Protein AF-A0A7W8WCA2-F1 (afdb_monomer)

Solvent-accessible surface area (backbone atoms only — not comparable to full-atom values): 23034 Å² total; per-residue (Å²): 138,86,82,85,79,88,74,88,86,83,85,77,94,82,73,85,89,76,92,74,90,76,84,86,76,90,74,84,74,79,83,77,77,94,78,82,46,50,16,72,78,81,66,44,82,37,99,55,62,49,102,83,40,35,27,65,71,61,52,52,52,52,52,51,50,53,57,52,59,74,72,48,53,54,31,57,49,43,47,52,46,51,53,44,52,55,47,35,56,51,28,49,54,44,28,56,51,22,47,53,40,26,32,50,36,62,70,47,54,73,43,83,39,100,89,73,45,73,40,64,74,56,54,75,68,56,25,50,54,50,18,53,63,47,38,45,83,86,66,52,88,88,43,95,59,43,65,48,19,56,44,15,43,54,21,48,53,46,28,54,49,26,46,42,54,27,53,57,33,52,49,51,50,50,50,52,53,49,51,38,52,72,72,71,51,66,45,46,38,30,34,25,73,72,64,91,48,32,33,24,57,53,93,81,45,84,87,46,52,84,80,81,55,86,64,44,68,43,76,42,29,91,42,27,58,47,55,66,68,59,52,32,60,38,25,17,39,27,27,30,56,88,61,34,82,84,32,61,89,64,43,69,86,82,26,56,59,72,75,66,52,74,66,55,52,51,50,51,51,54,47,52,52,51,51,52,50,51,51,51,52,50,51,50,35,29,74,47,17,35,34,92,82,25,48,60,45,73,37,56,34,48,38,70,64,35,75,43,76,40,73,41,89,93,49,60,94,89,40,62,42,83,45,68,38,73,38,84,45,72,53,76,25,60,26,48,68,57,44,51,48,52,50,28,52,41,64,44,69,55,66,62,45,79,40,38,44,65,26,49,50,51,50,34,44,38,52,11,64,69,68,75,50,55,45,66,60,43,47,55,54,46,48,56,52,18,54,58,45,35,60,58,69,67,49,64,79,63,81,72,69,77,81,117

Sequence (404 aa):
MSTQSRVPAGVTTGGQFSTSARGEADVHLEAAGDRDRVCVRCGEEAGYLSGDNRCDGCMEQIEAERNRLTTLTPPEADTELVQVLDDAVRARREVDRALSAVHSAVGDKQSWQQRKGAVWGLSDTDAEAKARELAAPDLGPDDEHYHPAAAARQALARYDEATRALDAVEEQIARHEAEFSRRGGWTRAFLATSSGGHVHSSMGCSTCNRGESPTEFQLMTDYSGSGEDTIVADAGYRACTVCFPTAPIGDAASLPTKMLSKDEVAKAAARTERETKKAKAAQDRIAKGLTADGAPLRVEWTETNAGGWDPVPGGRPGERTHSYRDRPAHETFKTERAATQWYVETLAYGFREKDKAPALEAVARAIAVKRGVDVEEVKAELAKKVEAKKRRGCAPNMRRAAHQ

Nearest PDB structures (foldseek):
  3cfo-assembly1_A  TM=5.276E-01  e=9.980E+00  unclassified
  3lsq-assembly1_B  TM=3.420E-01  e=3.427E+00  Trypanosoma brucei
  8hpo-assembly1_B  TM=2.148E-01  e=3.095E+00  Saccharomyces cerevisiae S288C
  7tbj-assembly1_A2  TM=2.806E-01  e=9.980E+00  Homo sapiens

Organism: NCBI:txid156981

Secondary structure (DSSP, 8-state):
------PPP------------------------S---B-TTT--B-S---TTS--HHHHHHHHHHHHHHTTS-HHHHHHHHHHHHHHHHHHHHHHHHHHHHHHHHTT---EEETTTEEE-SS-HHHHHHHHHHHH-TTS-TTSTTHHHHHHHHHHHHHHHHHHHHHHHHHHHHHHHHHHHHHTT-----EEETTTTT-EES-TT-TTS--SSSPPPEEE-GGGTT--HHHHHHHHGGGB-TTT-TTPPP--TTTS------HHHHHHHHHHHHHHHHHHHHHHHHHHH-SSTT-PPEEEEEEEEEEEEEEEPTTPPTT-EEEEEEEEEEEEEESSHHHHHHHHHHHHHH-TTHHHHHHHHHHHHHHHHHHHTS-HHHHHHHHHHHHHHHHHHHSS-SGGGSS--

pLDDT: mean 85.67, std 18.88, range [26.23, 98.38]

Foldseek 3Di:
DDDDDDDDDDDDPDDDDDDDDDDDDDDPDDDDDDDPLQQLQPRDREPDADPNSHHPVVVVVLVVLLVVLLPDDQLRLVVVLVVLVVQLVVLVVQLVVLLVLLCVLLVWAWDQDPPPGTDTPDDSVVSLVSLVVLLDPPPDPPDPSPVSNVSSVVSNVSNSVSVSSNVNSVVVNVSSVVSCVVVVHWFKWKFFPPPPGAIARDLPDPVACVPDDHTDIDIPSVCTNPDLVVVLLQQWCRYDCRRRVPHDHDDCVVTPHNDDDPVRVVVVVVVVVVVVVVVVVQVVLCLFALANNSAWDKFKWKQAQDWDWDADVVDDVVDTDTGGHIDMDMDTGSGLVVLLVCLLVCLLVVPSCVRCVRRNQSSLVSNCVSVVHDSVVSVVVSVVSNVVVNVVVVPDPVVVVPPD

Mean predicted aligned error: 11.52 Å

Radius of gyration: 39.09 Å; Cα contacts (8 Å, |Δi|>4): 456; chains: 1; bounding box: 76×64×114 Å

Structure (mmCIF, N/CA/C/O backbone):
data_AF-A0A7W8WCA2-F1
#
_entry.id   AF-A0A7W8WCA2-F1
#
loop_
_atom_site.group_PDB
_atom_site.id
_atom_site.type_symbol
_atom_site.label_atom_id
_atom_site.label_alt_id
_atom_site.label_comp_id
_atom_site.label_asym_id
_atom_site.label_entity_id
_atom_site.label_seq_id
_atom_site.pdbx_PDB_ins_code
_atom_site.Cartn_x
_atom_site.Cartn_y
_atom_site.Cartn_z
_atom_site.occupancy
_atom_site.B_iso_or_equiv
_atom_site.auth_seq_id
_atom_site.auth_comp_id
_atom_site.auth_asym_id
_atom_site.auth_atom_id
_atom_site.pdbx_PDB_model_num
ATOM 1 N N . MET A 1 1 ? 1.770 40.302 -28.076 1.00 32.62 1 MET A N 1
ATOM 2 C CA . MET A 1 1 ? 3.030 39.723 -28.596 1.00 32.62 1 MET A CA 1
ATOM 3 C C . MET A 1 1 ? 3.473 38.653 -27.602 1.00 32.62 1 MET A C 1
ATOM 5 O O . MET A 1 1 ? 4.023 38.990 -26.572 1.00 32.62 1 MET A O 1
ATOM 9 N N . SER A 1 2 ? 2.837 37.481 -27.646 1.00 34.38 2 SER A N 1
ATOM 10 C CA . SER A 1 2 ? 3.363 36.230 -28.223 1.00 34.38 2 SER A CA 1
ATOM 11 C C . SER A 1 2 ? 4.673 35.771 -27.576 1.00 34.38 2 SER A C 1
ATOM 13 O O . SER A 1 2 ? 5.756 36.149 -28.010 1.00 34.38 2 SER A O 1
ATOM 15 N N . THR A 1 3 ? 4.551 34.934 -26.548 1.00 26.89 3 THR A N 1
ATOM 16 C CA . THR A 1 3 ? 5.621 34.073 -26.041 1.00 26.89 3 THR A CA 1
ATOM 17 C C . THR A 1 3 ? 5.203 32.630 -26.302 1.00 26.89 3 THR A C 1
ATOM 19 O O . THR A 1 3 ? 4.466 32.013 -25.539 1.00 26.89 3 THR A O 1
ATOM 22 N N . GLN A 1 4 ? 5.634 32.118 -27.455 1.00 27.98 4 GLN A N 1
ATOM 23 C CA . GLN A 1 4 ? 5.528 30.711 -27.820 1.00 27.98 4 GLN A CA 1
ATOM 24 C C . GLN A 1 4 ? 6.413 29.885 -26.880 1.00 27.98 4 GLN A C 1
ATOM 26 O O . GLN A 1 4 ? 7.635 30.032 -26.880 1.00 27.98 4 GLN A O 1
ATOM 31 N N . SER A 1 5 ? 5.793 29.015 -26.085 1.00 27.72 5 SER A N 1
ATOM 32 C CA . SER A 1 5 ? 6.490 27.958 -25.355 1.00 27.72 5 SER A CA 1
ATOM 33 C C . SER A 1 5 ? 6.630 26.752 -26.286 1.00 27.72 5 SER A C 1
ATOM 35 O O . SER A 1 5 ? 5.632 26.243 -26.798 1.00 27.72 5 SER A O 1
ATOM 37 N N . ARG A 1 6 ? 7.869 26.332 -26.562 1.00 29.00 6 ARG A N 1
ATOM 38 C CA . ARG A 1 6 ? 8.170 25.132 -27.354 1.00 29.00 6 ARG A CA 1
ATOM 39 C C . ARG A 1 6 ? 7.872 23.889 -26.516 1.00 29.00 6 ARG A C 1
ATOM 41 O O . ARG A 1 6 ? 8.569 23.616 -25.544 1.00 29.00 6 ARG A O 1
ATOM 48 N N . VAL A 1 7 ? 6.848 23.150 -26.927 1.00 33.81 7 VAL A N 1
ATOM 49 C CA . VAL A 1 7 ? 6.578 21.766 -26.519 1.00 33.81 7 VAL A CA 1
ATOM 50 C C . VAL A 1 7 ? 7.513 20.848 -27.327 1.00 33.81 7 VAL A C 1
ATOM 52 O O . VAL A 1 7 ? 7.656 21.079 -28.531 1.00 33.81 7 VAL A O 1
ATOM 55 N N . PRO A 1 8 ? 8.173 19.840 -26.728 1.00 29.23 8 PRO A N 1
ATOM 56 C CA . PRO A 1 8 ? 8.869 18.815 -27.499 1.00 29.23 8 PRO A CA 1
ATOM 57 C C . PRO A 1 8 ? 7.849 17.950 -28.254 1.00 29.23 8 PRO A C 1
ATOM 59 O O . PRO A 1 8 ? 6.841 17.520 -27.697 1.00 29.23 8 PRO A O 1
ATOM 62 N N . ALA A 1 9 ? 8.093 17.734 -29.544 1.00 28.53 9 ALA A N 1
ATOM 63 C CA . ALA A 1 9 ? 7.215 16.967 -30.414 1.00 28.53 9 ALA A CA 1
ATOM 64 C C . ALA A 1 9 ? 7.387 15.452 -30.207 1.00 28.53 9 ALA A C 1
ATOM 66 O O . ALA A 1 9 ? 8.510 14.959 -30.240 1.00 28.53 9 ALA A O 1
ATOM 67 N N . GLY A 1 10 ? 6.260 14.734 -30.126 1.00 26.23 10 GLY A N 1
ATOM 68 C CA . GLY A 1 10 ? 6.105 13.460 -30.836 1.00 26.23 10 GLY A CA 1
ATOM 69 C C . GLY A 1 10 ? 6.076 12.161 -30.027 1.00 26.23 10 GLY A C 1
ATOM 70 O O . GLY A 1 10 ? 6.994 11.372 -30.161 1.00 26.23 10 GLY A O 1
ATOM 71 N N . VAL A 1 11 ? 4.961 11.873 -29.340 1.00 26.62 11 VAL A N 1
ATOM 72 C CA . VAL A 1 11 ? 4.225 10.596 -29.492 1.00 26.62 11 VAL A CA 1
ATOM 73 C C . VAL A 1 11 ? 2.733 10.930 -29.403 1.00 26.62 11 VAL A C 1
ATOM 75 O O . VAL A 1 11 ? 2.153 11.028 -28.327 1.00 26.62 11 VAL A O 1
ATOM 78 N N . THR A 1 12 ? 2.110 11.185 -30.550 1.00 28.72 12 THR A N 1
ATOM 79 C CA . THR A 1 12 ? 0.651 11.240 -30.684 1.00 28.72 12 THR A CA 1
ATOM 80 C C . THR A 1 12 ? 0.179 9.863 -31.129 1.00 28.72 12 THR A C 1
ATOM 82 O O . THR A 1 12 ? 0.325 9.504 -32.297 1.00 28.72 12 THR A O 1
ATOM 85 N N . THR A 1 13 ? -0.371 9.074 -30.211 1.00 34.16 13 THR A N 1
ATOM 86 C CA . THR A 1 13 ? -1.093 7.839 -30.529 1.00 34.16 13 THR A CA 1
ATOM 87 C C . THR A 1 13 ? -2.448 8.205 -31.132 1.00 34.16 13 THR A C 1
ATOM 89 O O . THR A 1 13 ? -3.411 8.512 -30.438 1.00 34.16 13 THR A O 1
ATOM 92 N N . GLY A 1 14 ? -2.498 8.242 -32.462 1.00 35.53 14 GLY A N 1
ATOM 93 C CA . GLY A 1 14 ? -3.704 8.569 -33.216 1.00 35.53 14 GLY A CA 1
ATOM 94 C C . GLY A 1 14 ? -3.395 8.806 -34.688 1.00 35.53 14 GLY A C 1
ATOM 95 O O . GLY A 1 14 ? -3.519 9.925 -35.171 1.00 35.53 14 GLY A O 1
ATOM 96 N N . GLY A 1 15 ? -2.945 7.767 -35.393 1.00 26.28 15 GLY A N 1
ATOM 97 C CA . GLY A 1 15 ? -2.667 7.818 -36.827 1.00 26.28 15 GLY A CA 1
ATOM 98 C C . GLY A 1 15 ? -3.225 6.584 -37.521 1.00 26.28 15 GLY A C 1
ATOM 99 O O . GLY A 1 15 ? -2.786 5.470 -37.259 1.00 26.28 15 GLY A O 1
ATOM 100 N N . GLN A 1 16 ? -4.217 6.797 -38.383 1.00 32.22 16 GLN A N 1
ATOM 101 C CA . GLN A 1 16 ? -4.779 5.795 -39.284 1.00 32.22 16 GLN A CA 1
ATOM 102 C C . GLN A 1 16 ? -3.677 5.233 -40.197 1.00 32.22 16 GLN A C 1
ATOM 104 O O . GLN A 1 16 ? -2.926 5.991 -40.811 1.00 32.22 16 GLN A O 1
ATOM 109 N N . PHE A 1 17 ? -3.593 3.908 -40.309 1.00 27.12 17 PHE A N 1
ATOM 110 C CA . PHE A 1 17 ? -2.670 3.234 -41.218 1.00 27.12 17 PHE A CA 1
ATOM 111 C C . PHE A 1 17 ? -3.139 3.412 -42.670 1.00 27.12 17 PHE A C 1
ATOM 113 O O . PHE A 1 17 ? -4.121 2.800 -43.086 1.00 27.12 17 PHE A O 1
ATOM 120 N N . SER A 1 18 ? -2.435 4.234 -43.454 1.00 29.44 18 SER A N 1
ATOM 121 C CA . SER A 1 18 ? -2.542 4.237 -44.917 1.00 29.44 18 SER A CA 1
ATOM 122 C C . SER A 1 18 ? -1.410 3.405 -45.520 1.00 29.44 18 SER A C 1
ATOM 124 O O . SER A 1 18 ? -0.233 3.746 -45.384 1.00 29.44 18 SER A O 1
ATOM 126 N N . THR A 1 19 ? -1.761 2.324 -46.209 1.00 35.31 19 THR A N 1
ATOM 127 C CA . THR A 1 19 ? -0.841 1.493 -46.987 1.00 35.31 19 THR A CA 1
ATOM 128 C C . THR A 1 19 ? -0.476 2.201 -48.290 1.00 35.31 19 THR A C 1
ATOM 130 O O . THR A 1 19 ? -1.271 2.226 -49.230 1.00 35.31 19 THR A O 1
ATOM 133 N N . SER A 1 20 ? 0.734 2.749 -48.370 1.00 32.38 20 SER A N 1
ATOM 134 C CA . SER A 1 20 ? 1.343 3.132 -49.649 1.00 32.38 20 SER A CA 1
ATOM 135 C C . SER A 1 20 ? 2.554 2.242 -49.889 1.00 32.38 20 SER A C 1
ATOM 137 O O . SER A 1 20 ? 3.502 2.249 -49.106 1.00 32.38 20 SER A O 1
ATOM 139 N N . ALA A 1 21 ? 2.471 1.459 -50.963 1.00 42.69 21 ALA A N 1
ATOM 140 C CA . ALA A 1 21 ? 3.503 0.560 -51.449 1.00 42.69 21 ALA A CA 1
ATOM 141 C C . ALA A 1 21 ? 4.833 1.301 -51.660 1.00 42.69 21 ALA A C 1
ATOM 143 O O . ALA A 1 21 ? 4.887 2.316 -52.358 1.00 42.69 21 ALA A O 1
ATOM 144 N N . ARG A 1 22 ? 5.909 0.776 -51.067 1.00 36.78 22 ARG A N 1
ATOM 145 C CA . ARG A 1 22 ? 7.289 1.132 -51.407 1.00 36.78 22 ARG A CA 1
ATOM 146 C C . ARG A 1 22 ? 7.887 -0.017 -52.203 1.00 36.78 22 ARG A C 1
ATOM 148 O O . ARG A 1 22 ? 7.794 -1.162 -51.779 1.00 36.78 22 ARG A O 1
ATOM 155 N N . GLY A 1 23 ? 8.442 0.325 -53.363 1.00 39.47 23 GLY A N 1
ATOM 156 C CA . GLY A 1 23 ? 9.133 -0.602 -54.246 1.00 39.47 23 GLY A CA 1
ATOM 157 C C . GLY A 1 23 ? 10.348 -1.218 -53.563 1.00 39.47 23 GLY A C 1
ATOM 158 O O . GLY A 1 23 ? 11.129 -0.519 -52.916 1.00 39.47 23 GLY A O 1
ATOM 159 N N . GLU A 1 24 ? 10.458 -2.530 -53.721 1.00 36.69 24 GLU A N 1
ATOM 160 C CA . GLU A 1 24 ? 11.586 -3.353 -53.315 1.00 36.69 24 GLU A CA 1
ATOM 161 C C . GLU A 1 24 ? 12.800 -2.989 -54.178 1.00 36.69 24 GLU A C 1
ATOM 163 O O . GLU A 1 24 ? 12.771 -3.080 -55.405 1.00 36.69 24 GLU A O 1
ATOM 168 N N . ALA A 1 25 ? 13.862 -2.524 -53.527 1.00 38.72 25 ALA A N 1
ATOM 169 C CA . ALA A 1 25 ? 15.201 -2.573 -54.083 1.00 38.72 25 ALA A CA 1
ATOM 170 C C . ALA A 1 25 ? 15.896 -3.757 -53.409 1.00 38.72 25 ALA A C 1
ATOM 172 O O . ALA A 1 25 ? 16.229 -3.682 -52.226 1.00 38.72 25 ALA A O 1
ATOM 173 N N . ASP A 1 26 ? 16.068 -4.844 -54.160 1.00 40.66 26 ASP A N 1
ATOM 174 C CA . ASP A 1 26 ? 16.812 -6.028 -53.737 1.00 40.66 26 ASP A CA 1
ATOM 175 C C . ASP A 1 26 ? 18.285 -5.667 -53.528 1.00 40.66 26 ASP A C 1
ATOM 177 O O . ASP A 1 26 ? 19.081 -5.583 -54.467 1.00 40.66 26 ASP A O 1
ATOM 181 N N . VAL A 1 27 ? 18.654 -5.439 -52.270 1.00 39.41 27 VAL A N 1
ATOM 182 C CA . VAL A 1 27 ? 20.048 -5.408 -51.832 1.00 39.41 27 VAL A CA 1
ATOM 183 C C . VAL A 1 27 ? 20.367 -6.792 -51.281 1.00 39.41 27 VAL A C 1
ATOM 185 O O . VAL A 1 27 ? 20.052 -7.110 -50.136 1.00 39.41 27 VAL A O 1
ATOM 188 N N . HIS A 1 28 ? 20.991 -7.629 -52.110 1.00 40.16 28 HIS A N 1
ATOM 189 C CA . HIS A 1 28 ? 21.605 -8.875 -51.662 1.00 40.16 28 HIS A CA 1
ATOM 190 C C . HIS A 1 28 ? 22.793 -8.551 -50.743 1.00 40.16 28 HIS A C 1
ATOM 192 O O . HIS A 1 28 ? 23.888 -8.240 -51.206 1.00 40.16 28 HIS A O 1
ATOM 198 N N . LEU A 1 29 ? 22.558 -8.609 -49.432 1.00 41.12 29 LEU A N 1
ATOM 199 C CA . LEU A 1 29 ? 23.608 -8.683 -48.421 1.00 41.12 29 LEU A CA 1
ATOM 200 C C . LEU A 1 29 ? 24.195 -10.099 -48.441 1.00 41.12 29 LEU A C 1
ATOM 202 O O . LEU A 1 29 ? 23.506 -11.075 -48.145 1.00 41.12 29 LEU A O 1
ATOM 206 N N . GLU A 1 30 ? 25.465 -10.205 -48.826 1.00 40.69 30 GLU A N 1
ATOM 207 C CA . GLU A 1 30 ? 26.238 -11.439 -48.713 1.00 40.69 30 GLU A CA 1
ATOM 208 C C . GLU A 1 30 ? 26.345 -11.861 -47.239 1.00 40.69 30 GLU A C 1
ATOM 210 O O . GLU A 1 30 ? 26.617 -11.051 -46.352 1.00 40.69 30 GLU A O 1
ATOM 215 N N . ALA A 1 31 ? 26.089 -13.146 -46.991 1.00 46.28 31 ALA A N 1
ATOM 216 C CA . ALA A 1 31 ? 25.992 -13.752 -45.673 1.00 46.28 31 ALA A CA 1
ATOM 217 C C . ALA A 1 31 ? 27.308 -13.637 -44.881 1.00 46.28 31 ALA A C 1
ATOM 219 O O . ALA A 1 31 ? 28.260 -14.386 -45.109 1.00 46.28 31 ALA A O 1
ATOM 220 N N . ALA A 1 32 ? 27.337 -12.727 -43.906 1.00 41.56 32 ALA A N 1
ATOM 221 C CA . ALA A 1 32 ? 28.298 -12.769 -42.814 1.00 41.56 32 ALA A CA 1
ATOM 222 C C . ALA A 1 32 ? 28.022 -14.018 -41.953 1.00 41.56 32 ALA A C 1
ATOM 224 O O . ALA A 1 32 ? 26.879 -14.321 -41.614 1.00 41.56 32 ALA A O 1
ATOM 225 N N . GLY A 1 33 ? 29.073 -14.788 -41.675 1.00 43.56 33 GLY A N 1
ATOM 226 C CA . GLY A 1 33 ? 28.984 -16.146 -41.146 1.00 43.56 33 GLY A CA 1
ATOM 227 C C . GLY A 1 33 ? 28.397 -16.269 -39.737 1.00 43.56 33 GLY A C 1
ATOM 228 O O . GLY A 1 33 ? 28.841 -15.592 -38.822 1.00 43.56 33 GLY A O 1
ATOM 229 N N . ASP A 1 34 ? 27.447 -17.198 -39.604 1.00 52.34 34 ASP A N 1
ATOM 230 C CA . ASP A 1 34 ? 27.136 -18.155 -38.518 1.00 52.34 34 ASP A CA 1
ATOM 231 C C . ASP A 1 34 ? 27.311 -17.793 -37.021 1.00 52.34 34 ASP A C 1
ATOM 233 O O . ASP A 1 34 ? 27.204 -18.681 -36.180 1.00 52.34 34 ASP A O 1
ATOM 237 N N . ARG A 1 35 ? 27.562 -16.532 -36.643 1.00 46.62 35 ARG A N 1
ATOM 238 C CA . ARG A 1 35 ? 27.807 -16.119 -35.245 1.00 46.62 35 ARG A CA 1
ATOM 239 C C . ARG A 1 35 ? 26.658 -15.388 -34.551 1.00 46.62 35 ARG A C 1
ATOM 241 O O . ARG A 1 35 ? 26.755 -15.185 -33.350 1.00 46.62 35 ARG A O 1
ATOM 248 N N . ASP A 1 36 ? 25.551 -15.111 -35.235 1.00 57.12 36 ASP A N 1
ATOM 249 C CA . ASP A 1 36 ? 24.441 -14.337 -34.657 1.00 57.12 36 ASP A CA 1
ATOM 250 C C . ASP A 1 36 ? 23.114 -15.116 -34.648 1.00 57.12 36 ASP A C 1
ATOM 252 O O . ASP A 1 36 ? 22.083 -14.624 -35.098 1.00 57.12 36 ASP A O 1
ATOM 256 N N . ARG A 1 37 ? 23.108 -16.355 -34.131 1.00 73.25 37 ARG A N 1
ATOM 257 C CA . ARG A 1 37 ? 21.855 -17.099 -33.868 1.00 73.25 37 ARG A CA 1
ATOM 258 C C . ARG A 1 37 ? 21.382 -16.964 -32.421 1.00 73.25 37 ARG A C 1
ATOM 260 O O . ARG A 1 37 ? 20.924 -17.932 -31.822 1.00 73.25 37 ARG A O 1
ATOM 267 N N . VAL A 1 38 ? 21.512 -15.780 -31.834 1.00 78.38 38 VAL A N 1
ATOM 268 C CA . VAL A 1 38 ? 21.003 -15.525 -30.483 1.00 78.38 38 VAL A CA 1
ATOM 269 C C . VAL A 1 38 ? 19.539 -15.112 -30.582 1.00 78.38 38 VAL A C 1
ATOM 271 O O . VAL A 1 38 ? 19.202 -14.142 -31.257 1.00 78.38 38 VAL A O 1
ATOM 274 N N . CYS A 1 39 ? 18.656 -15.846 -29.908 1.00 78.94 39 CYS A N 1
ATOM 275 C CA . CYS A 1 39 ? 17.245 -15.493 -29.826 1.00 78.94 39 CYS A CA 1
ATOM 276 C C . CYS A 1 39 ? 17.093 -14.127 -29.145 1.00 78.94 39 CYS A C 1
ATOM 278 O O . CYS A 1 39 ? 17.503 -13.955 -27.996 1.00 78.94 39 CYS A O 1
ATOM 280 N N . VAL A 1 40 ? 16.447 -13.170 -29.816 1.00 78.62 40 VAL A N 1
ATOM 281 C CA . VAL A 1 40 ? 16.283 -11.798 -29.293 1.00 78.62 40 VAL A CA 1
ATOM 282 C C . VAL A 1 40 ? 15.482 -11.783 -27.984 1.00 78.62 40 VAL A C 1
ATOM 284 O O . VAL A 1 40 ? 15.686 -10.916 -27.139 1.00 78.62 40 VAL A O 1
ATOM 287 N N . ARG A 1 41 ? 14.615 -12.784 -27.778 1.00 78.38 41 ARG A N 1
ATOM 288 C CA . ARG A 1 41 ? 13.754 -12.889 -26.595 1.00 78.38 41 ARG A CA 1
ATOM 289 C C . ARG A 1 41 ? 14.430 -13.544 -25.391 1.00 78.38 41 ARG A C 1
ATOM 291 O O . ARG A 1 41 ? 14.372 -12.983 -24.304 1.00 78.38 41 ARG A O 1
ATOM 298 N N . CYS A 1 42 ? 15.026 -14.728 -25.550 1.00 79.12 42 CYS A N 1
ATOM 299 C CA . CYS A 1 42 ? 15.619 -15.456 -24.417 1.00 79.12 42 CYS A CA 1
ATOM 300 C C . CYS A 1 42 ? 17.137 -15.280 -24.290 1.00 79.12 42 CYS A C 1
ATOM 302 O O . CYS A 1 42 ? 17.701 -15.625 -23.257 1.00 79.12 42 CYS A O 1
ATOM 304 N N . GLY A 1 43 ? 17.811 -14.732 -25.305 1.00 77.81 43 GLY A N 1
ATOM 305 C CA . GLY A 1 43 ? 19.266 -14.591 -25.312 1.00 77.81 43 GLY A CA 1
ATOM 306 C C . GLY A 1 43 ? 20.028 -15.910 -25.474 1.00 77.81 43 GLY A C 1
ATOM 307 O O . GLY A 1 43 ? 21.246 -15.910 -25.322 1.00 77.81 43 GLY A O 1
ATOM 308 N N . GLU A 1 44 ? 19.342 -17.016 -25.766 1.00 80.44 44 GLU A N 1
ATOM 309 C CA . GLU A 1 44 ? 19.966 -18.322 -25.988 1.00 80.44 44 GLU A CA 1
ATOM 310 C C . GLU A 1 44 ? 20.407 -18.484 -27.446 1.00 80.44 44 GLU A C 1
ATOM 312 O O . GLU A 1 44 ? 19.737 -18.013 -28.370 1.00 80.44 44 GLU A O 1
ATOM 317 N N . GLU A 1 45 ? 21.521 -19.187 -27.651 1.00 79.69 45 GLU A N 1
ATOM 318 C CA . GLU A 1 45 ? 21.940 -19.641 -28.975 1.00 79.69 45 GLU A CA 1
ATOM 319 C C . GLU A 1 45 ? 20.950 -20.692 -29.496 1.00 79.69 45 GLU A C 1
ATOM 321 O O . GLU A 1 45 ? 20.711 -21.719 -28.858 1.00 79.69 45 GLU A O 1
ATOM 326 N N . ALA A 1 46 ? 20.364 -20.439 -30.663 1.00 73.19 46 ALA A N 1
ATOM 327 C CA . ALA A 1 46 ? 19.369 -21.304 -31.276 1.00 73.19 46 ALA A CA 1
ATOM 328 C C . ALA A 1 46 ? 19.905 -21.943 -32.561 1.00 73.19 46 ALA A C 1
ATOM 330 O O . ALA A 1 46 ? 20.493 -21.288 -33.420 1.00 73.19 46 ALA A O 1
ATOM 331 N N . GLY A 1 47 ? 19.641 -23.240 -32.742 1.00 73.75 47 GLY A N 1
ATOM 332 C CA . GLY A 1 47 ? 19.973 -23.943 -33.985 1.00 73.75 47 GLY A CA 1
ATOM 333 C C . GLY A 1 47 ? 19.186 -23.427 -35.196 1.00 73.75 47 GLY A C 1
ATOM 334 O O . GLY A 1 47 ? 19.669 -23.523 -36.321 1.00 73.75 47 GLY A O 1
ATOM 335 N N . TYR A 1 48 ? 18.010 -22.838 -34.975 1.00 75.62 48 TYR A N 1
ATOM 336 C CA . TYR A 1 48 ? 17.156 -22.233 -35.992 1.00 75.62 48 TYR A CA 1
ATOM 337 C C . TYR A 1 48 ? 16.421 -21.027 -35.390 1.00 75.62 48 TYR A C 1
ATOM 339 O O . TYR A 1 48 ? 15.976 -21.081 -34.242 1.00 75.62 48 TYR A O 1
ATOM 347 N N . LEU A 1 49 ? 16.331 -19.938 -36.155 1.00 73.00 49 LEU A N 1
ATOM 348 C CA . LEU A 1 49 ? 15.580 -18.739 -35.798 1.00 73.00 49 LEU A CA 1
ATOM 349 C C . LEU A 1 49 ? 14.494 -18.502 -36.852 1.00 73.00 49 LEU A C 1
ATOM 351 O O . LEU A 1 49 ? 14.750 -18.636 -38.049 1.00 73.00 49 LEU A O 1
ATOM 355 N N . SER A 1 50 ? 13.290 -18.136 -36.412 1.00 75.75 50 SER A N 1
ATOM 356 C CA . SER A 1 50 ? 12.228 -17.664 -37.304 1.00 75.75 50 SER A CA 1
ATOM 357 C C . SER A 1 50 ? 12.576 -16.293 -37.907 1.00 75.75 50 SER A C 1
ATOM 359 O O . SER A 1 50 ? 13.535 -15.649 -37.482 1.00 75.75 50 SER A O 1
ATOM 361 N N . GLY A 1 51 ? 11.781 -15.813 -38.875 1.00 73.06 51 GLY A N 1
ATOM 362 C CA . GLY A 1 51 ? 11.987 -14.507 -39.530 1.00 73.06 51 GLY A CA 1
ATOM 363 C C . GLY A 1 51 ? 12.048 -13.298 -38.581 1.00 73.06 51 GLY A C 1
ATOM 364 O O . GLY A 1 51 ? 12.582 -12.264 -38.966 1.00 73.06 51 GLY A O 1
ATOM 365 N N . ASP A 1 52 ? 11.584 -13.455 -37.335 1.00 76.00 52 ASP A N 1
ATOM 366 C CA . ASP A 1 52 ? 11.649 -12.442 -36.272 1.00 76.00 52 ASP A CA 1
ATOM 367 C C . ASP A 1 52 ? 12.819 -12.666 -35.287 1.00 76.00 52 ASP A C 1
ATOM 369 O O . ASP A 1 52 ? 12.814 -12.126 -34.179 1.00 76.00 52 ASP A O 1
ATOM 373 N N . ASN A 1 53 ? 13.808 -13.493 -35.643 1.00 80.69 53 ASN A N 1
ATOM 374 C CA . ASN A 1 53 ? 14.951 -13.874 -34.802 1.00 80.69 53 ASN A CA 1
ATOM 375 C C . ASN A 1 53 ? 14.561 -14.515 -33.455 1.00 80.69 53 ASN A C 1
ATOM 377 O O . ASN A 1 53 ? 15.159 -14.243 -32.407 1.00 80.69 53 ASN A O 1
ATOM 381 N N . ARG A 1 54 ? 13.548 -15.389 -33.471 1.00 81.94 54 ARG A N 1
ATOM 382 C CA . ARG A 1 54 ? 13.062 -16.119 -32.286 1.00 81.94 54 ARG A CA 1
ATOM 383 C C . ARG A 1 54 ? 13.316 -17.612 -32.423 1.00 81.94 54 ARG A C 1
ATOM 385 O O . ARG A 1 54 ? 13.153 -18.161 -33.508 1.00 81.94 54 ARG A O 1
ATOM 392 N N . CYS A 1 55 ? 13.680 -18.267 -31.324 1.00 84.94 55 CYS A N 1
ATOM 393 C CA . CYS A 1 55 ? 13.819 -19.722 -31.286 1.00 84.94 55 CYS A CA 1
ATOM 394 C C . CYS A 1 55 ? 12.450 -20.423 -31.219 1.00 84.94 55 CYS A C 1
ATOM 396 O O . CYS A 1 55 ? 11.467 -19.837 -30.753 1.00 84.9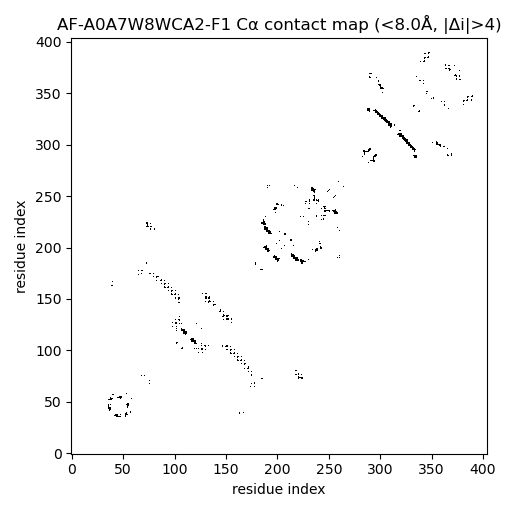4 55 CYS A O 1
ATOM 398 N N . ASP A 1 56 ? 12.406 -21.696 -31.623 1.00 85.31 56 ASP A N 1
ATOM 399 C CA . ASP A 1 56 ? 11.181 -22.511 -31.640 1.00 85.31 56 ASP A CA 1
ATOM 400 C C . ASP A 1 56 ? 10.492 -22.559 -30.267 1.00 85.31 56 ASP A C 1
ATOM 402 O O . ASP A 1 56 ? 9.283 -22.357 -30.172 1.00 85.31 56 ASP A O 1
ATOM 406 N N . GLY A 1 57 ? 11.262 -22.693 -29.180 1.00 85.38 57 GLY A N 1
ATOM 407 C CA . GLY A 1 57 ? 10.714 -22.700 -27.819 1.00 85.38 57 GLY A CA 1
ATOM 408 C C . GLY A 1 57 ? 10.016 -21.390 -27.429 1.00 85.38 57 GLY A C 1
ATOM 409 O O . GLY A 1 57 ? 8.983 -21.411 -26.761 1.00 85.38 57 GLY A O 1
ATOM 410 N N . CYS A 1 58 ? 10.522 -20.237 -27.883 1.00 85.50 58 CYS A N 1
ATOM 411 C CA . CYS A 1 58 ? 9.843 -18.955 -27.674 1.00 85.50 58 CYS A CA 1
ATOM 412 C C . CYS A 1 58 ? 8.534 -18.880 -28.469 1.00 85.50 58 CYS A C 1
ATOM 414 O O . CYS A 1 58 ? 7.544 -18.349 -27.965 1.00 85.50 58 CYS A O 1
ATOM 416 N N . MET A 1 59 ? 8.513 -19.414 -29.692 1.00 86.62 59 MET A N 1
ATOM 417 C CA . MET A 1 59 ? 7.312 -19.443 -30.528 1.00 86.62 59 MET A CA 1
ATOM 418 C C . MET A 1 59 ? 6.230 -20.351 -29.937 1.00 86.62 59 MET A C 1
ATOM 420 O O . MET A 1 59 ? 5.082 -19.924 -29.828 1.00 86.62 59 MET A O 1
ATOM 424 N N . GLU A 1 60 ? 6.591 -21.543 -29.459 1.00 89.00 60 GLU A N 1
ATOM 425 C CA . GLU A 1 60 ? 5.660 -22.451 -28.778 1.00 89.00 60 GLU A CA 1
ATOM 426 C C . GLU A 1 60 ? 5.028 -21.803 -27.538 1.00 89.00 60 GLU A C 1
ATOM 428 O O . GLU A 1 60 ? 3.817 -21.900 -27.331 1.00 89.00 60 GLU A O 1
ATOM 433 N N . GLN A 1 61 ? 5.816 -21.078 -26.734 1.00 88.12 61 GLN A N 1
ATOM 434 C CA . GLN A 1 61 ? 5.296 -20.333 -25.582 1.00 88.12 61 GLN A CA 1
ATOM 435 C C . GLN A 1 61 ? 4.304 -19.241 -25.997 1.00 88.12 61 GLN A C 1
ATOM 437 O O . GLN A 1 61 ? 3.255 -19.095 -25.369 1.00 88.12 61 GLN A O 1
ATOM 442 N N . ILE A 1 62 ? 4.611 -18.490 -27.059 1.00 88.81 62 ILE A N 1
ATOM 443 C CA . ILE A 1 62 ? 3.725 -17.447 -27.595 1.00 88.81 62 ILE A CA 1
ATOM 444 C C . ILE A 1 62 ? 2.396 -18.047 -28.047 1.00 88.81 62 ILE A C 1
ATOM 446 O O . ILE A 1 62 ? 1.333 -17.502 -27.746 1.00 88.81 62 ILE A O 1
ATOM 450 N N . GLU A 1 63 ? 2.440 -19.164 -28.769 1.00 90.88 63 GLU A N 1
ATOM 451 C CA . GLU A 1 63 ? 1.233 -19.831 -29.246 1.00 90.88 63 GLU A CA 1
ATOM 452 C C . GLU A 1 63 ? 0.417 -20.430 -28.102 1.00 90.88 63 GLU A C 1
ATOM 454 O O . GLU A 1 63 ? -0.808 -20.289 -28.094 1.00 90.88 63 GLU A O 1
ATOM 459 N N . ALA A 1 64 ? 1.073 -21.042 -27.115 1.00 92.56 64 ALA A N 1
ATOM 460 C CA . ALA A 1 64 ? 0.418 -21.563 -25.921 1.00 92.56 64 ALA A CA 1
ATOM 461 C C . ALA A 1 64 ? -0.286 -20.450 -25.129 1.00 92.56 64 ALA A C 1
ATOM 463 O O . ALA A 1 64 ? -1.443 -20.611 -24.738 1.00 92.56 64 ALA A O 1
ATOM 464 N N . GLU A 1 65 ? 0.373 -19.304 -24.943 1.00 92.38 65 GLU A N 1
ATOM 465 C CA . GLU A 1 65 ? -0.205 -18.132 -24.281 1.00 92.38 65 GLU A CA 1
ATOM 466 C C . GLU A 1 65 ? -1.385 -17.569 -25.079 1.00 92.38 65 GLU A C 1
ATOM 468 O O . GLU A 1 65 ? -2.466 -17.373 -24.524 1.00 92.38 65 GLU A O 1
ATOM 473 N N . ARG A 1 66 ? -1.234 -17.400 -26.399 1.00 93.25 66 ARG A N 1
ATOM 474 C CA . ARG A 1 66 ? -2.328 -16.967 -27.280 1.00 93.25 66 ARG A CA 1
ATOM 475 C C . ARG A 1 66 ? -3.536 -17.895 -27.156 1.00 93.25 66 ARG A C 1
ATOM 477 O O . ARG A 1 66 ? -4.655 -17.419 -26.990 1.00 93.25 66 ARG A O 1
ATOM 484 N N . ASN A 1 67 ? -3.321 -19.209 -27.208 1.00 94.75 67 ASN A N 1
ATOM 485 C CA . ASN A 1 67 ? -4.390 -20.199 -27.082 1.00 94.75 67 ASN A CA 1
ATOM 486 C C . ASN A 1 67 ? -5.053 -20.134 -25.700 1.00 94.75 67 ASN A C 1
ATOM 488 O O . ASN A 1 67 ? -6.281 -20.154 -25.620 1.00 94.75 67 ASN A O 1
ATOM 492 N N . ARG A 1 68 ? -4.274 -19.978 -24.622 1.00 96.94 68 ARG A N 1
ATOM 493 C CA . ARG A 1 68 ? -4.806 -19.759 -23.270 1.00 96.94 68 ARG A CA 1
ATOM 494 C C . ARG A 1 68 ? -5.708 -18.524 -23.222 1.00 96.94 68 ARG A C 1
ATOM 496 O O . ARG A 1 68 ? -6.846 -18.647 -22.773 1.00 96.94 68 ARG A O 1
ATOM 503 N N . LEU A 1 69 ? -5.254 -17.377 -23.734 1.00 96.38 69 LEU A N 1
ATOM 504 C CA . LEU A 1 69 ? -6.035 -16.133 -23.747 1.00 96.38 69 LEU A CA 1
ATOM 505 C C . LEU A 1 69 ? -7.398 -16.306 -24.431 1.00 96.38 69 LEU A C 1
ATOM 507 O O . LEU A 1 69 ? -8.388 -15.744 -23.965 1.00 96.38 69 LEU A O 1
ATOM 511 N N . THR A 1 70 ? -7.498 -17.147 -25.469 1.00 96.75 70 THR A N 1
ATOM 512 C CA . THR A 1 70 ? -8.784 -17.417 -26.144 1.00 96.75 70 THR A CA 1
ATOM 513 C C . THR A 1 70 ? -9.835 -18.107 -25.271 1.00 96.75 70 THR A C 1
ATOM 515 O O . THR A 1 70 ? -11.018 -18.069 -25.605 1.00 96.75 70 THR A O 1
ATOM 518 N N . THR A 1 71 ? -9.426 -18.713 -24.154 1.00 97.56 71 THR A N 1
ATOM 519 C CA . THR A 1 71 ? -10.322 -19.432 -23.236 1.00 97.56 71 THR A CA 1
ATOM 520 C C . THR A 1 71 ? -10.760 -18.597 -22.036 1.00 97.56 71 THR A C 1
ATOM 522 O O . THR A 1 71 ? -11.766 -18.927 -21.414 1.00 97.56 71 THR A O 1
ATOM 525 N N . LEU A 1 72 ? -10.049 -17.506 -21.734 1.00 98.12 72 LEU A N 1
ATOM 526 C CA . LEU A 1 72 ? -10.365 -16.635 -20.605 1.00 98.12 72 LEU A CA 1
ATOM 527 C C . LEU A 1 72 ? -11.651 -15.843 -20.848 1.00 98.12 72 LEU A C 1
ATOM 529 O O . LEU A 1 72 ? -11.919 -15.377 -21.964 1.00 98.12 72 LEU A O 1
ATOM 533 N N . THR A 1 73 ? -12.426 -15.637 -19.787 1.00 98.31 73 THR A N 1
ATOM 534 C CA . THR A 1 73 ? -13.501 -14.639 -19.769 1.00 98.31 73 THR A CA 1
ATOM 535 C C . THR A 1 73 ? -12.915 -13.219 -19.779 1.00 98.31 73 THR A C 1
ATOM 537 O O . THR A 1 73 ? -11.751 -13.034 -19.418 1.00 98.31 73 THR A O 1
ATOM 540 N N . PRO A 1 74 ? -13.680 -12.186 -20.181 1.00 98.38 74 PRO A N 1
ATOM 541 C CA . PRO A 1 74 ? -13.171 -10.814 -20.184 1.00 98.38 74 PRO A CA 1
ATOM 542 C C . PRO A 1 74 ? -12.620 -10.328 -18.826 1.00 98.38 74 PRO A C 1
ATOM 544 O O . PRO A 1 74 ? -11.534 -9.747 -18.828 1.00 98.38 74 PRO A O 1
ATOM 547 N N . PRO A 1 75 ? -13.268 -10.600 -17.668 1.00 98.31 75 PRO A N 1
ATOM 548 C CA . PRO A 1 75 ? -12.692 -10.264 -16.363 1.00 98.31 75 PRO A CA 1
ATOM 549 C C . PRO A 1 75 ? -11.374 -10.978 -16.067 1.00 98.31 75 PRO A C 1
ATOM 551 O O . PRO A 1 75 ? -10.453 -10.364 -15.530 1.00 98.31 75 PRO A O 1
ATOM 554 N N . GLU A 1 76 ? -11.250 -12.256 -16.429 1.00 98.38 76 GLU A N 1
ATOM 555 C CA . GLU A 1 76 ? -10.012 -13.020 -16.236 1.00 98.38 76 GLU A CA 1
ATOM 556 C C . GLU A 1 76 ? -8.882 -12.479 -17.120 1.00 98.38 76 GLU A C 1
ATOM 558 O O . GLU A 1 76 ? -7.787 -12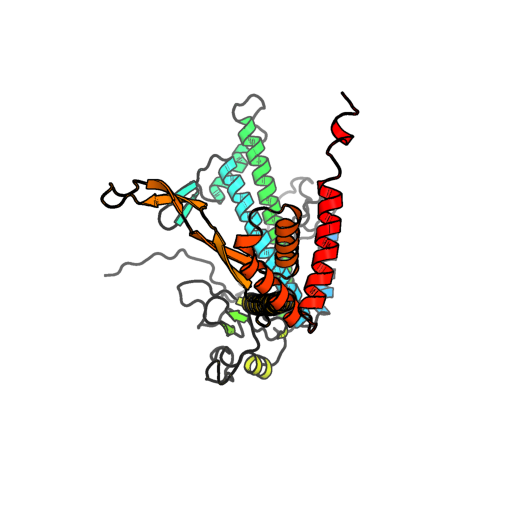.233 -16.619 1.00 98.38 76 GLU A O 1
ATOM 563 N N . ALA A 1 77 ? -9.160 -12.216 -18.401 1.00 98.06 77 ALA A N 1
ATOM 564 C CA . ALA A 1 77 ? -8.187 -11.661 -19.340 1.00 98.06 77 ALA A CA 1
ATOM 565 C C . ALA A 1 77 ? -7.681 -10.280 -18.895 1.00 98.06 77 ALA A C 1
ATOM 567 O O . ALA A 1 77 ? -6.480 -10.023 -18.920 1.00 98.06 77 ALA A O 1
ATOM 568 N N . ASP A 1 78 ? -8.574 -9.398 -18.438 1.00 98.31 78 ASP A N 1
ATOM 569 C CA . ASP A 1 78 ? -8.170 -8.079 -17.944 1.00 98.31 78 ASP A CA 1
ATOM 570 C C . ASP A 1 78 ? -7.490 -8.145 -16.569 1.00 98.31 78 ASP A C 1
ATOM 572 O O . ASP A 1 78 ? -6.634 -7.315 -16.266 1.00 98.31 78 ASP A O 1
ATOM 576 N N . THR A 1 79 ? -7.814 -9.145 -15.744 1.00 98.06 79 THR A N 1
ATOM 577 C CA . THR A 1 79 ? -7.092 -9.408 -14.489 1.00 98.06 79 THR A CA 1
ATOM 578 C C . THR A 1 79 ? -5.654 -9.841 -14.757 1.00 98.06 79 THR A C 1
ATOM 580 O O . THR A 1 79 ? -4.745 -9.333 -14.097 1.00 98.06 79 THR A O 1
ATOM 583 N N . GLU A 1 80 ? -5.428 -10.722 -15.736 1.00 97.88 80 GLU A N 1
ATOM 584 C CA . GLU A 1 80 ? -4.076 -11.077 -16.188 1.00 97.88 80 GLU A CA 1
ATOM 585 C C . GLU A 1 80 ? -3.364 -9.857 -16.792 1.00 97.88 80 GLU A C 1
ATOM 587 O O . GLU A 1 80 ? -2.247 -9.544 -16.383 1.00 97.88 80 GLU A O 1
ATOM 592 N N . LEU A 1 81 ? -4.036 -9.073 -17.645 1.00 97.56 81 LEU A N 1
ATOM 593 C CA . LEU A 1 81 ? -3.470 -7.843 -18.211 1.00 97.56 81 LEU A CA 1
ATOM 594 C C . LEU A 1 81 ? -3.012 -6.851 -17.132 1.00 97.56 81 LEU A C 1
ATOM 596 O O . LEU A 1 81 ? -1.936 -6.275 -17.257 1.00 97.56 81 LEU A O 1
ATOM 600 N N . VAL A 1 82 ? -3.787 -6.645 -16.061 1.00 96.94 82 VAL A N 1
ATOM 601 C CA . VAL A 1 82 ? -3.378 -5.757 -14.956 1.00 96.94 82 VAL A CA 1
ATOM 602 C C . VAL A 1 82 ? -2.079 -6.235 -14.304 1.00 96.94 82 VAL A C 1
ATOM 604 O O . VAL A 1 82 ? -1.239 -5.404 -13.962 1.00 96.94 82 VAL A O 1
ATOM 607 N N . GLN A 1 83 ? -1.876 -7.547 -14.162 1.00 96.56 83 GLN A N 1
ATOM 608 C CA . GLN A 1 83 ? -0.620 -8.087 -13.632 1.00 96.56 83 GLN A CA 1
ATOM 609 C C . GLN A 1 83 ? 0.551 -7.801 -14.579 1.00 96.56 83 GLN A C 1
ATOM 611 O O . GLN A 1 83 ? 1.593 -7.329 -14.125 1.00 96.56 83 GLN A O 1
ATOM 616 N N . VAL A 1 84 ? 0.351 -7.996 -15.886 1.00 97.25 84 VAL A N 1
ATOM 617 C CA . VAL A 1 84 ? 1.362 -7.702 -16.914 1.00 97.25 84 VAL A CA 1
ATOM 618 C C . VAL A 1 84 ? 1.685 -6.199 -16.968 1.00 97.25 84 VAL A C 1
ATOM 620 O O . VAL A 1 84 ? 2.846 -5.814 -17.095 1.00 97.25 84 VAL A O 1
ATOM 623 N N . LEU A 1 85 ? 0.691 -5.321 -16.805 1.00 96.12 85 LEU A N 1
ATOM 624 C CA . LEU A 1 85 ? 0.904 -3.871 -16.708 1.00 96.12 85 LEU A CA 1
ATOM 625 C C . LEU A 1 85 ? 1.726 -3.497 -15.463 1.00 96.12 85 LEU A C 1
ATOM 627 O O . LEU A 1 85 ? 2.639 -2.673 -15.552 1.00 96.12 85 LEU A O 1
ATOM 631 N N . ASP A 1 86 ? 1.453 -4.124 -14.315 1.00 94.69 86 ASP A N 1
ATOM 632 C CA . ASP A 1 86 ? 2.254 -3.943 -13.099 1.00 94.69 86 ASP A CA 1
ATOM 633 C C . ASP A 1 86 ? 3.703 -4.438 -13.299 1.00 94.69 86 ASP A C 1
ATOM 635 O O . ASP A 1 86 ? 4.648 -3.811 -12.803 1.00 94.69 86 ASP A O 1
ATOM 639 N N . ASP A 1 87 ? 3.900 -5.533 -14.043 1.00 96.19 87 ASP A N 1
ATOM 640 C CA . ASP A 1 87 ? 5.224 -6.018 -14.450 1.00 96.19 87 ASP A CA 1
ATOM 641 C C . ASP A 1 87 ? 5.944 -5.034 -15.374 1.00 96.19 87 ASP A C 1
ATOM 643 O O . ASP A 1 87 ? 7.132 -4.782 -15.170 1.00 96.19 87 ASP A O 1
ATOM 647 N N . ALA A 1 88 ? 5.246 -4.394 -16.315 1.00 96.69 88 ALA A N 1
ATOM 648 C CA . ALA A 1 88 ? 5.844 -3.387 -17.191 1.00 96.69 88 ALA A CA 1
ATOM 649 C C . ALA A 1 88 ? 6.339 -2.175 -16.392 1.00 96.69 88 ALA A C 1
ATOM 651 O O . ALA A 1 88 ? 7.436 -1.672 -16.638 1.00 96.69 88 ALA A O 1
ATOM 652 N N . VAL A 1 89 ? 5.579 -1.732 -15.383 1.00 94.75 89 VAL A N 1
ATOM 653 C CA . VAL A 1 89 ? 6.014 -0.658 -14.474 1.00 94.75 89 VAL A CA 1
ATOM 654 C C . VAL A 1 89 ? 7.261 -1.071 -13.687 1.00 94.75 89 VAL A C 1
ATOM 656 O O . VAL A 1 89 ? 8.167 -0.255 -13.497 1.00 94.75 89 VAL A O 1
ATOM 659 N N . ARG A 1 90 ? 7.339 -2.326 -13.222 1.00 96.31 90 ARG A N 1
ATOM 660 C CA . ARG A 1 90 ? 8.538 -2.853 -12.550 1.00 96.31 90 ARG A CA 1
ATOM 661 C C . ARG A 1 90 ? 9.735 -2.898 -13.501 1.00 96.31 90 ARG A C 1
ATOM 663 O O . ARG A 1 90 ? 10.777 -2.348 -13.153 1.00 96.31 90 ARG A O 1
ATOM 670 N N . ALA A 1 91 ? 9.571 -3.476 -14.689 1.00 96.44 91 ALA A N 1
ATOM 671 C CA . ALA A 1 91 ? 10.620 -3.600 -15.699 1.00 96.44 91 ALA A CA 1
ATOM 672 C C . ALA A 1 91 ? 11.151 -2.227 -16.140 1.00 96.44 91 ALA A C 1
ATOM 674 O O . ALA A 1 91 ? 12.361 -2.016 -16.165 1.00 96.44 91 ALA A O 1
ATOM 675 N N . ARG A 1 92 ? 10.265 -1.242 -16.351 1.00 97.31 92 ARG A N 1
ATOM 676 C CA . ARG A 1 92 ? 10.645 0.153 -16.635 1.00 97.31 92 ARG A CA 1
ATOM 677 C C . ARG A 1 92 ? 11.583 0.726 -15.576 1.00 97.31 92 ARG A C 1
ATOM 679 O O . ARG A 1 92 ? 12.610 1.304 -15.904 1.00 97.31 92 ARG A O 1
ATOM 686 N N . ARG A 1 93 ? 11.251 0.533 -14.295 1.00 97.31 93 ARG A N 1
ATOM 687 C CA . ARG A 1 93 ? 12.083 1.017 -13.182 1.00 97.31 93 ARG A CA 1
ATOM 688 C C . ARG A 1 93 ? 13.445 0.330 -13.132 1.00 97.31 93 ARG A C 1
ATOM 690 O O . ARG A 1 93 ? 14.389 0.938 -12.636 1.00 97.31 93 ARG A O 1
ATOM 697 N N . GLU A 1 94 ? 13.549 -0.925 -13.567 1.00 97.69 94 GLU A N 1
ATOM 698 C CA . GLU A 1 94 ? 14.848 -1.597 -13.687 1.00 97.69 94 GLU A CA 1
ATOM 699 C C . GLU A 1 94 ? 15.670 -1.017 -14.839 1.00 97.69 94 GLU A C 1
ATOM 701 O O . GLU A 1 94 ? 16.856 -0.761 -14.640 1.00 97.69 94 GLU A O 1
ATOM 706 N N . VAL A 1 95 ? 15.047 -0.715 -15.985 1.00 97.81 95 VAL A N 1
ATOM 707 C CA . VAL A 1 95 ? 15.704 0.002 -17.094 1.00 97.81 95 VAL A CA 1
ATOM 708 C C . VAL A 1 95 ? 16.250 1.347 -16.609 1.00 97.81 95 VAL A C 1
ATOM 710 O O . VAL A 1 95 ? 17.437 1.612 -16.780 1.00 97.81 95 VAL A O 1
ATOM 713 N N . ASP A 1 96 ? 15.445 2.149 -15.904 1.00 96.69 96 ASP A N 1
ATOM 714 C CA . ASP A 1 96 ? 15.873 3.454 -15.369 1.00 96.69 96 ASP A CA 1
ATOM 715 C C . ASP A 1 96 ? 17.065 3.330 -14.392 1.00 96.69 96 ASP A C 1
ATOM 717 O O . ASP A 1 96 ? 17.989 4.156 -14.379 1.00 96.69 96 ASP A O 1
ATOM 721 N N . ARG A 1 97 ? 17.076 2.280 -13.555 1.00 97.44 97 ARG A N 1
ATOM 722 C CA . ARG A 1 97 ? 18.189 1.998 -12.632 1.00 97.44 97 ARG A CA 1
ATOM 723 C C . ARG A 1 97 ? 19.439 1.522 -13.364 1.00 97.44 97 ARG A C 1
ATOM 725 O O . ARG A 1 97 ? 20.536 1.958 -13.012 1.00 97.44 97 ARG A O 1
ATOM 732 N N . ALA A 1 98 ? 19.292 0.644 -14.352 1.00 97.62 98 ALA A N 1
ATOM 733 C CA . ALA A 1 98 ? 20.402 0.159 -15.161 1.00 97.62 98 ALA A CA 1
ATOM 734 C C . ALA A 1 98 ? 21.030 1.305 -15.963 1.00 97.62 98 ALA A C 1
ATOM 736 O O . ALA A 1 98 ? 22.248 1.460 -15.966 1.00 97.62 98 ALA A O 1
ATOM 737 N N . LEU A 1 99 ? 20.204 2.188 -16.521 1.00 97.81 99 LEU A N 1
ATOM 738 C CA . LEU A 1 99 ? 20.645 3.388 -17.220 1.00 97.81 99 LEU A CA 1
ATOM 739 C C . LEU A 1 99 ? 21.395 4.348 -16.288 1.00 97.81 99 LEU A C 1
ATOM 741 O O . LEU A 1 99 ? 22.482 4.818 -16.612 1.00 97.81 99 LEU A O 1
ATOM 745 N N . SER A 1 100 ? 20.907 4.548 -15.061 1.00 97.19 100 SER A N 1
ATOM 746 C CA . SER A 1 100 ? 21.644 5.312 -14.040 1.00 97.19 100 SER A CA 1
ATOM 747 C C . SER A 1 100 ? 23.030 4.712 -13.730 1.00 97.19 100 SER A C 1
ATOM 749 O O . SER A 1 100 ? 23.985 5.447 -13.451 1.00 97.19 100 SER A O 1
ATOM 751 N N . ALA A 1 101 ? 23.169 3.383 -13.797 1.00 96.94 101 ALA A N 1
ATOM 752 C CA . ALA A 1 101 ? 24.460 2.708 -13.664 1.00 96.94 101 ALA A CA 1
ATOM 753 C C . ALA A 1 101 ? 25.361 2.928 -14.892 1.00 96.94 101 ALA A C 1
ATOM 755 O O . ALA A 1 101 ? 26.562 3.120 -14.713 1.00 96.94 101 ALA A O 1
ATOM 756 N N . VAL A 1 102 ? 24.796 2.971 -16.106 1.00 97.88 102 VAL A N 1
ATOM 757 C CA . VAL A 1 102 ? 25.515 3.332 -17.343 1.00 97.88 102 VAL A CA 1
ATOM 758 C C . VAL A 1 102 ? 26.093 4.747 -17.239 1.00 97.88 102 VAL A C 1
ATOM 760 O O . VAL A 1 102 ? 27.299 4.916 -17.416 1.00 97.88 102 VAL A O 1
ATOM 763 N N . HIS A 1 103 ? 25.293 5.742 -16.835 1.00 97.75 103 HIS A N 1
ATOM 764 C CA . HIS A 1 103 ? 25.785 7.108 -16.589 1.00 97.75 103 HIS A CA 1
ATOM 765 C C . HIS A 1 103 ? 26.937 7.138 -15.577 1.00 97.75 103 HIS A C 1
ATOM 767 O O . HIS A 1 103 ? 27.979 7.756 -15.805 1.00 97.75 103 HIS A O 1
ATOM 773 N N . SER A 1 104 ? 26.779 6.419 -14.465 1.00 96.50 104 SER A N 1
ATOM 774 C CA . SER A 1 104 ? 27.812 6.354 -13.428 1.00 96.50 104 SER A CA 1
ATOM 775 C C . SER A 1 104 ? 29.105 5.705 -13.941 1.00 96.50 104 SER A C 1
ATOM 777 O O . SER A 1 104 ? 30.196 6.172 -13.613 1.00 96.50 104 SER A O 1
ATOM 779 N N . ALA A 1 105 ? 29.002 4.660 -14.769 1.00 95.38 105 ALA A N 1
ATOM 780 C CA . ALA A 1 105 ? 30.149 3.940 -15.322 1.00 95.38 105 ALA A CA 1
ATOM 781 C C . ALA A 1 105 ? 30.986 4.795 -16.287 1.00 95.38 105 ALA A C 1
ATOM 783 O O . ALA A 1 105 ? 32.205 4.645 -16.334 1.00 95.38 105 ALA A O 1
ATOM 784 N N . VAL A 1 106 ? 30.361 5.736 -17.004 1.00 95.62 106 VAL A N 1
ATOM 785 C CA . VAL A 1 106 ? 31.065 6.667 -17.909 1.00 95.62 106 VAL A CA 1
ATOM 786 C C . VAL A 1 106 ? 31.577 7.937 -17.219 1.00 95.62 106 VAL A C 1
ATOM 788 O O . VAL A 1 106 ? 32.035 8.876 -17.888 1.00 95.62 106 VAL A O 1
ATOM 791 N N . GLY A 1 107 ? 31.489 7.973 -15.885 1.00 95.00 107 GLY A N 1
ATOM 792 C CA . GLY A 1 107 ? 31.898 9.099 -15.050 1.00 95.00 107 GLY A CA 1
ATOM 793 C C . GLY A 1 107 ? 30.989 10.323 -15.165 1.00 95.00 107 GLY A C 1
ATOM 794 O O . GLY A 1 107 ? 31.408 11.416 -14.772 1.00 95.00 107 GLY A O 1
ATOM 795 N N . ASP A 1 108 ? 29.778 10.169 -15.709 1.00 96.88 108 ASP A N 1
ATOM 796 C CA . ASP A 1 108 ? 28.793 11.244 -15.737 1.00 96.88 108 ASP A CA 1
ATOM 797 C C . ASP A 1 108 ? 28.305 11.546 -14.312 1.00 96.88 108 ASP A C 1
ATOM 799 O O . ASP A 1 108 ? 28.283 10.679 -13.433 1.00 96.88 108 ASP A O 1
ATOM 803 N N . LYS A 1 109 ? 27.959 12.805 -14.049 1.00 95.12 109 LYS A N 1
ATOM 804 C CA . LYS A 1 109 ? 27.569 13.274 -12.717 1.00 95.12 109 LYS A CA 1
ATOM 805 C C . LYS A 1 109 ? 26.225 13.965 -12.781 1.00 95.12 109 LYS A C 1
ATOM 807 O O . LYS A 1 109 ? 26.003 14.849 -13.603 1.00 95.12 109 LYS A O 1
ATOM 812 N N . GLN A 1 110 ? 25.361 13.625 -11.832 1.00 95.38 110 GLN A N 1
ATOM 813 C CA . GLN A 1 110 ? 24.122 14.361 -11.644 1.00 95.38 110 GLN A CA 1
ATOM 814 C C . GLN A 1 110 ? 24.410 15.773 -11.132 1.00 95.38 110 GLN A C 1
ATOM 816 O O . GLN A 1 110 ? 25.177 15.977 -10.188 1.00 95.38 110 GLN A O 1
ATOM 821 N N . SER A 1 111 ? 23.738 16.748 -11.731 1.00 94.56 111 SER A N 1
ATOM 822 C CA . SER A 1 111 ? 23.670 18.121 -11.246 1.00 94.56 111 SER A CA 1
ATOM 823 C C . SER A 1 111 ? 22.260 18.416 -10.741 1.00 94.56 111 SER A C 1
ATOM 825 O O . SER A 1 111 ? 21.267 17.990 -11.332 1.00 94.56 111 SER A O 1
ATOM 827 N N . TRP A 1 112 ? 22.151 19.129 -9.620 1.00 94.44 112 TRP A N 1
ATOM 828 C CA . TRP A 1 112 ? 20.852 19.507 -9.070 1.00 94.44 112 TRP A CA 1
ATOM 829 C C . TRP A 1 112 ? 20.327 20.778 -9.744 1.00 94.44 112 TRP A C 1
ATOM 831 O O . TRP A 1 112 ? 20.937 21.843 -9.636 1.00 94.44 112 TRP A O 1
ATOM 841 N N . GLN A 1 113 ? 19.168 20.694 -10.399 1.00 91.00 113 GLN A N 1
ATOM 842 C CA . GLN A 1 113 ? 18.485 21.828 -11.020 1.00 91.00 113 GLN A CA 1
ATOM 843 C C . GLN A 1 113 ? 17.203 22.166 -10.248 1.00 91.00 113 GLN A C 1
ATOM 845 O O . GLN A 1 113 ? 16.317 21.326 -10.106 1.00 91.00 113 GLN A O 1
ATOM 850 N N . GLN A 1 114 ? 17.056 23.424 -9.804 1.00 84.38 114 GLN A N 1
ATOM 851 C CA . GLN A 1 114 ? 15.987 23.876 -8.887 1.00 84.38 114 GLN A CA 1
ATOM 852 C C . GLN A 1 114 ? 14.549 23.468 -9.269 1.00 84.38 114 GLN A C 1
ATOM 854 O O . GLN A 1 114 ? 13.711 23.353 -8.382 1.00 84.38 114 GLN A O 1
ATOM 859 N N . ARG A 1 115 ? 14.242 23.269 -10.560 1.00 82.38 115 ARG A N 1
ATOM 860 C CA . ARG A 1 115 ? 12.897 22.887 -11.042 1.00 82.38 115 ARG A CA 1
ATOM 861 C C . ARG A 1 115 ? 12.784 21.468 -11.595 1.00 82.38 115 ARG A C 1
ATOM 863 O O . ARG A 1 115 ? 11.670 21.000 -11.782 1.00 82.38 115 ARG A O 1
ATOM 870 N N . LYS A 1 116 ? 13.906 20.819 -11.908 1.00 78.69 116 LYS A N 1
ATOM 871 C CA . LYS A 1 116 ? 13.936 19.516 -12.594 1.00 78.69 116 LYS A CA 1
ATOM 872 C C . LYS A 1 116 ? 14.499 18.390 -11.723 1.00 78.69 116 LYS A C 1
ATOM 874 O O . LYS A 1 116 ? 14.437 17.239 -12.127 1.00 78.69 116 LYS A O 1
ATOM 879 N N . GLY A 1 117 ? 15.011 18.713 -10.533 1.00 91.00 117 GLY A N 1
ATOM 880 C CA . GLY A 1 117 ? 15.666 17.745 -9.657 1.00 91.00 117 GLY A CA 1
ATOM 881 C C . GLY A 1 117 ? 17.075 17.404 -10.141 1.00 91.00 117 GLY A C 1
ATOM 882 O O . GLY A 1 117 ? 17.753 18.248 -10.730 1.00 91.00 117 GLY A O 1
ATOM 883 N N . ALA A 1 118 ? 17.527 16.186 -9.852 1.00 90.94 118 ALA A N 1
ATOM 884 C CA . ALA A 1 118 ? 18.810 15.675 -10.316 1.00 90.94 118 ALA A CA 1
ATOM 885 C C . ALA A 1 118 ? 18.742 15.358 -11.818 1.00 90.94 118 ALA A C 1
ATOM 887 O O . ALA A 1 118 ? 17.889 14.588 -12.248 1.00 90.94 118 ALA A O 1
ATOM 888 N N . VAL A 1 119 ? 19.636 15.956 -12.604 1.00 94.69 119 VAL A N 1
ATOM 889 C CA . VAL A 1 119 ? 19.726 15.761 -14.058 1.00 94.69 119 VAL A CA 1
ATOM 890 C C . VAL A 1 119 ? 21.144 15.319 -14.405 1.00 94.69 119 VAL A C 1
ATOM 892 O O . VAL A 1 119 ? 22.108 15.915 -13.913 1.00 94.69 119 VAL A O 1
ATOM 895 N N . TRP A 1 120 ? 21.268 14.278 -15.225 1.00 96.06 120 TRP A N 1
ATOM 896 C CA . TRP A 1 120 ? 22.542 13.805 -15.770 1.00 96.06 120 TRP A CA 1
ATOM 897 C C . TRP A 1 120 ? 23.164 14.826 -16.733 1.00 96.06 120 TRP A C 1
ATOM 899 O O . TRP A 1 120 ? 22.460 15.663 -17.303 1.00 96.06 120 TRP A O 1
ATOM 909 N N . GLY A 1 121 ? 24.493 14.818 -16.849 1.00 96.00 121 GLY A N 1
ATOM 910 C CA . GLY A 1 121 ? 25.215 15.733 -17.732 1.00 96.00 121 GLY A CA 1
ATOM 911 C C . GLY A 1 121 ? 25.144 15.306 -19.196 1.00 96.00 121 GLY A C 1
ATOM 912 O O . GLY A 1 121 ? 25.084 16.161 -20.079 1.00 96.00 121 GLY A O 1
ATOM 913 N N . LEU A 1 122 ? 25.127 13.996 -19.441 1.00 97.06 122 LEU A N 1
ATOM 914 C CA . LEU A 1 122 ? 24.928 13.390 -20.753 1.00 97.06 122 LEU A CA 1
ATOM 915 C C . LEU A 1 122 ? 23.453 13.051 -20.977 1.00 97.06 122 LEU A C 1
ATOM 917 O O . LEU A 1 122 ? 22.690 12.874 -20.026 1.00 97.06 122 LEU A O 1
ATOM 921 N N . SER A 1 123 ? 23.060 12.941 -22.246 1.00 96.75 123 SER A N 1
ATOM 922 C CA . SER A 1 123 ? 21.823 12.243 -22.593 1.00 96.75 123 SER A CA 1
ATOM 923 C C . SER A 1 123 ? 22.000 10.734 -22.405 1.00 96.75 123 SER A C 1
ATOM 925 O O . SER A 1 123 ? 23.125 10.230 -22.431 1.00 96.75 123 SER A O 1
ATOM 927 N N . ASP A 1 124 ? 20.892 10.015 -22.256 1.00 97.06 124 ASP A N 1
ATOM 928 C CA . ASP A 1 124 ? 20.879 8.556 -22.117 1.00 97.06 124 ASP A CA 1
ATOM 929 C C . ASP A 1 124 ? 21.624 7.868 -23.282 1.00 97.06 124 ASP A C 1
ATOM 931 O O . ASP A 1 124 ? 22.478 7.008 -23.067 1.00 97.06 124 ASP A O 1
ATOM 935 N N . THR A 1 125 ? 21.382 8.326 -24.518 1.00 97.06 125 THR A N 1
ATOM 936 C CA . THR A 1 125 ? 22.033 7.819 -25.738 1.00 97.06 125 THR A CA 1
ATOM 937 C C . THR A 1 125 ? 23.538 8.101 -25.764 1.00 97.06 125 THR A C 1
ATOM 939 O O . THR A 1 125 ? 24.319 7.236 -26.158 1.00 97.06 125 THR A O 1
ATOM 942 N N . ASP A 1 126 ? 23.970 9.288 -25.325 1.00 97.62 126 ASP A N 1
ATOM 943 C CA . ASP A 1 126 ? 25.399 9.632 -25.275 1.00 97.62 126 ASP A CA 1
ATOM 944 C C . ASP A 1 126 ? 26.131 8.826 -24.192 1.00 97.62 126 ASP A C 1
ATOM 946 O O . ASP A 1 126 ? 27.271 8.398 -24.392 1.00 97.62 126 ASP A O 1
ATOM 950 N N . ALA A 1 127 ? 25.484 8.601 -23.044 1.00 97.44 127 ALA A N 1
ATOM 951 C CA . ALA A 1 127 ? 26.034 7.784 -21.969 1.00 97.44 127 ALA A CA 1
ATOM 952 C C . ALA A 1 127 ? 26.189 6.320 -22.402 1.00 97.44 127 ALA A C 1
ATOM 954 O O . ALA A 1 127 ? 27.237 5.720 -22.165 1.00 97.44 127 ALA A O 1
ATOM 955 N N . GLU A 1 128 ? 25.195 5.760 -23.091 1.00 97.38 128 GLU A N 1
ATOM 956 C CA . GLU A 1 128 ? 25.255 4.416 -23.668 1.00 97.38 128 GLU A CA 1
ATOM 957 C C . GLU A 1 128 ? 26.373 4.287 -24.716 1.00 97.38 128 GLU A C 1
ATOM 959 O O . GLU A 1 128 ? 27.190 3.366 -24.640 1.00 97.38 128 GLU A O 1
ATOM 964 N N . ALA A 1 129 ? 26.464 5.231 -25.660 1.00 96.50 129 ALA A N 1
ATOM 965 C CA . ALA A 1 129 ? 27.508 5.239 -26.685 1.00 96.50 129 ALA A CA 1
ATOM 966 C C . ALA A 1 129 ? 28.914 5.288 -26.065 1.00 96.50 129 ALA A C 1
ATOM 968 O O . ALA A 1 129 ? 29.780 4.480 -26.409 1.00 96.50 129 ALA A O 1
ATOM 969 N N . LYS A 1 130 ? 29.120 6.174 -25.083 1.00 95.56 130 LYS A N 1
ATOM 970 C CA . LYS A 1 130 ? 30.389 6.291 -24.356 1.00 95.56 130 LYS A CA 1
ATOM 971 C C . LYS A 1 130 ? 30.704 5.044 -23.525 1.00 95.56 130 LYS A C 1
ATOM 973 O O . LYS A 1 130 ? 31.862 4.647 -23.423 1.00 95.56 130 LYS A O 1
ATOM 978 N N . ALA A 1 131 ? 29.695 4.398 -22.941 1.00 95.38 131 ALA A N 1
ATOM 979 C CA . ALA A 1 131 ? 29.889 3.142 -22.221 1.00 95.38 131 ALA A CA 1
ATOM 980 C C . ALA A 1 131 ? 30.341 2.025 -23.167 1.00 95.38 131 ALA A C 1
ATOM 982 O O . ALA A 1 131 ? 31.214 1.243 -22.797 1.00 95.38 131 ALA A O 1
ATOM 983 N N . ARG A 1 132 ? 29.793 1.963 -24.389 1.00 94.81 132 ARG A N 1
ATOM 984 C CA . ARG A 1 132 ? 30.213 0.978 -25.400 1.00 94.81 132 ARG A CA 1
ATOM 985 C C . ARG A 1 132 ? 31.651 1.198 -25.853 1.00 94.81 132 ARG A C 1
ATOM 987 O O . ARG A 1 132 ? 32.387 0.226 -25.981 1.00 94.81 132 ARG A O 1
ATOM 994 N N . GLU A 1 133 ? 32.059 2.452 -26.029 1.00 92.25 133 GLU A N 1
ATOM 995 C CA . GLU A 1 133 ? 33.450 2.807 -26.329 1.00 92.25 133 GLU A CA 1
ATOM 996 C C . GLU A 1 133 ? 34.400 2.334 -25.215 1.00 92.25 133 GLU A C 1
ATOM 998 O O . GLU A 1 133 ? 35.373 1.634 -25.487 1.00 92.25 133 GLU A O 1
ATOM 1003 N N . LEU A 1 134 ? 34.073 2.618 -23.947 1.00 90.38 134 LEU A N 1
ATOM 1004 C CA . LEU A 1 134 ? 34.858 2.157 -22.793 1.00 90.38 134 LEU A CA 1
ATOM 1005 C C . LEU A 1 134 ? 34.857 0.630 -22.628 1.00 90.38 134 LEU A C 1
ATOM 1007 O O . LEU A 1 134 ? 35.792 0.069 -22.066 1.00 90.38 134 LEU A O 1
ATOM 1011 N N . ALA A 1 135 ? 33.803 -0.053 -23.067 1.00 90.12 135 ALA A N 1
ATOM 1012 C CA . ALA A 1 135 ? 33.667 -1.499 -22.942 1.00 90.12 135 ALA A CA 1
ATOM 1013 C C . ALA A 1 135 ? 34.514 -2.290 -23.955 1.00 90.12 135 ALA A C 1
ATOM 1015 O O . ALA A 1 135 ? 34.663 -3.506 -23.768 1.00 90.12 135 ALA A O 1
ATOM 1016 N N . ALA A 1 136 ? 35.056 -1.628 -24.986 1.00 86.31 136 ALA A N 1
ATOM 1017 C CA . ALA A 1 136 ? 35.784 -2.253 -26.084 1.00 86.31 136 ALA A CA 1
ATOM 1018 C C . ALA A 1 136 ? 36.978 -3.113 -25.599 1.00 86.31 136 ALA A C 1
ATOM 1020 O O . ALA A 1 136 ? 37.666 -2.749 -24.640 1.00 86.31 136 ALA A O 1
ATOM 1021 N N . PRO A 1 137 ? 37.230 -4.271 -26.241 1.00 70.25 137 PRO A N 1
ATOM 1022 C CA . PRO A 1 137 ? 38.214 -5.260 -25.786 1.00 70.25 137 PRO A CA 1
ATOM 1023 C C . PRO A 1 137 ? 39.678 -4.826 -25.956 1.00 70.25 137 PRO A C 1
ATOM 1025 O O . PRO A 1 137 ? 40.553 -5.441 -25.353 1.00 70.25 137 PRO A O 1
ATOM 1028 N N . ASP A 1 138 ? 39.944 -3.774 -26.734 1.00 67.81 138 ASP A N 1
ATOM 1029 C CA . ASP A 1 138 ? 41.302 -3.338 -27.091 1.00 67.81 138 ASP A CA 1
ATOM 1030 C C . ASP A 1 138 ? 42.002 -2.507 -25.996 1.00 67.81 138 ASP A C 1
ATOM 1032 O O . ASP A 1 138 ? 43.161 -2.118 -26.151 1.00 67.81 138 ASP A O 1
ATOM 1036 N N . LEU A 1 139 ? 41.333 -2.253 -24.866 1.00 62.34 139 LEU A N 1
ATOM 1037 C CA . LEU A 1 139 ? 41.945 -1.621 -23.697 1.00 62.34 139 LEU A CA 1
ATOM 1038 C C . LEU A 1 139 ? 42.753 -2.669 -22.915 1.00 62.34 139 LEU A C 1
ATOM 1040 O O . LEU A 1 139 ? 42.195 -3.512 -22.208 1.00 62.34 139 LEU A O 1
ATOM 1044 N N . GLY A 1 140 ? 44.077 -2.641 -23.081 1.00 57.88 140 GLY A N 1
ATOM 1045 C CA . GLY A 1 140 ? 45.002 -3.577 -22.440 1.00 57.88 140 GLY A CA 1
ATOM 1046 C C . GLY A 1 140 ? 44.949 -3.543 -20.899 1.00 57.88 140 GLY A C 1
ATOM 1047 O O . GLY A 1 140 ? 44.594 -2.522 -20.311 1.00 57.88 140 GLY A O 1
ATOM 1048 N N . PRO A 1 141 ? 45.323 -4.643 -20.217 1.00 57.84 141 PRO A N 1
ATOM 1049 C CA . PRO A 1 141 ? 45.246 -4.769 -18.754 1.00 57.84 141 PRO A CA 1
ATOM 1050 C C . PRO A 1 141 ? 46.169 -3.813 -17.980 1.00 57.84 141 PRO A C 1
ATOM 1052 O O . PRO A 1 141 ? 45.941 -3.595 -16.792 1.00 57.84 141 PRO A O 1
ATOM 1055 N N . ASP A 1 142 ? 47.177 -3.238 -18.644 1.00 58.44 142 ASP A N 1
ATOM 1056 C CA . ASP A 1 142 ? 48.138 -2.294 -18.057 1.00 58.44 142 ASP A CA 1
ATOM 1057 C C . ASP A 1 142 ? 47.686 -0.823 -18.159 1.00 58.44 142 ASP A C 1
ATOM 1059 O O . ASP A 1 142 ? 48.414 0.080 -17.744 1.00 58.44 142 ASP A O 1
ATOM 1063 N N . ASP A 1 143 ? 46.501 -0.564 -18.720 1.00 57.25 143 ASP A N 1
ATOM 1064 C CA . ASP A 1 143 ? 45.951 0.782 -18.837 1.00 57.25 143 ASP A CA 1
ATOM 1065 C C . ASP A 1 143 ? 45.241 1.197 -17.532 1.00 57.25 143 ASP A C 1
ATOM 1067 O O . ASP A 1 143 ? 44.417 0.460 -16.979 1.00 57.25 143 ASP A O 1
ATOM 1071 N N . GLU A 1 144 ? 45.508 2.419 -17.062 1.00 58.19 144 GLU A N 1
ATOM 1072 C CA . GLU A 1 144 ? 44.839 3.075 -15.924 1.00 58.19 144 GLU A CA 1
ATOM 1073 C C . GLU A 1 144 ? 43.295 3.100 -16.096 1.00 58.19 144 GLU A C 1
ATOM 1075 O O . GLU A 1 144 ? 42.541 3.256 -15.132 1.00 58.19 144 GLU A O 1
ATOM 1080 N N . HIS A 1 145 ? 42.816 2.842 -17.320 1.00 58.03 145 HIS A N 1
ATOM 1081 C CA . HIS A 1 145 ? 41.416 2.737 -17.735 1.00 58.03 145 HIS A CA 1
ATOM 1082 C C . HIS A 1 145 ? 40.773 1.331 -17.616 1.00 58.03 145 HIS A C 1
ATOM 1084 O O . HIS A 1 145 ? 39.587 1.183 -17.927 1.00 58.03 145 HIS A O 1
ATOM 1090 N N . TYR A 1 146 ? 41.472 0.295 -17.126 1.00 59.97 146 TYR A N 1
ATOM 1091 C CA . TYR A 1 146 ? 40.920 -1.074 -17.038 1.00 59.97 146 TYR A CA 1
ATOM 1092 C C . TYR A 1 146 ? 39.678 -1.197 -16.122 1.00 59.97 146 TYR A C 1
ATOM 1094 O O . TYR A 1 146 ? 38.721 -1.914 -16.436 1.00 59.97 146 TYR A O 1
ATOM 1102 N N . HIS A 1 147 ? 39.644 -0.473 -14.996 1.00 70.00 147 HIS A N 1
ATOM 1103 C CA . HIS A 1 147 ? 38.506 -0.494 -14.062 1.00 70.00 147 HIS A CA 1
ATOM 1104 C C . HIS A 1 147 ? 37.216 0.129 -14.643 1.00 70.00 147 HIS A C 1
ATOM 1106 O O . HIS A 1 147 ? 36.162 -0.509 -14.538 1.00 70.00 147 HIS A O 1
ATOM 1112 N N . PRO A 1 148 ? 37.263 1.314 -15.290 1.00 79.81 148 PRO A N 1
ATOM 1113 C CA . PRO A 1 148 ? 36.134 1.860 -16.048 1.00 79.81 148 PRO A CA 1
ATOM 1114 C C . PRO A 1 148 ? 35.564 0.905 -17.104 1.00 79.81 148 PRO A C 1
ATOM 1116 O O . PRO A 1 148 ? 34.345 0.779 -17.208 1.00 79.81 148 PRO A O 1
ATOM 1119 N N . ALA A 1 149 ? 36.415 0.179 -17.836 1.00 85.75 149 ALA A N 1
ATOM 1120 C CA . ALA A 1 149 ? 35.978 -0.734 -18.893 1.00 85.75 149 ALA A CA 1
ATOM 1121 C C . ALA A 1 149 ? 35.145 -1.914 -18.359 1.00 85.75 149 ALA A C 1
ATOM 1123 O O . ALA A 1 149 ? 34.100 -2.264 -18.912 1.00 85.75 149 ALA A O 1
ATOM 1124 N N . ALA A 1 150 ? 35.572 -2.522 -17.245 1.00 87.38 150 ALA A N 1
ATOM 1125 C CA . ALA A 1 150 ? 34.822 -3.601 -16.602 1.00 87.38 150 ALA A CA 1
ATOM 1126 C C . ALA A 1 150 ? 33.476 -3.117 -16.031 1.00 87.38 150 ALA A C 1
ATOM 1128 O O . ALA A 1 150 ? 32.462 -3.804 -16.178 1.00 87.38 150 ALA A O 1
ATOM 1129 N N . ALA A 1 151 ? 33.454 -1.926 -15.422 1.00 90.75 151 ALA A N 1
ATOM 1130 C CA . ALA A 1 151 ? 32.229 -1.311 -14.916 1.00 90.75 151 ALA A CA 1
ATOM 1131 C C . ALA A 1 151 ? 31.245 -0.980 -16.050 1.00 90.75 151 ALA A C 1
ATOM 1133 O O . ALA A 1 151 ? 30.058 -1.280 -15.929 1.00 90.75 151 ALA A O 1
ATOM 1134 N N . ALA A 1 152 ? 31.736 -0.434 -17.168 1.00 93.50 152 ALA A N 1
ATOM 1135 C CA . ALA A 1 152 ? 30.930 -0.143 -18.352 1.00 93.50 152 ALA A CA 1
ATOM 1136 C C . ALA A 1 152 ? 30.323 -1.418 -18.957 1.00 93.50 152 ALA A C 1
ATOM 1138 O O . ALA A 1 152 ? 29.117 -1.457 -19.194 1.00 93.50 152 ALA A O 1
ATOM 1139 N N . ARG A 1 153 ? 31.109 -2.497 -19.108 1.00 93.50 153 ARG A N 1
ATOM 1140 C CA . ARG A 1 153 ? 30.601 -3.808 -19.559 1.00 93.50 153 ARG A CA 1
ATOM 1141 C C . ARG A 1 153 ? 29.487 -4.340 -18.662 1.00 93.50 153 ARG A C 1
ATOM 1143 O O . ARG A 1 153 ? 28.456 -4.780 -19.160 1.00 93.50 153 ARG A O 1
ATOM 1150 N N . GLN A 1 154 ? 29.674 -4.289 -17.342 1.00 94.19 154 GLN A N 1
ATOM 1151 C CA . GLN A 1 154 ? 28.655 -4.752 -16.400 1.00 94.19 154 GLN A CA 1
ATOM 1152 C C . GLN A 1 154 ? 27.386 -3.889 -16.456 1.00 94.19 154 GLN A C 1
ATOM 1154 O O . GLN A 1 154 ? 26.282 -4.426 -16.383 1.00 94.19 154 GLN A O 1
ATOM 1159 N N . ALA A 1 155 ? 27.532 -2.566 -16.561 1.00 96.12 155 ALA A N 1
ATOM 1160 C CA . ALA A 1 155 ? 26.401 -1.648 -16.645 1.00 96.12 15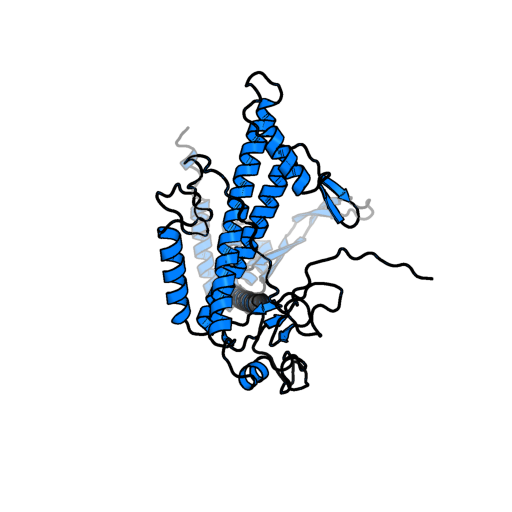5 ALA A CA 1
ATOM 1161 C C . ALA A 1 155 ? 25.595 -1.858 -17.936 1.00 96.12 155 ALA A C 1
ATOM 1163 O O . ALA A 1 155 ? 24.374 -1.969 -17.864 1.00 96.12 155 ALA A O 1
ATOM 1164 N N . LEU A 1 156 ? 26.273 -1.997 -19.082 1.00 96.75 156 LEU A N 1
ATOM 1165 C CA . LEU A 1 156 ? 25.641 -2.301 -20.368 1.00 96.75 156 LEU A CA 1
ATOM 1166 C C . LEU A 1 156 ? 24.925 -3.652 -20.347 1.00 96.75 156 LEU A C 1
ATOM 1168 O O . LEU A 1 156 ? 23.759 -3.711 -20.707 1.00 96.75 156 LEU A O 1
ATOM 1172 N N . ALA A 1 157 ? 25.559 -4.709 -19.828 1.00 94.75 157 ALA A N 1
ATOM 1173 C CA . ALA A 1 157 ? 2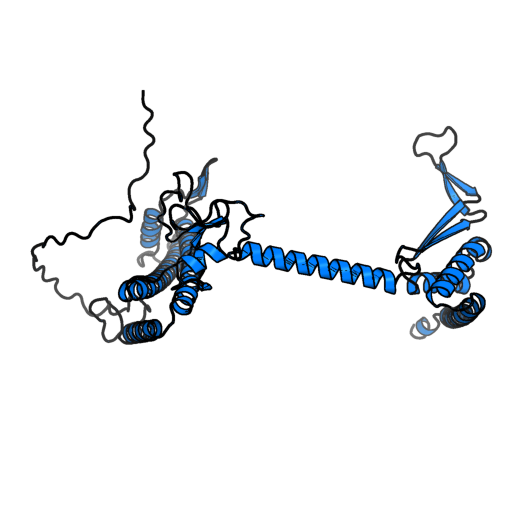4.920 -6.023 -19.735 1.00 94.75 157 ALA A CA 1
ATOM 1174 C C . ALA A 1 157 ? 23.615 -5.983 -18.916 1.00 94.75 157 ALA A C 1
ATOM 1176 O O . ALA A 1 157 ? 22.620 -6.589 -19.307 1.00 94.75 157 ALA A O 1
ATOM 1177 N N . ARG A 1 158 ? 23.596 -5.230 -17.804 1.00 96.62 158 ARG A N 1
ATOM 1178 C CA . ARG A 1 158 ? 22.380 -5.017 -16.998 1.00 96.62 158 ARG A CA 1
ATOM 1179 C C . ARG A 1 158 ? 21.326 -4.197 -17.735 1.00 96.62 158 ARG A C 1
ATOM 1181 O O . ARG A 1 158 ? 20.141 -4.469 -17.578 1.00 96.62 158 ARG A O 1
ATOM 1188 N N . TYR A 1 159 ? 21.742 -3.185 -18.492 1.00 97.31 159 TYR A N 1
ATOM 1189 C CA . TYR A 1 159 ? 20.836 -2.366 -19.293 1.00 97.31 159 TYR A CA 1
ATOM 1190 C C . TYR A 1 159 ? 20.188 -3.183 -20.418 1.00 97.31 159 TYR A C 1
ATOM 1192 O O . TYR A 1 159 ? 18.967 -3.162 -20.550 1.00 97.31 159 TYR A O 1
ATOM 1200 N N . ASP A 1 160 ? 20.970 -3.981 -21.146 1.00 94.69 160 ASP A N 1
ATOM 1201 C CA . ASP A 1 160 ? 20.480 -4.864 -22.210 1.00 94.69 160 ASP A CA 1
ATOM 1202 C C . ASP A 1 160 ? 19.548 -5.961 -21.661 1.00 94.69 160 ASP A C 1
ATOM 1204 O O . ASP A 1 160 ? 18.542 -6.313 -22.277 1.00 94.69 160 ASP A O 1
ATOM 1208 N N . GLU A 1 161 ? 19.853 -6.520 -20.485 1.00 94.19 161 GLU A N 1
ATOM 1209 C CA . GLU A 1 161 ? 18.968 -7.460 -19.786 1.00 94.19 161 GLU A CA 1
ATOM 1210 C C . GLU A 1 161 ? 17.647 -6.801 -19.363 1.00 94.19 161 GLU A C 1
ATOM 1212 O O . GLU A 1 161 ? 16.578 -7.343 -19.649 1.00 94.19 161 GLU A O 1
ATOM 1217 N N . ALA A 1 162 ? 17.699 -5.622 -18.736 1.00 96.00 162 ALA A N 1
ATOM 1218 C CA . ALA A 1 162 ? 16.504 -4.902 -18.298 1.00 96.00 162 ALA A CA 1
ATOM 1219 C C . ALA A 1 162 ? 15.614 -4.479 -19.479 1.00 96.00 162 ALA A C 1
ATOM 1221 O O . ALA A 1 162 ? 14.391 -4.604 -19.396 1.00 96.00 162 ALA A O 1
ATOM 1222 N N . THR A 1 163 ? 16.214 -4.025 -20.583 1.00 96.12 163 THR A N 1
ATOM 1223 C CA . THR A 1 163 ? 15.495 -3.655 -21.810 1.00 96.12 163 THR A CA 1
ATOM 1224 C C . THR A 1 163 ? 14.822 -4.873 -22.439 1.00 96.12 163 THR A C 1
ATOM 1226 O O . THR A 1 163 ? 13.623 -4.829 -22.692 1.00 96.12 163 THR A O 1
ATOM 1229 N N . ARG A 1 164 ? 15.520 -6.013 -22.570 1.00 93.50 164 ARG A N 1
ATOM 1230 C CA . ARG A 1 164 ? 14.897 -7.261 -23.057 1.00 93.50 164 ARG A CA 1
ATOM 1231 C C . ARG A 1 164 ? 13.747 -7.734 -22.171 1.00 93.50 164 ARG A C 1
ATOM 1233 O O . ARG A 1 164 ? 12.723 -8.186 -22.680 1.00 93.50 164 ARG A O 1
ATOM 1240 N N . ALA A 1 165 ? 13.903 -7.638 -20.850 1.00 93.62 165 ALA A N 1
ATOM 1241 C CA . ALA A 1 165 ? 12.849 -8.009 -19.910 1.00 93.62 165 ALA A CA 1
ATOM 1242 C C . ALA A 1 165 ? 11.607 -7.127 -20.082 1.00 93.62 165 ALA A C 1
ATOM 1244 O O . ALA A 1 165 ? 10.484 -7.627 -20.071 1.00 93.62 165 ALA A O 1
ATOM 1245 N N . LEU A 1 166 ? 11.805 -5.826 -20.276 1.00 96.00 166 LEU A N 1
ATOM 1246 C CA . LEU A 1 166 ? 10.725 -4.903 -20.571 1.00 96.00 166 LEU A CA 1
ATOM 1247 C C . LEU A 1 166 ? 10.048 -5.218 -21.913 1.00 96.00 166 LEU A C 1
ATOM 1249 O O . LEU A 1 166 ? 8.825 -5.332 -21.935 1.00 96.00 166 LEU A O 1
ATOM 1253 N N . ASP A 1 167 ? 10.812 -5.392 -22.992 1.00 94.25 167 ASP A N 1
ATOM 1254 C CA . ASP A 1 167 ? 10.276 -5.704 -24.324 1.00 94.25 167 ASP A CA 1
ATOM 1255 C C . ASP A 1 167 ? 9.425 -6.985 -24.287 1.00 94.25 167 ASP A C 1
ATOM 1257 O O . ASP A 1 167 ? 8.337 -7.052 -24.864 1.00 94.25 167 ASP A O 1
ATOM 1261 N N . ALA A 1 168 ? 9.873 -7.999 -23.539 1.00 92.38 168 ALA A N 1
ATOM 1262 C CA . ALA A 1 168 ? 9.132 -9.242 -23.343 1.00 92.38 168 ALA A CA 1
ATOM 1263 C C . ALA A 1 168 ? 7.797 -9.043 -22.600 1.00 92.38 168 ALA A C 1
ATOM 1265 O O . ALA A 1 168 ? 6.839 -9.784 -22.846 1.00 92.38 168 ALA A O 1
ATOM 1266 N N . VAL A 1 169 ? 7.711 -8.073 -21.686 1.00 96.00 169 VAL A N 1
ATOM 1267 C CA . VAL A 1 169 ? 6.460 -7.719 -20.998 1.00 96.00 169 VAL A CA 1
ATOM 1268 C C . VAL A 1 169 ? 5.564 -6.862 -21.896 1.00 96.00 169 VAL A C 1
ATOM 1270 O O . VAL A 1 169 ? 4.360 -7.103 -21.960 1.00 96.00 169 VAL A O 1
ATOM 1273 N N . GLU A 1 170 ? 6.117 -5.912 -22.650 1.00 96.19 170 GLU A N 1
ATOM 1274 C CA . GLU A 1 170 ? 5.351 -5.125 -23.628 1.00 96.19 170 GLU A CA 1
ATOM 1275 C C . GLU A 1 170 ? 4.731 -6.011 -24.714 1.00 96.19 170 GLU A C 1
ATOM 1277 O O . GLU A 1 170 ? 3.580 -5.813 -25.107 1.00 96.19 170 GLU A O 1
ATOM 1282 N N . GLU A 1 171 ? 5.437 -7.059 -25.136 1.00 94.50 171 GLU A N 1
ATOM 1283 C CA . GLU A 1 171 ? 4.886 -8.055 -26.046 1.00 94.50 171 GLU A CA 1
ATOM 1284 C C . GLU A 1 171 ? 3.704 -8.823 -25.426 1.00 94.50 171 GLU A C 1
ATOM 1286 O O . GLU A 1 171 ? 2.711 -9.087 -26.106 1.00 94.50 171 GLU A O 1
ATOM 1291 N N . GLN A 1 172 ? 3.769 -9.160 -24.133 1.00 95.88 172 GLN A N 1
ATOM 1292 C CA . GLN A 1 172 ? 2.639 -9.771 -23.418 1.00 95.88 172 GLN A CA 1
ATOM 1293 C C . GLN A 1 172 ? 1.428 -8.832 -23.380 1.00 95.88 172 GLN A C 1
ATOM 1295 O O . GLN A 1 172 ? 0.306 -9.277 -23.633 1.00 95.88 172 GLN A O 1
ATOM 1300 N N . ILE A 1 173 ? 1.639 -7.533 -23.137 1.00 97.00 173 ILE A N 1
ATOM 1301 C CA . ILE A 1 173 ? 0.572 -6.519 -23.208 1.00 97.00 173 ILE A CA 1
ATOM 1302 C C . ILE A 1 173 ? -0.043 -6.516 -24.610 1.00 97.00 173 ILE A C 1
ATOM 1304 O O . ILE A 1 173 ? -1.263 -6.606 -24.750 1.00 97.00 173 ILE A O 1
ATOM 1308 N N . ALA A 1 174 ? 0.790 -6.480 -25.654 1.00 96.56 174 ALA A N 1
ATOM 1309 C CA . ALA A 1 174 ? 0.327 -6.489 -27.038 1.00 96.56 174 ALA A CA 1
ATOM 1310 C C . ALA A 1 174 ? -0.511 -7.738 -27.368 1.00 96.56 174 ALA A C 1
ATOM 1312 O O . ALA A 1 174 ? -1.504 -7.631 -28.086 1.00 96.56 174 ALA A O 1
ATOM 1313 N N . ARG A 1 175 ? -0.174 -8.910 -26.810 1.00 96.06 175 ARG A N 1
ATOM 1314 C CA . ARG A 1 175 ? -0.974 -10.140 -26.968 1.00 96.06 175 ARG A CA 1
ATOM 1315 C C . ARG A 1 175 ? -2.357 -10.034 -26.324 1.00 96.06 175 ARG A C 1
ATOM 1317 O O . ARG A 1 175 ? -3.344 -10.421 -26.951 1.00 96.06 175 ARG A O 1
ATOM 1324 N N . HIS A 1 176 ? -2.447 -9.478 -25.119 1.00 97.19 176 HIS A N 1
ATOM 1325 C CA . HIS A 1 176 ? -3.731 -9.247 -24.448 1.00 97.19 176 HIS A CA 1
ATOM 1326 C C . HIS A 1 176 ? -4.598 -8.242 -25.222 1.00 97.19 176 HIS A C 1
ATOM 1328 O O . HIS A 1 176 ? -5.783 -8.487 -25.444 1.00 97.19 176 HIS A O 1
ATOM 1334 N N . GLU A 1 177 ? -4.007 -7.144 -25.701 1.00 97.50 177 GLU A N 1
ATOM 1335 C CA . GLU A 1 177 ? -4.709 -6.135 -26.507 1.00 97.50 177 GLU A CA 1
ATOM 1336 C C . GLU A 1 177 ? -5.121 -6.659 -27.895 1.00 97.50 177 GLU A C 1
ATOM 1338 O O . GLU A 1 177 ? -6.173 -6.287 -28.431 1.00 97.50 177 GLU A O 1
ATOM 1343 N N . ALA A 1 178 ? -4.342 -7.576 -28.475 1.00 96.81 178 ALA A N 1
ATOM 1344 C CA . ALA A 1 178 ? -4.717 -8.272 -29.701 1.00 96.81 178 ALA A CA 1
ATOM 1345 C C . ALA A 1 178 ? -5.939 -9.175 -29.481 1.00 96.81 178 ALA A C 1
ATOM 1347 O O . ALA A 1 178 ? -6.847 -9.176 -30.311 1.00 96.81 178 ALA A O 1
ATOM 1348 N N . GLU A 1 179 ? -6.008 -9.901 -28.360 1.00 97.88 179 GLU A N 1
ATOM 1349 C CA . GLU A 1 179 ? -7.178 -10.718 -28.016 1.00 97.88 179 GLU A CA 1
ATOM 1350 C C . GLU A 1 179 ? -8.418 -9.857 -27.736 1.00 97.88 179 GLU A C 1
ATOM 1352 O O . GLU A 1 179 ? -9.507 -10.162 -28.231 1.00 97.88 179 GLU A O 1
ATOM 1357 N N . PHE A 1 180 ? -8.242 -8.747 -27.014 1.00 97.75 180 PHE A N 1
ATOM 1358 C CA . PHE A 1 180 ? -9.265 -7.719 -26.822 1.00 97.75 180 PHE A CA 1
ATOM 1359 C C . PHE A 1 180 ? -9.855 -7.258 -28.156 1.00 97.75 180 PHE A C 1
ATOM 1361 O O . PHE A 1 180 ? -11.067 -7.337 -28.379 1.00 97.75 180 PHE A O 1
ATOM 1368 N N . SER A 1 181 ? -8.982 -6.864 -29.081 1.00 97.62 181 SER A N 1
ATOM 1369 C CA . SER A 1 181 ? -9.367 -6.394 -30.411 1.00 97.62 181 SER A CA 1
ATOM 1370 C C . SER A 1 181 ? -10.020 -7.500 -31.247 1.00 97.62 181 SER A C 1
ATOM 1372 O O . SER A 1 181 ? -11.035 -7.259 -31.902 1.00 97.62 181 SER A O 1
ATOM 1374 N N . ARG A 1 182 ? -9.497 -8.735 -31.193 1.00 97.50 182 ARG A N 1
ATOM 1375 C CA . ARG A 1 182 ? -10.026 -9.897 -31.930 1.00 97.50 182 ARG A CA 1
ATOM 1376 C C . ARG A 1 182 ? -11.475 -10.205 -31.560 1.00 97.50 182 ARG A C 1
ATOM 1378 O O . ARG A 1 182 ? -12.251 -10.594 -32.430 1.00 97.50 182 ARG A O 1
ATOM 1385 N N . ARG A 1 183 ? -11.853 -10.023 -30.291 1.00 97.25 183 ARG A N 1
ATOM 1386 C CA . ARG A 1 183 ? -13.234 -10.213 -29.810 1.00 97.25 183 ARG A CA 1
ATOM 1387 C C . ARG A 1 183 ? -14.143 -8.998 -30.031 1.00 97.25 183 ARG A C 1
ATOM 1389 O O . ARG A 1 183 ? -15.267 -8.995 -29.539 1.00 97.25 183 ARG A O 1
ATOM 1396 N N . GLY A 1 184 ? -13.682 -7.983 -30.762 1.00 96.75 184 GLY A N 1
ATOM 1397 C CA . GLY A 1 184 ? -14.444 -6.765 -31.044 1.00 96.75 184 GLY A CA 1
ATOM 1398 C C . GLY A 1 184 ? -14.375 -5.699 -29.948 1.00 96.75 184 GLY A C 1
ATOM 1399 O O . GLY A 1 184 ? -15.113 -4.723 -30.034 1.00 96.75 184 GLY A O 1
ATOM 1400 N N . GLY A 1 185 ? -13.497 -5.864 -28.951 1.00 96.06 185 GLY A N 1
ATOM 1401 C CA . GLY A 1 185 ? -13.324 -4.940 -27.832 1.00 96.06 185 GLY A CA 1
ATOM 1402 C C . GLY A 1 185 ? -14.472 -5.013 -26.827 1.00 96.06 185 GLY A C 1
ATOM 1403 O O . GLY A 1 185 ? -15.492 -4.344 -26.982 1.00 96.06 185 GLY A O 1
ATOM 1404 N N . TRP A 1 186 ? -14.316 -5.815 -25.771 1.00 97.75 186 TRP A N 1
ATOM 1405 C CA . TRP A 1 186 ? -15.303 -5.837 -24.689 1.00 97.75 186 TRP A CA 1
ATOM 1406 C C . TRP A 1 186 ? -15.311 -4.516 -23.907 1.00 97.75 186 TRP A C 1
ATOM 1408 O O . TRP A 1 186 ? -14.393 -3.701 -23.974 1.00 97.75 186 TRP A O 1
ATOM 1418 N N . THR A 1 187 ? -16.371 -4.269 -23.149 1.00 97.56 187 THR A N 1
ATOM 1419 C CA . THR A 1 187 ? -16.462 -3.069 -22.315 1.00 97.56 187 THR A CA 1
ATOM 1420 C C . THR A 1 187 ? -15.414 -3.108 -21.205 1.00 97.56 187 THR A C 1
ATOM 1422 O O . THR A 1 187 ? -15.211 -4.139 -20.569 1.00 97.56 187 THR A O 1
ATOM 1425 N N . ARG A 1 188 ? -14.748 -1.980 -20.956 1.00 97.88 188 ARG A N 1
ATOM 1426 C CA . ARG A 1 188 ? -13.820 -1.787 -19.834 1.00 97.88 188 ARG A CA 1
ATOM 1427 C C . ARG A 1 188 ? -14.245 -0.555 -19.042 1.00 97.88 188 ARG A C 1
ATOM 1429 O O . ARG A 1 188 ? -14.751 0.408 -19.616 1.00 97.88 188 ARG A O 1
ATOM 1436 N N . ALA A 1 189 ? -14.023 -0.584 -17.733 1.00 97.94 189 ALA A N 1
ATOM 1437 C CA . ALA A 1 189 ? -14.265 0.546 -16.844 1.00 97.94 189 ALA A CA 1
ATOM 1438 C C . ALA A 1 189 ? -12.948 0.979 -16.189 1.00 97.94 189 ALA A C 1
ATOM 1440 O O . ALA A 1 189 ? -12.265 0.179 -15.554 1.00 97.94 189 ALA A O 1
ATOM 1441 N N . PHE A 1 190 ? -12.590 2.250 -16.339 1.00 97.12 190 PHE A N 1
ATOM 1442 C CA . PHE A 1 190 ? -11.351 2.835 -15.837 1.00 97.12 190 PHE A CA 1
ATOM 1443 C C . PHE A 1 190 ? -11.672 3.861 -14.755 1.00 97.12 190 PHE A C 1
ATOM 1445 O O . PHE A 1 190 ? -12.237 4.915 -15.043 1.00 97.12 190 PHE A O 1
ATOM 1452 N N . LEU A 1 191 ? -11.308 3.567 -13.511 1.00 97.06 191 LEU A N 1
ATOM 1453 C CA . LEU A 1 191 ? -11.445 4.490 -12.391 1.00 97.06 191 LEU A CA 1
ATOM 1454 C C . LEU A 1 191 ? -10.251 5.451 -12.370 1.00 97.06 191 LEU A C 1
ATOM 1456 O O . LEU A 1 191 ? -9.124 5.026 -12.132 1.00 97.06 191 LEU A O 1
ATOM 1460 N N . ALA A 1 192 ? -10.491 6.740 -12.590 1.00 94.44 192 ALA A N 1
ATOM 1461 C CA . ALA A 1 192 ? -9.468 7.774 -12.496 1.00 94.44 192 ALA A CA 1
ATOM 1462 C C . ALA A 1 192 ? -9.039 7.975 -11.032 1.00 94.44 192 ALA A C 1
ATOM 1464 O O . ALA A 1 192 ? -9.809 8.484 -10.214 1.00 94.44 192 ALA A O 1
ATOM 1465 N N . THR A 1 193 ? -7.807 7.605 -10.685 1.00 91.75 193 THR A N 1
ATOM 1466 C CA . THR A 1 193 ? -7.287 7.668 -9.309 1.00 91.75 193 THR A CA 1
ATOM 1467 C C . THR A 1 193 ? -6.753 9.049 -8.935 1.00 91.75 193 THR A C 1
ATOM 1469 O O . THR A 1 193 ? -6.742 9.391 -7.753 1.00 91.75 193 THR A O 1
ATOM 1472 N N . SER A 1 194 ? -6.363 9.872 -9.916 1.00 83.62 194 SER A N 1
ATOM 1473 C CA . SER A 1 194 ? -5.784 11.201 -9.671 1.00 83.62 194 SER A CA 1
ATOM 1474 C C . SER A 1 194 ? -6.799 12.355 -9.660 1.00 83.62 194 SER A C 1
ATOM 1476 O O . SER A 1 194 ? -6.532 13.390 -9.049 1.00 83.62 194 SER A O 1
ATOM 1478 N N . SER A 1 195 ? -7.975 12.205 -10.286 1.00 68.44 195 SER A N 1
ATOM 1479 C CA . SER A 1 195 ? -8.930 13.307 -10.504 1.00 68.44 195 SER A CA 1
ATOM 1480 C C . SER A 1 195 ? -10.363 12.972 -10.071 1.00 68.44 195 SER A C 1
ATOM 1482 O O . SER A 1 195 ? -11.233 12.689 -10.895 1.00 68.44 195 SER A O 1
ATOM 1484 N N . GLY A 1 196 ? -10.634 13.018 -8.765 1.00 69.06 196 GLY A N 1
ATOM 1485 C CA . GLY A 1 196 ? -12.006 12.976 -8.233 1.00 69.06 196 GLY A CA 1
ATOM 1486 C C . GLY A 1 196 ? -12.732 11.627 -8.340 1.00 69.06 196 GLY A C 1
ATOM 1487 O O . GLY A 1 196 ? -13.889 11.543 -7.931 1.00 69.06 196 GLY A O 1
ATOM 1488 N N . GLY A 1 197 ? -12.067 10.573 -8.827 1.00 87.56 197 GLY A N 1
ATOM 1489 C CA . GLY A 1 197 ? -12.608 9.214 -8.825 1.00 87.56 197 GLY A CA 1
ATOM 1490 C C . GLY A 1 197 ? -13.610 8.922 -9.938 1.00 87.56 197 GLY A C 1
ATOM 1491 O O . GLY A 1 197 ? -14.445 8.053 -9.744 1.00 87.56 197 GLY A O 1
ATOM 1492 N N . HIS A 1 198 ? -13.605 9.637 -11.066 1.00 94.44 198 HIS A N 1
ATOM 1493 C CA . HIS A 1 198 ? -14.564 9.347 -12.139 1.00 94.44 198 HIS A CA 1
ATOM 1494 C C . HIS A 1 198 ? -14.268 8.013 -12.836 1.00 94.44 198 HIS A C 1
ATOM 1496 O O . HIS A 1 198 ? -13.113 7.643 -13.034 1.00 94.44 198 HIS A O 1
ATOM 1502 N N . VAL A 1 199 ? -15.320 7.306 -13.237 1.00 96.88 199 VAL A N 1
ATOM 1503 C CA . VAL A 1 199 ? -15.250 6.059 -13.999 1.00 96.88 199 VAL A CA 1
ATOM 1504 C C . VAL A 1 199 ? -15.458 6.374 -15.474 1.00 96.88 199 VAL A C 1
ATOM 1506 O O . VAL A 1 199 ? -16.426 7.041 -15.843 1.00 96.88 199 VAL A O 1
ATOM 1509 N N . HIS A 1 200 ? -14.559 5.878 -16.317 1.00 96.88 200 HIS A N 1
ATOM 1510 C CA . HIS A 1 200 ? -14.528 6.104 -17.758 1.00 96.88 200 HIS A CA 1
ATOM 1511 C C . HIS A 1 200 ? -14.641 4.789 -18.533 1.00 96.88 200 HIS A C 1
ATOM 1513 O O . HIS A 1 200 ? -14.174 3.755 -18.066 1.00 96.88 200 HIS A O 1
ATOM 1519 N N . SER A 1 201 ? -15.206 4.830 -19.741 1.00 96.25 201 SER A N 1
ATOM 1520 C CA . SER A 1 201 ? -15.220 3.688 -20.672 1.00 96.25 201 SER A CA 1
ATOM 1521 C C . SER A 1 201 ? -13.913 3.552 -21.462 1.00 96.25 201 SER A C 1
ATOM 1523 O O . SER A 1 201 ? -13.634 2.507 -22.043 1.00 96.25 201 SER A O 1
ATOM 1525 N N . SER A 1 202 ? -13.089 4.605 -21.483 1.00 94.12 202 SER A N 1
ATOM 1526 C CA . SER A 1 202 ? -11.765 4.616 -22.105 1.00 94.12 202 SER A CA 1
ATOM 1527 C C . SER A 1 202 ? -10.827 5.604 -21.407 1.00 94.12 202 SER A C 1
ATOM 1529 O O . SER A 1 202 ? -11.265 6.594 -20.821 1.00 94.12 202 SER A O 1
ATOM 1531 N N . MET A 1 203 ? -9.517 5.379 -21.527 1.00 92.31 203 MET A N 1
ATOM 1532 C CA . MET A 1 203 ? -8.490 6.316 -21.041 1.00 92.31 203 MET A CA 1
ATOM 1533 C C . MET A 1 203 ? -8.334 7.563 -21.938 1.00 92.31 203 MET A C 1
ATOM 1535 O O . MET A 1 203 ? -7.636 8.507 -21.574 1.00 92.31 203 MET A O 1
ATOM 1539 N N . GLY A 1 204 ? -8.982 7.577 -23.111 1.00 90.56 204 GLY A N 1
ATOM 1540 C CA . GLY A 1 204 ? -8.908 8.648 -24.113 1.00 90.56 204 GLY A CA 1
ATOM 1541 C C . GLY A 1 204 ? -10.030 9.686 -24.025 1.00 90.56 204 GLY A C 1
ATOM 1542 O O . GLY A 1 204 ? -10.232 10.445 -24.971 1.00 90.56 204 GLY A O 1
ATOM 1543 N N . CYS A 1 205 ? -10.803 9.709 -22.935 1.00 91.94 205 CYS A N 1
ATOM 1544 C CA . CYS A 1 205 ? -11.891 10.670 -22.776 1.00 91.94 205 CYS A CA 1
ATOM 1545 C C . CYS A 1 205 ? -11.363 12.114 -22.745 1.00 91.94 205 CYS A C 1
ATOM 1547 O O . CYS A 1 205 ? -10.395 12.420 -22.052 1.00 91.94 205 CYS A O 1
ATOM 1549 N N . SER A 1 206 ? -12.050 13.031 -23.431 1.00 89.75 206 SER A N 1
ATOM 1550 C CA . SER A 1 206 ? -11.692 14.458 -23.498 1.00 89.75 206 SER A CA 1
ATOM 1551 C C . SER A 1 206 ? -11.731 15.176 -22.144 1.00 89.75 206 SER A C 1
ATOM 1553 O O . SER A 1 206 ? -11.176 16.265 -21.991 1.00 89.75 206 SER A O 1
ATOM 1555 N N . THR A 1 207 ? -12.398 14.595 -21.145 1.00 87.12 207 THR A N 1
ATOM 1556 C CA . THR A 1 207 ? -12.401 15.132 -19.781 1.00 87.12 207 THR A CA 1
ATOM 1557 C C . THR A 1 207 ? -11.163 14.738 -18.983 1.00 87.12 207 THR A C 1
ATOM 1559 O O . THR A 1 207 ? -10.907 15.367 -17.959 1.00 87.12 207 THR A O 1
ATOM 1562 N N . CYS A 1 208 ? -10.421 13.726 -19.429 1.00 87.00 208 CYS A N 1
ATOM 1563 C CA . CYS A 1 208 ? -9.164 13.289 -18.834 1.00 87.00 208 CYS A CA 1
ATOM 1564 C C . CYS A 1 208 ? -8.003 14.109 -19.408 1.00 87.00 208 CYS A C 1
ATOM 1566 O O . CYS A 1 208 ? -8.103 14.645 -20.510 1.00 87.00 208 CYS A O 1
ATOM 1568 N N . ASN A 1 209 ? -6.883 14.187 -18.685 1.00 72.81 209 ASN A N 1
ATOM 1569 C CA . ASN A 1 209 ? -5.625 14.730 -19.220 1.00 72.81 209 ASN A CA 1
ATOM 1570 C C . ASN A 1 209 ? -5.734 16.158 -19.794 1.00 72.81 209 ASN A C 1
ATOM 1572 O O . ASN A 1 209 ? -5.177 16.429 -20.857 1.00 72.81 209 ASN A O 1
ATOM 1576 N N . ARG A 1 210 ? -6.447 17.081 -19.124 1.00 69.88 210 ARG A N 1
ATOM 1577 C CA . ARG A 1 210 ? -6.709 18.468 -19.586 1.00 69.88 210 ARG A CA 1
ATOM 1578 C C . ARG A 1 210 ? -5.467 19.389 -19.630 1.00 69.88 210 ARG A C 1
ATOM 1580 O O . ARG A 1 210 ? -5.542 20.554 -19.258 1.00 69.88 210 ARG A O 1
ATOM 1587 N N . GLY A 1 211 ? -4.327 18.885 -20.092 1.00 62.03 211 GLY A N 1
ATOM 1588 C CA . GLY A 1 211 ? -3.127 19.658 -20.411 1.00 62.03 211 GLY A CA 1
ATOM 1589 C C . GLY A 1 211 ? -2.135 19.867 -19.267 1.00 62.03 211 GLY A C 1
ATOM 1590 O O . GLY A 1 211 ? -1.091 20.464 -19.507 1.00 62.03 211 GLY A O 1
ATOM 1591 N N . GLU A 1 212 ? -2.422 19.382 -18.056 1.00 69.19 212 GLU A N 1
ATOM 1592 C CA . GLU A 1 212 ? -1.540 19.583 -16.894 1.00 69.19 212 GLU A CA 1
ATOM 1593 C C . GLU A 1 212 ? -0.744 18.325 -16.531 1.00 69.19 212 GLU A C 1
ATOM 1595 O O . GLU A 1 212 ? 0.484 18.370 -16.470 1.00 69.19 212 GLU A O 1
ATOM 1600 N N . SER A 1 213 ? -1.418 17.191 -16.330 1.00 73.81 213 SER A N 1
ATOM 1601 C CA . SER A 1 213 ? -0.776 15.920 -15.988 1.00 73.81 213 SER A CA 1
ATOM 1602 C C . SER A 1 213 ? -1.546 14.718 -16.546 1.00 73.81 213 SER A C 1
ATOM 1604 O O . SER A 1 213 ? -2.771 14.791 -16.716 1.00 73.81 213 SER A O 1
ATOM 1606 N N . PRO A 1 214 ? -0.848 13.602 -16.831 1.00 82.62 214 PRO A N 1
ATOM 1607 C CA . PRO A 1 214 ? -1.500 12.330 -17.098 1.00 82.62 214 PRO A CA 1
ATOM 1608 C C . PRO A 1 214 ? -2.400 11.917 -15.922 1.00 82.62 214 PRO A C 1
ATOM 1610 O O . PRO A 1 214 ? -2.006 11.949 -14.759 1.00 82.62 214 PRO A O 1
ATOM 1613 N N . THR A 1 215 ? -3.633 11.552 -16.239 1.00 87.69 215 THR A N 1
ATOM 1614 C CA . THR A 1 215 ? -4.641 10.989 -15.356 1.00 87.69 215 THR A CA 1
ATOM 1615 C C . THR A 1 215 ? -4.254 9.545 -15.123 1.00 87.69 215 THR A C 1
ATOM 1617 O O . THR A 1 215 ? -4.053 8.787 -16.070 1.00 87.69 215 THR A O 1
ATOM 1620 N N . GLU A 1 216 ? -4.123 9.180 -13.859 1.00 90.81 216 GLU A N 1
ATOM 1621 C CA . GLU A 1 216 ? -3.850 7.807 -13.476 1.00 90.81 216 GLU A CA 1
ATOM 1622 C C . GLU A 1 216 ? -5.171 7.039 -13.450 1.00 90.81 216 GLU A C 1
ATOM 1624 O O . GLU A 1 216 ? -6.193 7.568 -13.002 1.00 90.81 216 GLU A O 1
ATOM 1629 N N . PHE A 1 217 ? -5.154 5.802 -13.937 1.00 93.38 217 PHE A N 1
ATOM 1630 C CA . PHE A 1 217 ? -6.337 4.957 -14.016 1.00 93.38 217 PHE A CA 1
ATOM 1631 C C . PHE A 1 217 ? -6.098 3.614 -13.340 1.00 93.38 217 PHE A C 1
ATOM 1633 O O . PHE A 1 217 ? -5.028 3.020 -13.449 1.00 93.38 217 PHE A O 1
ATOM 1640 N N . GLN A 1 218 ? -7.148 3.103 -12.713 1.00 95.50 218 GLN A N 1
ATOM 1641 C CA . GLN A 1 218 ? -7.268 1.716 -12.304 1.00 95.50 218 GLN A CA 1
ATOM 1642 C C . GLN A 1 218 ? -8.299 1.034 -13.209 1.00 95.50 218 GLN A C 1
ATOM 1644 O O . GLN A 1 218 ? -9.461 1.440 -13.239 1.00 95.50 218 GLN A O 1
ATOM 1649 N N . LEU A 1 219 ? -7.887 -0.008 -13.933 1.00 97.25 219 LEU A N 1
ATOM 1650 C CA . LEU A 1 219 ? -8.815 -0.866 -14.669 1.00 97.25 219 LEU A CA 1
ATOM 1651 C C . LEU A 1 219 ? -9.645 -1.690 -13.672 1.00 97.25 219 LEU A C 1
ATOM 1653 O O . LEU A 1 219 ? -9.097 -2.402 -12.828 1.00 97.25 219 LEU A O 1
ATOM 1657 N N . MET A 1 220 ? -10.966 -1.566 -13.756 1.00 97.31 220 MET A N 1
ATOM 1658 C CA . MET A 1 220 ? -11.931 -2.258 -12.904 1.00 97.31 220 MET A CA 1
ATOM 1659 C C . MET A 1 220 ? -12.315 -3.590 -13.559 1.00 97.31 220 MET A C 1
ATOM 1661 O O . MET A 1 220 ? -13.355 -3.698 -14.206 1.00 97.31 220 MET A O 1
ATOM 1665 N N . THR A 1 221 ? -11.440 -4.586 -13.418 1.00 97.88 221 THR A N 1
ATOM 1666 C CA . THR A 1 221 ? -11.495 -5.866 -14.150 1.00 97.88 221 THR A CA 1
ATOM 1667 C C . THR A 1 221 ? -12.773 -6.669 -13.899 1.00 97.88 221 THR A C 1
ATOM 1669 O O . THR A 1 221 ? -13.263 -7.330 -14.808 1.00 97.88 221 THR A O 1
ATOM 1672 N N . ASP A 1 222 ? -13.382 -6.539 -12.717 1.00 97.56 222 ASP A N 1
ATOM 1673 C CA . ASP A 1 222 ? -14.673 -7.169 -12.385 1.00 97.56 222 ASP A CA 1
ATOM 1674 C C . ASP A 1 222 ? -15.820 -6.731 -13.315 1.00 97.56 222 ASP A C 1
ATOM 1676 O O . ASP A 1 222 ? -16.826 -7.427 -13.437 1.00 97.56 222 ASP A O 1
ATOM 1680 N N . TYR A 1 223 ? -15.671 -5.585 -13.988 1.00 97.81 223 TYR A N 1
ATOM 1681 C CA . TYR A 1 223 ? -16.665 -5.028 -14.906 1.00 97.81 223 TYR A CA 1
ATOM 1682 C C . TYR A 1 223 ? -16.319 -5.255 -16.378 1.00 97.81 223 TYR A C 1
ATOM 1684 O O . TYR A 1 223 ? -17.045 -4.787 -17.259 1.00 97.81 223 TYR A O 1
ATOM 1692 N N . SER A 1 224 ? -15.234 -5.967 -16.678 1.00 97.94 224 SER A N 1
ATOM 1693 C CA . SER A 1 224 ? -14.846 -6.245 -18.055 1.00 97.94 224 SER A CA 1
ATOM 1694 C C . SER A 1 224 ? -15.895 -7.113 -18.752 1.00 97.94 224 SER A C 1
ATOM 1696 O O . SER A 1 224 ? -16.265 -8.182 -18.273 1.00 97.94 224 SER A O 1
ATOM 1698 N N . GLY A 1 225 ? -16.416 -6.638 -19.883 1.00 97.81 225 GLY A N 1
ATOM 1699 C CA . GLY A 1 225 ? -17.526 -7.277 -20.593 1.00 97.81 225 GLY A CA 1
ATOM 1700 C C . GLY A 1 225 ? -18.911 -7.056 -19.970 1.00 97.81 225 GLY A C 1
ATOM 1701 O O . GLY A 1 225 ? -19.882 -7.626 -20.465 1.00 97.81 225 GLY A O 1
ATOM 1702 N N . SER A 1 226 ? -19.036 -6.233 -18.921 1.00 97.81 226 SER A N 1
ATOM 1703 C CA . SER A 1 226 ? -20.335 -5.863 -18.338 1.00 97.81 226 SER A CA 1
ATOM 1704 C C . SER A 1 226 ? -21.076 -4.819 -19.179 1.00 97.81 226 SER A C 1
ATOM 1706 O O . SER A 1 226 ? -20.466 -3.992 -19.856 1.00 97.81 226 SER A O 1
ATOM 1708 N N . GLY A 1 227 ? -22.409 -4.819 -19.118 1.00 97.50 227 GLY A N 1
ATOM 1709 C CA . GLY A 1 227 ? -23.228 -3.796 -19.776 1.00 97.50 227 GLY A CA 1
ATOM 1710 C C . GLY A 1 227 ? -23.051 -2.404 -19.157 1.00 97.50 227 GLY A C 1
ATOM 1711 O O . GLY A 1 227 ? -22.724 -2.284 -17.973 1.00 97.50 227 GLY A O 1
ATOM 1712 N N . GLU A 1 228 ? -23.313 -1.354 -19.946 1.00 96.75 228 GLU A N 1
ATOM 1713 C CA . GLU A 1 228 ? -23.263 0.044 -19.480 1.00 96.75 228 GLU A CA 1
ATOM 1714 C C . GLU A 1 228 ? -24.127 0.252 -18.230 1.00 96.75 228 GLU A C 1
ATOM 1716 O O . GLU A 1 228 ? -23.637 0.812 -17.255 1.00 96.75 228 GLU A O 1
ATOM 1721 N N . ASP A 1 229 ? -25.355 -0.276 -18.212 1.00 97.00 229 ASP A N 1
ATOM 1722 C CA . ASP A 1 229 ? -26.283 -0.122 -17.085 1.00 97.00 229 ASP A CA 1
ATOM 1723 C C . ASP A 1 229 ? -25.685 -0.621 -15.760 1.00 97.00 229 ASP A C 1
ATOM 1725 O O . ASP A 1 229 ? -25.835 0.020 -14.721 1.00 97.00 229 ASP A O 1
ATOM 1729 N N . THR A 1 230 ? -24.967 -1.750 -15.789 1.00 97.56 230 THR A N 1
ATOM 1730 C CA . THR A 1 230 ? -24.290 -2.309 -14.610 1.00 97.56 230 THR A CA 1
ATOM 1731 C C . THR A 1 230 ? -23.143 -1.411 -14.163 1.00 97.56 230 THR A C 1
ATOM 1733 O O . THR A 1 230 ? -23.030 -1.098 -12.978 1.00 97.56 230 THR A O 1
ATOM 1736 N N . ILE A 1 231 ? -22.317 -0.960 -15.111 1.00 97.75 231 ILE A N 1
ATOM 1737 C CA . ILE A 1 231 ? -21.182 -0.075 -14.833 1.00 97.75 231 ILE A CA 1
ATOM 1738 C C . ILE A 1 231 ? -21.677 1.241 -14.231 1.00 97.75 231 ILE A C 1
ATOM 1740 O O . ILE A 1 231 ? -21.153 1.685 -13.215 1.00 97.75 231 ILE A O 1
ATOM 1744 N N . VAL A 1 232 ? -22.707 1.848 -14.816 1.00 97.69 232 VAL A N 1
ATOM 1745 C CA . VAL A 1 232 ? -23.291 3.111 -14.356 1.00 97.69 232 VAL A CA 1
ATOM 1746 C C . VAL A 1 232 ? -23.943 2.962 -12.985 1.00 97.69 232 VAL A C 1
ATOM 1748 O O . VAL A 1 232 ? -23.718 3.806 -12.115 1.00 97.69 232 VAL A O 1
ATOM 1751 N N . ALA A 1 233 ? -24.703 1.887 -12.758 1.00 97.12 233 ALA A N 1
ATOM 1752 C CA . ALA A 1 233 ? -25.351 1.634 -11.474 1.00 97.12 233 ALA A CA 1
ATOM 1753 C C . ALA A 1 233 ? -24.336 1.484 -10.331 1.00 97.12 233 ALA A C 1
ATOM 1755 O O . ALA A 1 233 ? -24.545 2.036 -9.250 1.00 97.12 233 ALA A O 1
ATOM 1756 N N . ASP A 1 234 ? -23.227 0.780 -10.567 1.00 97.44 234 ASP A N 1
ATOM 1757 C CA . ASP A 1 234 ? -22.203 0.559 -9.544 1.00 97.44 234 ASP A CA 1
ATOM 1758 C C . ASP A 1 234 ? -21.193 1.713 -9.440 1.00 97.44 234 ASP A C 1
ATOM 1760 O O . ASP A 1 234 ? -20.655 1.970 -8.358 1.00 97.44 234 ASP A O 1
ATOM 1764 N N . ALA A 1 235 ? -20.962 2.462 -10.518 1.00 96.75 235 ALA A N 1
ATOM 1765 C CA . ALA A 1 235 ? -20.189 3.698 -10.475 1.00 96.75 235 ALA A CA 1
ATOM 1766 C C . ALA A 1 235 ? -20.940 4.808 -9.717 1.00 96.75 235 ALA A C 1
ATOM 1768 O O . ALA A 1 235 ? -20.307 5.579 -8.990 1.00 96.75 235 ALA A O 1
ATOM 1769 N N . GLY A 1 236 ? -22.270 4.878 -9.831 1.00 96.31 236 GLY A N 1
ATOM 1770 C CA . GLY A 1 236 ? -23.097 5.892 -9.176 1.00 96.31 236 GLY A CA 1
ATOM 1771 C C . GLY A 1 236 ? -22.710 7.308 -9.614 1.00 96.31 236 GLY A C 1
ATOM 1772 O O . GLY A 1 236 ? -22.502 7.565 -10.799 1.00 96.31 236 GLY A O 1
ATOM 1773 N N . TYR A 1 237 ? -22.541 8.225 -8.654 1.00 95.06 237 TYR A N 1
ATOM 1774 C CA . TYR A 1 237 ? -22.139 9.616 -8.930 1.00 95.06 237 TYR A CA 1
ATOM 1775 C C . TYR A 1 237 ? -20.776 9.753 -9.640 1.00 95.06 237 TYR A C 1
ATOM 1777 O O . TYR A 1 237 ? -20.461 10.820 -10.163 1.00 95.06 237 TYR A O 1
ATOM 1785 N N . ARG A 1 238 ? -19.945 8.697 -9.633 1.00 95.56 238 ARG A N 1
ATOM 1786 C CA . ARG A 1 238 ? -18.623 8.684 -10.275 1.00 95.56 238 ARG A CA 1
ATOM 1787 C C . ARG A 1 238 ? -18.688 8.395 -11.775 1.00 95.56 238 ARG A C 1
ATOM 1789 O O . ARG A 1 238 ? -17.670 8.543 -12.444 1.00 95.56 238 ARG A O 1
ATOM 1796 N N . ALA A 1 239 ? -19.823 7.973 -12.329 1.00 96.88 239 ALA A N 1
ATOM 1797 C CA . ALA A 1 239 ? -19.917 7.670 -13.755 1.00 96.88 239 ALA A CA 1
ATOM 1798 C C . ALA A 1 239 ? -19.662 8.929 -14.609 1.00 96.88 239 ALA A C 1
ATOM 1800 O O . ALA A 1 239 ? -20.345 9.943 -14.473 1.00 96.88 239 ALA A O 1
ATOM 1801 N N . CYS A 1 240 ? -18.673 8.884 -15.507 1.00 95.69 240 CYS A N 1
ATOM 1802 C CA . CYS A 1 240 ? -18.408 9.996 -16.413 1.00 95.69 240 CYS A CA 1
ATOM 1803 C C . CYS A 1 240 ? -19.532 10.116 -17.452 1.00 95.69 240 CYS A C 1
ATOM 1805 O O . CYS A 1 240 ? -19.653 9.267 -18.331 1.00 95.69 240 CYS A O 1
ATOM 1807 N N . THR A 1 241 ? -20.284 11.217 -17.417 1.00 95.69 241 THR A N 1
ATOM 1808 C CA . THR A 1 241 ? -21.399 11.498 -18.344 1.00 95.69 241 THR A CA 1
ATOM 1809 C C . THR A 1 241 ? -20.990 11.634 -19.815 1.00 95.69 241 THR A C 1
ATOM 1811 O O . THR A 1 241 ? -21.839 11.551 -20.695 1.00 95.69 241 THR A O 1
ATOM 1814 N N . VAL A 1 242 ? -19.696 11.828 -20.108 1.00 95.06 242 VAL A N 1
ATOM 1815 C CA . VAL A 1 242 ? -19.162 11.815 -21.485 1.00 95.06 242 VAL A CA 1
ATOM 1816 C C . VAL A 1 242 ? -18.933 10.386 -21.980 1.00 95.06 242 VAL A C 1
ATOM 1818 O O . VAL A 1 242 ? -19.145 10.100 -23.154 1.00 95.06 242 VAL A O 1
ATOM 1821 N N . CYS A 1 243 ? -18.494 9.491 -21.093 1.00 95.69 243 CYS A N 1
ATOM 1822 C CA . CYS A 1 243 ? -18.231 8.089 -21.415 1.00 95.69 243 CYS A CA 1
ATOM 1823 C C . CYS A 1 243 ? -19.488 7.217 -21.363 1.00 95.69 243 CYS A C 1
ATOM 1825 O O . CYS A 1 243 ? -19.553 6.225 -22.083 1.00 95.69 243 CYS A O 1
ATOM 1827 N N . PHE A 1 244 ? -20.436 7.581 -20.501 1.00 96.56 244 PHE A N 1
ATOM 1828 C CA . PHE A 1 244 ? -21.657 6.839 -20.217 1.00 96.56 244 PHE A CA 1
ATOM 1829 C C . PHE A 1 244 ? -22.849 7.797 -20.318 1.00 96.56 244 PHE A C 1
ATOM 1831 O O . PHE A 1 244 ? -23.144 8.513 -19.357 1.00 96.56 244 PHE A O 1
ATOM 1838 N N . PRO A 1 245 ? -23.522 7.872 -21.479 1.00 95.06 245 PRO A N 1
ATOM 1839 C CA . PRO A 1 245 ? -24.648 8.782 -21.687 1.00 95.06 245 PRO A CA 1
ATOM 1840 C C . PRO A 1 245 ? -25.820 8.554 -20.724 1.00 95.06 245 PRO A C 1
ATOM 1842 O O . PRO A 1 245 ? -26.586 9.480 -20.465 1.00 95.06 245 PRO A O 1
ATOM 1845 N N . THR A 1 246 ? -25.959 7.338 -20.189 1.00 95.31 246 THR A N 1
ATOM 1846 C CA . THR A 1 246 ? -26.983 6.982 -19.192 1.00 95.31 246 THR A CA 1
ATOM 1847 C C . THR A 1 246 ? -26.603 7.359 -17.754 1.00 95.31 246 THR A C 1
ATOM 1849 O O . THR A 1 246 ? -27.401 7.160 -16.836 1.00 95.31 246 THR A O 1
ATOM 1852 N N . ALA A 1 247 ? -25.406 7.921 -17.534 1.00 94.94 247 ALA A N 1
ATOM 1853 C CA . ALA A 1 247 ? -24.917 8.268 -16.206 1.00 94.94 247 ALA A CA 1
ATOM 1854 C C . ALA A 1 247 ? -25.834 9.282 -15.493 1.00 94.94 247 ALA A C 1
ATOM 1856 O O . ALA A 1 247 ? -26.081 10.377 -16.014 1.00 94.94 247 ALA A O 1
ATOM 1857 N N . PRO A 1 248 ? -26.314 8.967 -14.279 1.00 92.00 248 PRO A N 1
ATOM 1858 C CA . PRO A 1 248 ? -27.141 9.878 -13.507 1.00 92.00 248 PRO A CA 1
ATOM 1859 C C . PRO A 1 248 ? -26.317 11.058 -12.975 1.00 92.00 248 PRO A C 1
ATOM 1861 O O . PRO A 1 248 ? -25.176 10.905 -12.540 1.00 92.00 248 PRO A O 1
ATOM 1864 N N . ILE A 1 249 ? -26.924 12.246 -12.955 1.00 92.00 249 ILE A N 1
ATOM 1865 C CA . ILE A 1 249 ? -26.334 13.434 -12.328 1.00 92.00 249 ILE A CA 1
ATOM 1866 C C . ILE A 1 249 ? -26.791 13.480 -10.869 1.00 92.00 249 ILE A C 1
ATOM 1868 O O . ILE A 1 249 ? -27.981 13.621 -10.591 1.00 92.00 249 ILE A O 1
ATOM 1872 N N . GLY A 1 250 ? -25.845 13.392 -9.939 1.00 90.62 250 GLY A N 1
ATOM 1873 C CA . GLY A 1 250 ? -26.108 13.494 -8.507 1.00 90.62 250 GLY A CA 1
ATOM 1874 C C . GLY A 1 250 ? -24.821 13.559 -7.691 1.00 90.62 250 GLY A C 1
ATOM 1875 O O . GLY A 1 250 ? -23.745 13.823 -8.226 1.00 90.62 250 GLY A O 1
ATOM 1876 N N . ASP A 1 251 ? -24.940 13.340 -6.387 1.00 90.94 251 ASP A N 1
ATOM 1877 C CA . ASP A 1 251 ? -23.834 13.399 -5.432 1.00 90.94 251 ASP A CA 1
ATOM 1878 C C . ASP A 1 251 ? -23.601 12.050 -4.732 1.00 90.94 251 ASP A C 1
ATOM 1880 O O . ASP A 1 251 ? -24.361 11.092 -4.885 1.00 90.94 251 ASP A O 1
ATOM 1884 N N . ALA A 1 252 ? -22.538 11.971 -3.930 1.00 90.38 252 ALA A N 1
ATOM 1885 C CA . ALA A 1 252 ? -22.180 10.748 -3.216 1.00 90.38 252 ALA A CA 1
ATOM 1886 C C . ALA A 1 252 ? -23.247 10.269 -2.212 1.00 90.38 252 ALA A C 1
ATOM 1888 O O . ALA A 1 252 ? -23.238 9.096 -1.842 1.00 90.38 252 ALA A O 1
ATOM 1889 N N . ALA A 1 253 ? -24.143 11.152 -1.755 1.00 91.88 253 ALA A N 1
ATOM 1890 C CA . ALA A 1 253 ? -25.204 10.805 -0.811 1.00 91.88 253 ALA A CA 1
ATOM 1891 C C . ALA A 1 253 ? -26.419 10.187 -1.516 1.00 91.88 253 ALA A C 1
ATOM 1893 O O . ALA A 1 253 ? -27.019 9.245 -1.001 1.00 91.88 253 ALA A O 1
ATOM 1894 N N . SER A 1 254 ? -26.770 10.710 -2.690 1.00 92.50 254 SER A N 1
ATOM 1895 C CA . SER A 1 254 ? -27.892 10.241 -3.506 1.00 92.50 254 SER A CA 1
ATOM 1896 C C . SER A 1 254 ? -27.551 9.011 -4.350 1.00 92.50 254 SER A C 1
ATOM 1898 O O . SER A 1 254 ? -28.425 8.178 -4.581 1.00 92.50 254 SER A O 1
ATOM 1900 N N . LEU A 1 255 ? -26.295 8.872 -4.790 1.00 93.25 255 LEU A N 1
ATOM 1901 C CA . LEU A 1 255 ? -25.849 7.826 -5.717 1.00 93.25 255 LEU A CA 1
ATOM 1902 C C . LEU A 1 255 ? -24.509 7.223 -5.262 1.00 93.25 255 LEU A C 1
ATOM 1904 O O . LEU A 1 255 ? -23.471 7.511 -5.865 1.00 93.25 255 LEU A O 1
ATOM 1908 N N . PRO A 1 256 ? -24.489 6.410 -4.191 1.00 93.00 256 PRO A N 1
ATOM 1909 C CA . PRO A 1 256 ? -23.253 5.849 -3.659 1.00 93.00 256 PRO A CA 1
ATOM 1910 C C . PRO A 1 256 ? -22.565 4.932 -4.675 1.00 93.00 256 PRO A C 1
ATOM 1912 O O . PRO A 1 256 ? -23.210 4.175 -5.396 1.00 93.00 256 PRO A O 1
ATOM 1915 N N . THR A 1 257 ? -21.236 4.981 -4.694 1.00 94.75 257 THR A N 1
ATOM 1916 C CA . THR A 1 257 ? -20.403 4.169 -5.587 1.00 94.75 257 THR A CA 1
ATOM 1917 C C . THR A 1 257 ? -19.932 2.883 -4.910 1.00 94.75 257 THR A C 1
ATOM 1919 O O . THR A 1 257 ? -19.597 2.880 -3.722 1.00 94.75 257 THR A O 1
ATOM 1922 N N . LYS A 1 258 ? -19.869 1.790 -5.672 1.00 95.06 258 LYS A N 1
ATOM 1923 C CA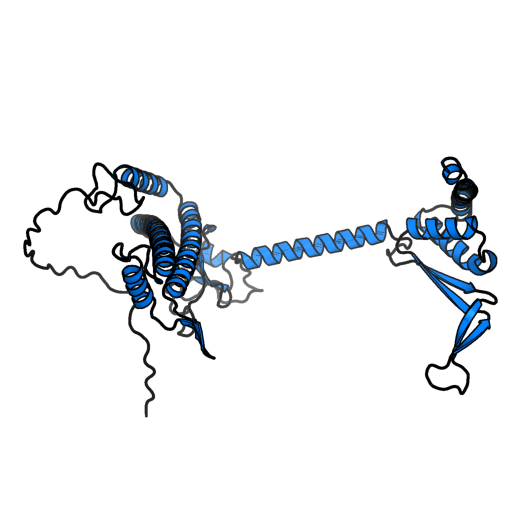 . LYS A 1 258 ? -19.209 0.532 -5.286 1.00 95.06 258 LYS A CA 1
ATOM 1924 C C . LYS A 1 258 ? -17.821 0.391 -5.915 1.00 95.06 258 LYS A C 1
ATOM 1926 O O . LYS A 1 258 ? -17.031 -0.442 -5.478 1.00 95.06 258 LYS A O 1
ATOM 1931 N N . MET A 1 259 ? -17.512 1.211 -6.920 1.00 94.94 259 MET A N 1
ATOM 1932 C CA . MET A 1 259 ? -16.225 1.222 -7.612 1.00 94.94 259 MET A CA 1
ATOM 1933 C C . MET A 1 259 ? -15.200 2.036 -6.820 1.00 94.94 259 MET A C 1
ATOM 1935 O O . MET A 1 259 ? -15.009 3.239 -7.026 1.00 94.94 259 MET A O 1
ATOM 1939 N N . LEU A 1 260 ? -14.559 1.354 -5.875 1.00 94.12 260 LEU A N 1
ATOM 1940 C CA . LEU A 1 260 ? -13.512 1.911 -5.027 1.00 94.12 260 LEU A CA 1
ATOM 1941 C C . LEU A 1 260 ? -12.128 1.556 -5.568 1.00 94.12 260 LEU A C 1
ATOM 1943 O O . LEU A 1 260 ? -11.907 0.458 -6.085 1.00 94.12 260 LEU A O 1
ATOM 1947 N N . SER A 1 261 ? -11.174 2.472 -5.408 1.00 93.06 261 SER A N 1
ATOM 1948 C CA . SER A 1 261 ? -9.782 2.179 -5.743 1.00 93.06 261 SER A CA 1
ATOM 1949 C C . SER A 1 261 ? -9.169 1.185 -4.750 1.00 93.06 261 SER A C 1
ATOM 1951 O O . SER A 1 261 ? -9.627 1.058 -3.609 1.00 93.06 261 SER A O 1
ATOM 1953 N N . LYS A 1 262 ? -8.086 0.506 -5.149 1.00 89.50 262 LYS A N 1
ATOM 1954 C CA . LYS A 1 262 ? -7.332 -0.400 -4.258 1.00 89.50 262 LYS A CA 1
ATOM 1955 C C . LYS A 1 262 ? -6.916 0.312 -2.959 1.00 89.50 262 LYS A C 1
ATOM 1957 O O . LYS A 1 262 ? -7.046 -0.250 -1.871 1.00 89.50 262 LYS A O 1
ATOM 1962 N N . ASP A 1 263 ? -6.507 1.575 -3.062 1.00 88.19 263 ASP A N 1
ATOM 1963 C CA . ASP A 1 263 ? -6.132 2.416 -1.922 1.00 88.19 263 ASP A CA 1
ATOM 1964 C C . ASP A 1 263 ? -7.313 2.757 -1.009 1.00 88.19 263 ASP A C 1
ATOM 1966 O O . ASP A 1 263 ? -7.160 2.792 0.214 1.00 88.19 263 ASP A O 1
ATOM 1970 N N . GLU A 1 264 ? -8.491 3.032 -1.573 1.00 90.81 264 GLU A N 1
ATOM 1971 C CA . GLU A 1 264 ? -9.709 3.304 -0.801 1.00 90.81 264 GLU A CA 1
ATOM 1972 C C . GLU A 1 264 ? -10.148 2.065 -0.019 1.00 90.81 264 GLU A C 1
ATOM 1974 O O . GLU A 1 264 ? -10.416 2.162 1.183 1.00 90.81 264 GLU A O 1
ATOM 1979 N N . VAL A 1 265 ? -10.134 0.894 -0.663 1.00 90.12 265 VAL A N 1
ATOM 1980 C CA . VAL A 1 265 ? -10.430 -0.392 -0.016 1.00 90.12 265 VAL A CA 1
ATOM 1981 C C . VAL A 1 265 ? -9.427 -0.673 1.105 1.00 90.12 265 VAL A C 1
ATOM 1983 O O . VAL A 1 265 ? -9.830 -0.976 2.231 1.00 90.12 265 VAL A O 1
ATOM 1986 N N . ALA A 1 266 ? -8.127 -0.494 0.852 1.00 90.62 266 ALA A N 1
ATOM 1987 C CA . ALA A 1 266 ? -7.084 -0.691 1.858 1.00 90.62 266 ALA A CA 1
ATOM 1988 C C . ALA A 1 266 ? -7.221 0.283 3.043 1.00 90.62 266 ALA A C 1
ATOM 1990 O O . ALA A 1 266 ? -7.099 -0.119 4.203 1.00 90.62 266 ALA A O 1
ATOM 1991 N N . LYS A 1 267 ? -7.526 1.562 2.784 1.00 89.50 267 LYS A N 1
ATOM 1992 C CA . LYS A 1 267 ? -7.766 2.572 3.830 1.00 89.50 267 LYS A CA 1
ATOM 1993 C C . LYS A 1 267 ? -9.005 2.246 4.660 1.00 89.50 267 LYS A C 1
ATOM 1995 O O . LYS A 1 267 ? -8.959 2.388 5.885 1.00 89.50 267 LYS A O 1
ATOM 2000 N N . ALA A 1 268 ? -10.090 1.803 4.026 1.00 88.06 268 ALA A N 1
ATOM 2001 C CA . ALA A 1 268 ? -11.302 1.379 4.718 1.00 88.06 268 ALA A CA 1
ATOM 2002 C C . ALA A 1 268 ? -11.021 0.165 5.617 1.00 88.06 268 ALA A C 1
ATOM 2004 O O . ALA A 1 268 ? -11.301 0.218 6.816 1.00 88.06 268 ALA A O 1
ATOM 2005 N N . ALA A 1 269 ? -10.365 -0.871 5.085 1.00 90.44 269 ALA A N 1
ATOM 2006 C CA . ALA A 1 269 ? -9.961 -2.048 5.850 1.00 90.44 269 ALA A CA 1
ATOM 2007 C C . ALA A 1 269 ? -9.071 -1.665 7.048 1.00 90.44 269 ALA A C 1
ATOM 2009 O O . ALA A 1 269 ? -9.394 -1.998 8.190 1.00 90.44 269 ALA A O 1
ATOM 2010 N N . ALA A 1 270 ? -8.031 -0.854 6.831 1.00 91.75 270 ALA A N 1
ATOM 2011 C CA . ALA A 1 270 ? -7.145 -0.382 7.896 1.00 91.75 270 ALA A CA 1
ATOM 2012 C C . ALA A 1 270 ? -7.882 0.441 8.968 1.00 91.75 270 ALA A C 1
ATOM 2014 O O . ALA A 1 270 ? -7.541 0.383 10.154 1.00 91.75 270 ALA A O 1
ATOM 2015 N N . ARG A 1 271 ? -8.902 1.217 8.586 1.00 92.50 271 ARG A N 1
ATOM 2016 C CA . ARG A 1 271 ? -9.751 1.938 9.540 1.00 92.50 271 ARG A CA 1
ATOM 2017 C C . ARG A 1 271 ? -10.561 0.967 10.395 1.00 92.50 271 ARG A C 1
ATOM 2019 O O . ARG A 1 271 ? -10.527 1.101 11.618 1.00 92.50 271 ARG A O 1
ATOM 2026 N N . THR A 1 272 ? -11.215 -0.019 9.783 1.00 89.56 272 THR A N 1
ATOM 2027 C CA . THR A 1 272 ? -11.987 -1.028 10.526 1.00 89.56 272 THR A CA 1
ATOM 2028 C C . THR A 1 272 ? -11.100 -1.845 11.472 1.00 89.56 272 THR A C 1
ATOM 2030 O O . THR A 1 272 ? -11.457 -2.059 12.631 1.00 89.56 272 THR A O 1
ATOM 2033 N N . GLU A 1 273 ? -9.883 -2.208 11.058 1.00 92.88 273 GLU A N 1
ATOM 2034 C CA . GLU A 1 273 ? -8.917 -2.898 11.918 1.00 92.88 273 GLU A CA 1
ATOM 2035 C C . GLU A 1 273 ? -8.488 -2.022 13.109 1.00 92.88 273 GLU A C 1
ATOM 2037 O O . GLU A 1 273 ? -8.428 -2.467 14.257 1.00 92.88 273 GLU A O 1
ATOM 2042 N N . ARG A 1 274 ? -8.237 -0.728 12.880 1.00 93.19 274 ARG A N 1
ATOM 2043 C CA . ARG A 1 274 ? -7.910 0.209 13.966 1.00 93.19 274 ARG A CA 1
ATOM 2044 C C . ARG A 1 274 ? -9.072 0.387 14.936 1.00 93.19 274 ARG A C 1
ATOM 2046 O O . ARG A 1 274 ? -8.837 0.463 16.142 1.00 93.19 274 ARG A O 1
ATOM 2053 N N . GLU A 1 275 ? -10.298 0.483 14.438 1.00 93.69 275 GLU A N 1
ATOM 2054 C CA . GLU A 1 275 ? -11.502 0.635 15.260 1.00 93.69 275 GLU A CA 1
ATOM 2055 C C . GLU A 1 275 ? -11.768 -0.627 16.090 1.00 93.69 275 GLU A C 1
ATOM 2057 O O . GLU A 1 275 ? -11.947 -0.526 17.305 1.00 93.69 275 GLU A O 1
ATOM 2062 N N . THR A 1 276 ? -11.658 -1.816 15.495 1.00 91.12 276 THR A N 1
ATOM 2063 C CA . THR A 1 276 ? -11.776 -3.096 16.217 1.00 91.12 276 THR A CA 1
ATOM 2064 C C . THR A 1 276 ? -10.667 -3.278 17.255 1.00 91.12 276 THR A C 1
ATOM 2066 O O . THR A 1 276 ? -10.944 -3.657 18.395 1.00 91.12 276 THR A O 1
ATOM 2069 N N . LYS A 1 277 ? -9.415 -2.921 16.936 1.00 93.50 277 LYS A N 1
ATOM 2070 C CA . LYS A 1 277 ? -8.302 -2.944 17.898 1.00 93.50 277 LYS A CA 1
ATOM 2071 C C . LYS A 1 277 ? -8.521 -1.970 19.054 1.00 93.50 277 LYS A C 1
ATOM 2073 O O . LYS A 1 277 ? -8.250 -2.324 20.201 1.00 93.50 277 LYS A O 1
ATOM 2078 N N . LYS A 1 278 ? -9.020 -0.758 18.783 1.00 92.75 278 LYS A N 1
ATOM 2079 C CA . LYS A 1 278 ? -9.376 0.221 19.825 1.00 92.75 278 LYS A CA 1
ATOM 2080 C C . LYS A 1 278 ? -10.516 -0.290 20.705 1.00 92.75 278 LYS A C 1
ATOM 2082 O O . LYS A 1 278 ? -10.408 -0.183 21.924 1.00 92.75 278 LYS A O 1
ATOM 2087 N N . ALA A 1 279 ? -11.553 -0.884 20.115 1.00 91.25 279 ALA A N 1
ATOM 2088 C CA . ALA A 1 279 ? -12.672 -1.469 20.850 1.00 91.25 279 ALA A CA 1
ATOM 2089 C C . ALA A 1 279 ? -12.209 -2.623 21.753 1.00 91.25 279 ALA A C 1
ATOM 2091 O O . ALA A 1 279 ? -12.500 -2.623 22.948 1.00 91.25 279 ALA A O 1
ATOM 2092 N N . LYS A 1 280 ? -11.391 -3.545 21.227 1.00 92.50 280 LYS A N 1
ATOM 2093 C CA . LYS A 1 280 ? -10.802 -4.639 22.010 1.00 92.50 280 LYS A CA 1
ATOM 2094 C C . LYS A 1 280 ? -9.896 -4.121 23.125 1.00 92.50 280 LYS A C 1
ATOM 2096 O O . LYS A 1 280 ? -9.984 -4.592 24.251 1.00 92.50 280 LYS A O 1
ATOM 2101 N N . ALA A 1 281 ? -9.055 -3.122 22.855 1.00 88.81 281 ALA A N 1
ATOM 2102 C CA . ALA A 1 281 ? -8.205 -2.514 23.878 1.00 88.81 281 ALA A CA 1
ATOM 2103 C C . ALA A 1 281 ? -9.023 -1.813 24.977 1.00 88.81 281 ALA A C 1
ATOM 2105 O O . ALA A 1 281 ? -8.640 -1.858 26.145 1.00 88.81 281 ALA A O 1
ATOM 2106 N N . ALA A 1 282 ? -10.151 -1.187 24.626 1.00 86.88 282 ALA A N 1
ATOM 2107 C CA . ALA A 1 282 ? -11.068 -0.596 25.594 1.00 86.88 282 ALA A CA 1
ATOM 2108 C C . ALA A 1 282 ? -11.741 -1.671 26.464 1.00 86.88 282 ALA A C 1
ATOM 2110 O O . ALA A 1 282 ? -11.756 -1.525 27.684 1.00 86.88 282 ALA A O 1
ATOM 2111 N N . GLN A 1 283 ? -12.210 -2.771 25.866 1.00 86.62 283 GLN A N 1
ATOM 2112 C CA . GLN A 1 283 ? -12.766 -3.916 26.597 1.00 86.62 283 GLN A CA 1
ATOM 2113 C C . GLN A 1 283 ? -11.729 -4.560 27.523 1.00 86.62 283 GLN A C 1
ATOM 2115 O O . GLN A 1 283 ? -12.001 -4.765 28.702 1.00 86.62 283 GLN A O 1
ATOM 2120 N N . ASP A 1 284 ? -10.510 -4.795 27.035 1.00 88.06 284 ASP A N 1
ATOM 2121 C CA . ASP A 1 284 ? -9.402 -5.312 27.839 1.00 88.06 284 ASP A CA 1
ATOM 2122 C C . ASP A 1 284 ? -9.055 -4.379 29.002 1.00 88.06 284 ASP A C 1
ATOM 2124 O O . ASP A 1 284 ? -8.737 -4.845 30.098 1.00 88.06 284 ASP A O 1
ATOM 2128 N N . ARG A 1 285 ? -9.097 -3.060 28.776 1.00 85.06 285 ARG A N 1
ATOM 2129 C CA . ARG A 1 285 ? -8.854 -2.056 29.817 1.00 85.06 285 ARG A CA 1
ATOM 2130 C C . ARG A 1 285 ? -9.939 -2.095 30.888 1.00 85.06 28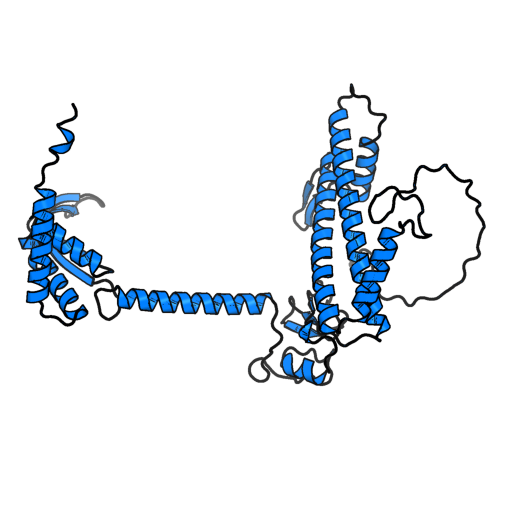5 ARG A C 1
ATOM 2132 O O . ARG A 1 285 ? -9.597 -2.004 32.060 1.00 85.06 285 ARG A O 1
ATOM 2139 N N . ILE A 1 286 ? -11.202 -2.261 30.505 1.00 87.06 286 ILE A N 1
ATOM 2140 C CA . ILE A 1 286 ? -12.319 -2.417 31.446 1.00 87.06 286 ILE A CA 1
ATOM 2141 C C . ILE A 1 286 ? -12.166 -3.731 32.227 1.00 87.06 286 ILE A C 1
ATOM 2143 O O . ILE A 1 286 ? -12.137 -3.714 33.452 1.00 87.06 286 ILE A O 1
ATOM 2147 N N . ALA A 1 287 ? -11.939 -4.858 31.544 1.00 87.81 287 ALA A N 1
ATOM 2148 C CA . ALA A 1 287 ? -11.812 -6.174 32.177 1.00 87.81 287 ALA A CA 1
ATOM 2149 C C . ALA A 1 287 ? -10.612 -6.275 33.145 1.00 87.81 287 ALA A C 1
ATOM 2151 O O . ALA A 1 287 ? -10.699 -6.859 34.229 1.00 87.81 287 ALA A O 1
ATOM 2152 N N . LYS A 1 288 ? -9.460 -5.705 32.768 1.00 87.62 288 LYS A N 1
ATOM 2153 C CA . LYS A 1 288 ? -8.234 -5.723 33.591 1.00 87.62 288 LYS A CA 1
ATOM 2154 C C . LYS A 1 288 ? -8.200 -4.590 34.618 1.00 87.62 288 LYS A C 1
ATOM 2156 O O . LYS A 1 288 ? -7.485 -4.711 35.621 1.00 87.62 288 LYS A O 1
ATOM 2161 N N . GLY A 1 289 ? -8.951 -3.520 34.369 1.00 89.06 289 GLY A N 1
ATOM 2162 C CA . GLY A 1 289 ? -9.073 -2.349 35.223 1.00 89.06 289 GLY A CA 1
ATOM 2163 C C . GLY A 1 289 ? -9.534 -2.706 36.628 1.00 89.06 289 GLY A C 1
ATOM 2164 O O . GLY A 1 289 ? -10.121 -3.761 36.858 1.00 89.06 289 GLY A O 1
ATOM 2165 N N . LEU A 1 290 ? -9.182 -1.863 37.595 1.00 89.75 290 LEU A N 1
ATOM 2166 C CA . LEU A 1 290 ? -9.612 -2.036 38.984 1.00 89.75 290 LEU A CA 1
ATOM 2167 C C . LEU A 1 290 ? -10.946 -1.326 39.269 1.00 89.75 290 LEU A C 1
ATOM 2169 O O . LEU A 1 290 ? -11.664 -1.713 40.180 1.00 89.75 290 LEU A O 1
ATOM 2173 N N . THR A 1 291 ? -11.278 -0.307 38.477 1.00 90.12 291 THR A N 1
ATOM 2174 C CA . THR A 1 291 ? -12.557 0.413 38.522 1.00 90.12 291 THR A CA 1
ATOM 2175 C C . THR A 1 291 ? -13.508 -0.128 37.451 1.00 90.12 291 THR A C 1
ATOM 2177 O O . THR A 1 291 ? -13.051 -0.687 36.452 1.00 90.12 291 THR A O 1
ATOM 2180 N N . ALA A 1 292 ? -14.819 0.064 37.634 1.00 84.62 292 ALA A N 1
ATOM 2181 C CA . ALA A 1 292 ? -15.844 -0.393 36.688 1.00 84.62 292 ALA A CA 1
ATOM 2182 C C . ALA A 1 292 ? -15.656 0.182 35.268 1.00 84.62 292 ALA A C 1
ATOM 2184 O O . ALA A 1 292 ? -15.895 -0.510 34.284 1.00 84.62 292 ALA A O 1
ATOM 2185 N N . ASP A 1 293 ? -15.132 1.406 35.162 1.00 85.25 293 ASP A N 1
ATOM 2186 C CA . ASP A 1 293 ? -14.928 2.103 33.884 1.00 85.25 293 ASP A CA 1
ATOM 2187 C C . ASP A 1 293 ? -13.546 1.828 33.255 1.00 85.25 293 ASP A C 1
ATOM 2189 O O . ASP A 1 293 ? -13.186 2.378 32.208 1.00 85.25 293 ASP A O 1
ATOM 2193 N N . GLY A 1 294 ? -12.714 1.006 33.905 1.00 86.38 294 GLY A N 1
ATOM 2194 C CA . GLY A 1 294 ? -11.334 0.746 33.486 1.00 86.38 294 GLY A CA 1
ATOM 2195 C C . GLY A 1 294 ? -10.371 1.925 33.691 1.00 86.38 294 GLY A C 1
ATOM 2196 O O . GLY A 1 294 ? -9.239 1.892 33.197 1.00 8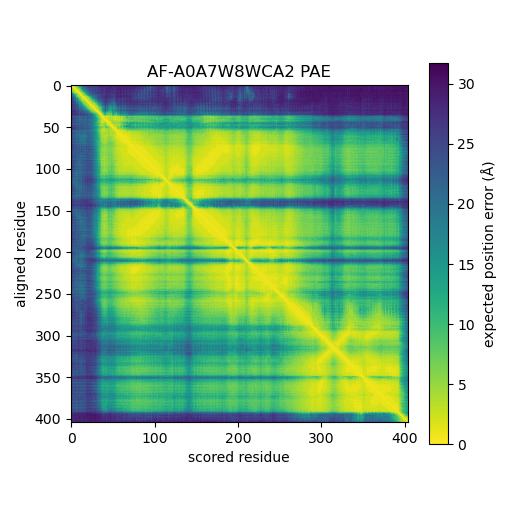6.38 294 GLY A O 1
ATOM 2197 N N . ALA A 1 295 ? -10.793 2.975 34.401 1.00 89.81 295 ALA A N 1
ATOM 2198 C CA . ALA A 1 295 ? -9.937 4.089 34.791 1.00 89.81 295 ALA A CA 1
ATOM 2199 C C . ALA A 1 295 ? -8.915 3.655 35.867 1.00 89.81 295 ALA A C 1
ATOM 2201 O O . ALA A 1 295 ? -9.219 2.782 36.691 1.00 89.81 295 ALA A O 1
ATOM 2202 N N . PRO A 1 296 ? -7.702 4.242 35.901 1.00 94.25 296 PRO A N 1
ATOM 2203 C CA . PRO A 1 296 ? -6.742 3.958 36.962 1.00 94.25 296 PRO A CA 1
ATOM 2204 C C . PRO A 1 296 ? -7.309 4.327 38.339 1.00 94.25 296 PRO A C 1
ATOM 2206 O O . PRO A 1 296 ? -7.814 5.433 38.521 1.00 94.25 296 PRO A O 1
ATOM 2209 N N . LEU A 1 297 ? -7.189 3.430 39.319 1.00 96.19 297 LEU A N 1
ATOM 2210 C CA . LEU A 1 297 ? -7.504 3.755 40.709 1.00 96.19 297 LEU A CA 1
ATOM 2211 C C . LEU A 1 297 ? -6.394 4.653 41.257 1.00 96.19 297 LEU A C 1
ATOM 2213 O O . LEU A 1 297 ? -5.245 4.219 41.315 1.00 96.19 297 LEU A O 1
ATOM 2217 N N . ARG A 1 298 ? -6.730 5.872 41.679 1.00 97.00 298 ARG A N 1
ATOM 2218 C CA . ARG A 1 298 ? -5.815 6.761 42.401 1.00 97.00 298 ARG A CA 1
ATOM 2219 C C . ARG A 1 298 ? -6.095 6.653 43.894 1.00 97.00 298 ARG A C 1
ATOM 2221 O O . ARG A 1 298 ? -7.217 6.912 44.317 1.00 97.00 298 ARG A O 1
ATOM 2228 N N . VAL A 1 299 ? -5.089 6.266 44.670 1.00 97.00 299 VAL A N 1
ATOM 2229 C CA . VAL A 1 299 ? -5.156 6.263 46.137 1.00 97.00 299 VAL A CA 1
ATOM 2230 C C . VAL A 1 299 ? -4.266 7.365 46.687 1.00 97.00 299 VAL A C 1
ATOM 2232 O O . VAL A 1 299 ? -3.198 7.623 46.137 1.00 97.00 299 VAL A O 1
ATOM 2235 N N . GLU A 1 300 ? -4.707 8.015 47.756 1.00 96.94 300 GLU A N 1
ATOM 2236 C CA . GLU A 1 300 ? -3.998 9.121 48.400 1.00 96.94 300 GLU A CA 1
ATOM 2237 C C . GLU A 1 300 ? -3.723 8.788 49.865 1.00 96.94 300 GLU A C 1
ATOM 2239 O O . GLU A 1 300 ? -4.504 8.088 50.514 1.00 96.94 300 GLU A O 1
ATOM 2244 N N . TRP A 1 301 ? -2.606 9.289 50.381 1.00 96.81 301 TRP A N 1
ATOM 2245 C CA . TRP A 1 301 ? -2.266 9.236 51.797 1.00 96.81 301 TRP A CA 1
ATOM 2246 C C . TRP A 1 301 ? -1.396 10.431 52.187 1.00 96.81 301 TRP A C 1
ATOM 2248 O O . TRP A 1 301 ? -0.866 11.138 51.328 1.00 96.81 301 TRP A O 1
ATOM 2258 N N . THR A 1 302 ? -1.232 10.649 53.488 1.00 96.75 302 THR A N 1
ATOM 2259 C CA . THR A 1 302 ? -0.317 11.659 54.025 1.00 96.75 302 THR A CA 1
ATOM 2260 C C . THR A 1 302 ? 0.868 10.943 54.642 1.00 96.75 302 THR A C 1
ATOM 2262 O O . THR A 1 302 ? 0.699 10.137 55.551 1.00 96.75 302 THR A O 1
ATOM 2265 N N . GLU A 1 303 ? 2.068 11.209 54.138 1.00 94.06 303 GLU A N 1
ATOM 2266 C CA . GLU A 1 303 ? 3.290 10.704 54.750 1.00 94.06 303 GLU A CA 1
ATOM 2267 C C . GLU A 1 303 ? 3.675 11.590 55.925 1.00 94.06 303 GLU A C 1
ATOM 2269 O O . GLU A 1 303 ? 4.010 12.763 55.730 1.00 94.06 303 GLU A O 1
ATOM 2274 N N . THR A 1 304 ? 3.633 11.026 57.130 1.00 95.31 304 THR A N 1
ATOM 2275 C CA . THR A 1 304 ? 3.913 11.764 58.357 1.00 95.31 304 THR A CA 1
ATOM 2276 C C . THR A 1 304 ? 5.409 12.029 58.450 1.00 95.31 304 THR A C 1
ATOM 2278 O O . THR A 1 304 ? 6.223 11.114 58.283 1.00 95.31 304 THR A O 1
ATOM 2281 N N . ASN A 1 305 ? 5.790 13.275 58.742 1.00 93.56 305 ASN A N 1
ATOM 2282 C CA . ASN A 1 305 ? 7.192 13.664 58.926 1.00 93.56 305 ASN A CA 1
ATOM 2283 C C . ASN A 1 305 ? 8.094 13.229 57.744 1.00 93.56 305 ASN A C 1
ATOM 2285 O O . ASN A 1 305 ? 9.183 12.677 57.924 1.00 93.56 305 ASN A O 1
ATOM 2289 N N . ALA A 1 306 ? 7.624 13.422 56.510 1.00 92.81 306 ALA A N 1
ATOM 2290 C CA . ALA A 1 306 ? 8.347 13.030 55.309 1.00 92.81 306 ALA A CA 1
ATOM 2291 C C . ALA A 1 306 ? 9.382 14.085 54.901 1.00 92.81 306 ALA A C 1
ATOM 2293 O O . ALA A 1 306 ? 9.067 15.262 54.696 1.00 92.81 306 ALA A O 1
ATOM 2294 N N . GLY A 1 307 ? 10.631 13.641 54.747 1.00 93.81 307 GLY A N 1
ATOM 2295 C CA . GLY A 1 307 ? 11.707 14.469 54.218 1.00 93.81 307 GLY A CA 1
ATOM 2296 C C . GLY A 1 307 ? 11.442 14.846 52.764 1.00 93.81 307 GLY A C 1
ATOM 2297 O O . GLY A 1 307 ? 11.022 14.019 51.955 1.00 93.81 307 GLY A O 1
ATOM 2298 N N . GLY A 1 308 ? 11.679 16.104 52.426 1.00 93.94 308 GLY A N 1
ATOM 2299 C CA . GLY A 1 308 ? 11.646 16.559 51.048 1.00 93.94 308 GLY A CA 1
ATOM 2300 C C . GLY A 1 308 ? 12.085 18.006 50.925 1.00 93.94 308 GLY A C 1
ATOM 2301 O O . GLY A 1 308 ? 12.421 18.669 51.902 1.00 93.94 308 GLY A O 1
ATOM 2302 N N . TRP A 1 309 ? 12.094 18.491 49.693 1.00 94.94 309 TRP A N 1
ATOM 2303 C CA . TRP A 1 309 ? 12.630 19.803 49.366 1.00 94.94 309 TRP A CA 1
ATOM 2304 C C . TRP A 1 309 ? 11.499 20.806 49.195 1.00 94.94 309 TRP A C 1
ATOM 2306 O O . TRP A 1 309 ? 10.710 20.700 48.254 1.00 94.94 309 TRP A O 1
ATOM 2316 N N . ASP A 1 310 ? 11.429 21.796 50.072 1.00 93.56 310 ASP A N 1
ATOM 2317 C CA . ASP A 1 310 ? 10.416 22.843 50.014 1.00 93.56 310 ASP A CA 1
ATOM 2318 C C . ASP A 1 310 ? 11.028 24.162 49.558 1.00 93.56 310 ASP A C 1
ATOM 2320 O O . ASP A 1 310 ? 12.179 24.437 49.898 1.00 93.56 310 ASP A O 1
ATOM 2324 N N . PRO A 1 311 ? 10.294 24.972 48.777 1.00 95.12 311 PRO A N 1
ATOM 2325 C CA . PRO A 1 311 ? 10.756 26.305 48.425 1.00 95.12 311 PRO A CA 1
ATOM 2326 C C . PRO A 1 311 ? 10.976 27.127 49.697 1.00 95.12 311 PRO A C 1
ATOM 2328 O O . PRO A 1 311 ? 10.137 27.112 50.601 1.00 95.12 311 PRO A O 1
ATOM 2331 N N . VAL A 1 312 ? 12.107 27.829 49.766 1.00 94.56 312 VAL A N 1
ATOM 2332 C CA . VAL A 1 312 ? 12.417 28.708 50.898 1.00 94.56 312 VAL A CA 1
ATOM 2333 C C . VAL A 1 312 ? 11.510 29.941 50.819 1.00 94.56 312 VAL A C 1
ATOM 2335 O O . VAL A 1 312 ? 11.553 30.649 49.810 1.00 94.56 312 VAL A O 1
ATOM 2338 N N . PRO A 1 313 ? 10.680 30.233 51.839 1.00 94.00 313 PRO A N 1
ATOM 2339 C CA . PRO A 1 313 ? 9.874 31.450 51.847 1.00 94.00 313 PRO A CA 1
ATOM 2340 C C . PRO A 1 313 ? 10.774 32.692 51.769 1.00 94.00 313 PRO A C 1
ATOM 2342 O O . PRO A 1 313 ? 11.625 32.892 52.630 1.00 94.00 313 PRO A O 1
ATOM 2345 N N . GLY A 1 314 ? 10.612 33.507 50.721 1.00 94.81 314 GLY A N 1
ATOM 2346 C CA . GLY A 1 314 ? 11.467 34.675 50.460 1.00 94.81 314 GLY A CA 1
ATOM 2347 C C . GLY A 1 314 ? 12.839 34.363 49.839 1.00 94.81 314 GLY A C 1
ATOM 2348 O O . GLY A 1 314 ? 13.631 35.283 49.648 1.00 94.81 314 GLY A O 1
ATOM 2349 N N . GLY A 1 315 ? 13.121 33.096 49.517 1.00 94.06 315 GLY A N 1
ATOM 2350 C CA . GLY A 1 315 ? 14.346 32.674 48.837 1.00 94.06 315 GLY A CA 1
ATOM 2351 C C . GLY A 1 315 ? 14.352 32.991 47.341 1.00 94.06 315 GLY A C 1
ATOM 2352 O O . GLY A 1 315 ? 13.345 33.393 46.749 1.00 94.06 315 GLY A O 1
ATOM 2353 N N . ARG A 1 316 ? 15.507 32.794 46.704 1.00 95.12 316 ARG A N 1
ATOM 2354 C CA . ARG A 1 316 ? 15.653 32.970 45.250 1.00 95.12 316 ARG A CA 1
ATOM 2355 C C . ARG A 1 316 ? 14.829 31.914 44.492 1.00 95.12 316 ARG A C 1
ATOM 2357 O O . ARG A 1 316 ? 14.654 30.804 44.996 1.00 95.12 316 ARG A O 1
ATOM 2364 N N . PRO A 1 317 ? 14.352 32.191 43.261 1.00 95.44 317 PRO A N 1
ATOM 2365 C CA . PRO A 1 317 ? 13.706 31.174 42.432 1.00 95.44 317 PRO A CA 1
ATOM 2366 C C . PRO A 1 317 ? 14.583 29.920 42.298 1.00 95.44 317 PRO A C 1
ATOM 2368 O O . PRO A 1 317 ? 15.733 30.004 41.873 1.00 95.44 317 PRO A O 1
ATOM 2371 N N . GLY A 1 318 ? 14.044 28.763 42.686 1.00 93.44 318 GLY A N 1
ATOM 2372 C CA . GLY A 1 318 ? 14.765 27.484 42.688 1.00 93.44 318 GLY A CA 1
ATOM 2373 C C . GLY A 1 318 ? 15.501 27.150 43.991 1.00 93.44 318 GLY A C 1
ATOM 2374 O O . GLY A 1 318 ? 15.965 26.021 44.138 1.00 93.44 318 GLY A O 1
ATOM 2375 N N . GLU A 1 319 ? 15.564 28.069 44.956 1.00 95.88 319 GLU A N 1
ATOM 2376 C CA . GLU A 1 319 ? 16.115 27.805 46.284 1.00 95.88 319 GLU A CA 1
ATOM 2377 C C . GLU A 1 319 ? 15.165 26.913 47.093 1.00 95.88 319 GLU A C 1
ATOM 2379 O O . GLU A 1 319 ? 13.974 27.206 47.254 1.00 95.88 319 GLU A O 1
ATOM 2384 N N . ARG A 1 320 ? 15.688 25.788 47.591 1.00 97.19 320 ARG A N 1
ATOM 2385 C CA . ARG A 1 320 ? 14.915 24.788 48.331 1.00 97.19 320 ARG A CA 1
ATOM 2386 C C . ARG A 1 320 ? 15.647 24.398 49.604 1.00 97.19 320 ARG A C 1
ATOM 2388 O O . ARG A 1 320 ? 16.857 24.199 49.575 1.00 97.19 320 ARG A O 1
ATOM 2395 N N . THR A 1 321 ? 14.905 24.218 50.690 1.00 96.00 321 THR A N 1
ATOM 2396 C CA . THR A 1 321 ? 15.432 23.649 51.932 1.00 96.00 321 THR A CA 1
ATOM 2397 C C . THR A 1 321 ? 14.873 22.254 52.154 1.00 96.00 321 THR A C 1
ATOM 2399 O O . THR A 1 321 ? 13.718 21.973 51.817 1.00 96.00 321 THR A O 1
ATOM 2402 N N . HIS A 1 322 ? 15.700 21.365 52.697 1.00 96.19 322 HIS A N 1
ATOM 2403 C CA . HIS A 1 322 ? 15.249 20.037 53.075 1.00 96.19 322 HIS A CA 1
ATOM 2404 C C . HIS A 1 322 ? 14.500 20.134 54.406 1.00 96.19 322 HIS A C 1
ATOM 2406 O O . HIS A 1 322 ? 15.098 20.447 55.434 1.00 96.19 322 HIS A O 1
ATOM 2412 N N . SER A 1 323 ? 13.196 19.870 54.393 1.00 95.12 323 SER A N 1
ATOM 2413 C CA . SER A 1 323 ? 12.349 19.918 55.583 1.00 95.12 323 SER A CA 1
ATOM 2414 C C . SER A 1 323 ? 11.566 18.618 55.751 1.00 95.12 323 SER A C 1
ATOM 2416 O O . SER A 1 323 ? 11.170 17.973 54.771 1.00 95.12 323 SER A O 1
ATOM 2418 N N . TYR A 1 324 ? 11.358 18.235 57.008 1.00 96.06 324 TYR A N 1
ATOM 2419 C CA . TYR A 1 324 ? 10.493 17.125 57.373 1.00 96.06 324 TYR A CA 1
ATOM 2420 C C . TYR A 1 324 ? 9.141 17.686 57.806 1.00 96.06 324 TYR A C 1
ATOM 2422 O O . TYR A 1 324 ? 9.054 18.439 58.774 1.00 96.06 324 TYR A O 1
ATOM 2430 N N . ARG A 1 325 ? 8.098 17.354 57.050 1.00 95.12 325 ARG A N 1
ATOM 2431 C CA . ARG A 1 325 ? 6.711 17.734 57.332 1.00 95.12 325 ARG A CA 1
ATOM 2432 C C . ARG A 1 325 ? 5.766 16.726 56.706 1.00 95.12 325 ARG A C 1
ATOM 2434 O O . ARG A 1 325 ? 6.186 15.907 55.890 1.00 95.12 325 ARG A O 1
ATOM 2441 N N . ASP A 1 326 ? 4.499 16.812 57.066 1.00 95.62 326 ASP A N 1
ATOM 2442 C CA . ASP A 1 326 ? 3.472 15.964 56.481 1.00 95.62 326 ASP A CA 1
ATOM 2443 C C . ASP A 1 326 ? 3.287 16.319 55.003 1.00 95.62 326 ASP A C 1
ATOM 2445 O O . ASP A 1 326 ? 3.105 17.489 54.646 1.00 95.62 326 ASP A O 1
ATOM 2449 N N . ARG A 1 327 ? 3.396 15.317 54.126 1.00 94.81 327 ARG A N 1
ATOM 2450 C CA . ARG A 1 327 ? 3.318 15.508 52.671 1.00 94.81 327 ARG A CA 1
ATOM 2451 C C . ARG A 1 327 ? 2.212 14.643 52.076 1.00 94.81 327 ARG A C 1
ATOM 2453 O O . ARG A 1 327 ? 2.181 13.445 52.358 1.00 94.81 327 ARG A O 1
ATOM 2460 N N . PRO A 1 328 ? 1.337 15.204 51.222 1.00 96.38 328 PRO A N 1
ATOM 2461 C CA . PRO A 1 328 ? 0.405 14.389 50.463 1.00 96.38 328 PRO A CA 1
ATOM 2462 C C . PRO A 1 328 ? 1.185 13.543 49.453 1.00 96.38 328 PRO A C 1
ATOM 2464 O O . PRO A 1 328 ? 2.040 14.045 48.719 1.00 96.38 328 PRO A O 1
ATOM 2467 N N . ALA A 1 329 ? 0.865 12.261 49.405 1.00 95.94 329 ALA A N 1
ATOM 2468 C CA . ALA A 1 329 ? 1.397 11.299 48.461 1.00 95.94 329 ALA A CA 1
ATOM 2469 C C . ALA A 1 329 ? 0.240 10.536 47.809 1.00 95.94 329 ALA A C 1
ATOM 2471 O O . ALA A 1 329 ? -0.880 10.490 48.321 1.00 95.94 329 ALA A O 1
ATOM 2472 N N . HIS A 1 330 ? 0.492 9.981 46.629 1.00 96.75 330 HIS A N 1
ATOM 2473 C CA . HIS A 1 330 ? -0.507 9.210 45.907 1.00 96.75 330 HIS A CA 1
ATOM 2474 C C . HIS A 1 330 ? 0.146 8.133 45.050 1.00 96.75 330 HIS A C 1
ATOM 2476 O O . HIS A 1 330 ? 1.315 8.235 44.688 1.00 96.75 330 HIS A O 1
ATOM 2482 N N . GLU A 1 331 ? -0.644 7.127 44.695 1.00 97.12 331 GLU A N 1
ATOM 2483 C CA . GLU A 1 331 ? -0.255 6.043 43.799 1.00 97.12 331 GLU A CA 1
ATOM 2484 C C . GLU A 1 331 ? -1.404 5.766 42.830 1.00 97.12 331 GLU A C 1
ATOM 2486 O O . GLU A 1 331 ? -2.576 5.967 43.170 1.00 97.12 331 GLU A O 1
ATOM 2491 N N . THR A 1 332 ? -1.081 5.322 41.613 1.00 97.38 332 THR A N 1
ATOM 2492 C CA . THR A 1 332 ? -2.098 5.010 40.599 1.00 97.38 332 THR A CA 1
ATOM 2493 C C . THR A 1 332 ? -1.982 3.580 40.094 1.00 97.38 332 THR A C 1
ATOM 2495 O O . THR A 1 332 ? -0.930 3.137 39.638 1.00 97.38 332 THR A O 1
ATOM 2498 N N . PHE A 1 333 ? -3.097 2.851 40.107 1.00 96.06 333 PHE A N 1
ATOM 2499 C CA . PHE A 1 333 ? -3.142 1.454 39.691 1.00 96.06 333 PHE A CA 1
ATOM 2500 C C . PHE A 1 333 ? -4.032 1.268 38.474 1.00 96.06 333 PHE A C 1
ATOM 2502 O O . PHE A 1 333 ? -5.247 1.440 38.526 1.00 96.06 333 PHE A O 1
ATOM 2509 N N . LYS A 1 334 ? -3.421 0.846 37.365 1.00 93.00 334 LYS A N 1
ATOM 2510 C CA . LYS A 1 334 ? -4.143 0.515 36.126 1.00 93.00 334 LYS A CA 1
ATOM 2511 C C . LYS A 1 334 ? -4.814 -0.857 36.170 1.00 93.00 334 LYS A C 1
ATOM 2513 O O . LYS A 1 334 ? -5.731 -1.105 35.400 1.00 93.00 334 LYS A O 1
ATOM 2518 N N . THR A 1 335 ? -4.328 -1.765 37.015 1.00 95.50 335 THR A N 1
ATOM 2519 C CA . THR A 1 335 ? -4.819 -3.146 37.089 1.00 95.50 335 THR A CA 1
ATOM 2520 C C . THR A 1 335 ? -4.911 -3.616 38.530 1.00 95.50 335 THR A C 1
ATOM 2522 O O . THR A 1 335 ? -4.152 -3.177 39.395 1.00 95.50 335 THR A O 1
ATOM 2525 N N . GLU A 1 336 ? -5.793 -4.581 38.762 1.00 94.88 336 GLU A N 1
ATOM 2526 C CA . GLU A 1 336 ? -5.930 -5.264 40.049 1.00 94.88 336 GLU A CA 1
ATOM 2527 C C . GLU A 1 336 ? -4.630 -5.937 40.507 1.00 94.88 336 GLU A C 1
ATOM 2529 O O . GLU A 1 336 ? -4.285 -5.889 41.688 1.00 94.88 336 GLU A O 1
ATOM 2534 N N . ARG A 1 337 ? -3.862 -6.513 39.572 1.00 95.38 337 ARG A N 1
ATOM 2535 C CA . ARG A 1 337 ? -2.565 -7.136 39.870 1.00 95.38 337 ARG A CA 1
ATOM 2536 C C . ARG A 1 337 ? -1.565 -6.121 40.424 1.00 95.38 337 ARG A C 1
ATOM 2538 O O . ARG A 1 337 ? -0.886 -6.433 41.397 1.00 95.38 337 ARG A O 1
ATOM 2545 N N . ALA A 1 338 ? -1.482 -4.930 39.825 1.00 96.00 338 ALA A N 1
ATOM 2546 C CA . ALA A 1 338 ? -0.580 -3.874 40.285 1.00 96.00 338 ALA A CA 1
ATOM 2547 C C . ALA A 1 338 ? -0.961 -3.379 41.688 1.00 96.00 338 ALA A C 1
ATOM 2549 O O . ALA A 1 338 ? -0.099 -3.299 42.560 1.00 96.00 338 ALA A O 1
ATOM 2550 N N . ALA A 1 339 ? -2.255 -3.139 41.929 1.00 96.75 339 ALA A N 1
ATOM 2551 C CA . ALA A 1 339 ? -2.749 -2.730 43.244 1.00 96.75 339 ALA A CA 1
ATOM 2552 C C . ALA A 1 339 ? -2.507 -3.810 44.312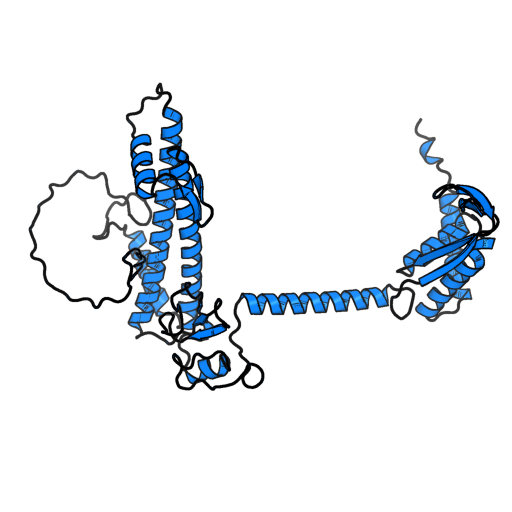 1.00 96.75 339 ALA A C 1
ATOM 2554 O O . ALA A 1 339 ? -2.018 -3.516 45.399 1.00 96.75 339 ALA A O 1
ATOM 2555 N N . THR A 1 340 ? -2.766 -5.078 43.973 1.00 97.12 340 THR A N 1
ATOM 2556 C CA . THR A 1 340 ? -2.492 -6.233 44.842 1.00 97.12 340 THR A CA 1
ATOM 2557 C C . THR A 1 340 ? -1.009 -6.331 45.190 1.00 97.12 340 THR A C 1
ATOM 2559 O O . THR A 1 340 ? -0.663 -6.563 46.345 1.00 97.12 340 THR A O 1
ATOM 2562 N N . GLN A 1 341 ? -0.119 -6.164 44.207 1.00 96.56 341 GLN A N 1
ATOM 2563 C CA . GLN A 1 341 ? 1.322 -6.219 44.439 1.00 96.56 341 GLN A CA 1
ATOM 2564 C C . GLN A 1 341 ? 1.781 -5.088 45.363 1.00 96.56 341 GLN A C 1
ATOM 2566 O O . GLN A 1 341 ? 2.481 -5.364 46.334 1.00 96.56 341 GLN A O 1
ATOM 2571 N N . TRP A 1 342 ? 1.346 -3.853 45.105 1.00 96.69 342 TRP A N 1
ATOM 2572 C CA . TRP A 1 342 ? 1.668 -2.702 45.950 1.00 96.69 342 TRP A CA 1
ATOM 2573 C C . TRP A 1 342 ? 1.163 -2.878 47.385 1.00 96.69 342 TRP A C 1
ATOM 2575 O O . TRP A 1 342 ? 1.902 -2.613 48.334 1.00 96.69 342 TRP A O 1
ATOM 2585 N N . TYR A 1 343 ? -0.061 -3.390 47.548 1.00 97.44 343 TYR A N 1
ATOM 2586 C CA . TYR A 1 343 ? -0.642 -3.704 48.854 1.00 97.44 343 TYR A CA 1
ATOM 2587 C C . TYR A 1 343 ? 0.220 -4.729 49.604 1.00 97.44 343 TYR A C 1
ATOM 2589 O O . TYR A 1 343 ? 0.612 -4.510 50.751 1.00 97.44 343 TYR A O 1
ATOM 2597 N N . VAL A 1 344 ? 0.566 -5.834 48.932 1.00 96.62 344 VAL A N 1
ATOM 2598 C CA . VAL A 1 344 ? 1.363 -6.921 49.513 1.00 96.62 344 VAL A CA 1
ATOM 2599 C C . VAL A 1 344 ? 2.771 -6.456 49.879 1.00 96.62 344 VAL A C 1
ATOM 2601 O O . VAL A 1 344 ? 3.257 -6.791 50.954 1.00 96.62 344 VAL A O 1
ATOM 2604 N N . GLU A 1 345 ? 3.439 -5.697 49.011 1.00 94.75 345 GLU A N 1
ATOM 2605 C CA . GLU A 1 345 ? 4.791 -5.188 49.263 1.00 94.75 345 GLU A CA 1
ATOM 2606 C C . GLU A 1 345 ? 4.809 -4.167 50.402 1.00 94.75 345 GLU A C 1
ATOM 2608 O O . GLU A 1 345 ? 5.665 -4.256 51.280 1.00 94.75 345 GLU A O 1
ATOM 2613 N N . THR A 1 346 ? 3.832 -3.258 50.442 1.00 94.50 346 THR A N 1
ATOM 2614 C CA . THR A 1 346 ? 3.721 -2.247 51.502 1.00 94.50 346 THR A CA 1
ATOM 2615 C C . THR A 1 346 ? 3.616 -2.897 52.885 1.00 94.50 346 THR A C 1
ATOM 2617 O O . THR A 1 346 ? 4.375 -2.538 53.785 1.00 94.50 346 THR A O 1
ATOM 2620 N N . LEU A 1 347 ? 2.741 -3.896 53.047 1.00 95.19 347 LEU A N 1
ATOM 2621 C CA . LEU A 1 347 ? 2.561 -4.592 54.327 1.00 95.19 347 LEU A CA 1
ATOM 2622 C C . LEU A 1 347 ? 3.666 -5.609 54.641 1.00 95.19 347 LEU A C 1
ATOM 2624 O O . LEU A 1 347 ? 3.972 -5.854 55.806 1.00 95.19 347 LEU A O 1
ATOM 2628 N N . ALA A 1 348 ? 4.281 -6.226 53.628 1.00 94.06 348 ALA A N 1
ATOM 2629 C CA . ALA A 1 348 ? 5.348 -7.199 53.859 1.00 94.06 348 ALA A CA 1
ATOM 2630 C C . ALA A 1 348 ? 6.629 -6.548 54.397 1.00 94.06 348 ALA A C 1
ATOM 2632 O O . ALA A 1 348 ? 7.320 -7.166 55.203 1.00 94.06 348 ALA A O 1
ATOM 2633 N N . TYR A 1 349 ? 6.939 -5.321 53.969 1.00 90.62 349 TYR A N 1
ATOM 2634 C CA . TYR A 1 349 ? 8.144 -4.605 54.397 1.00 90.62 349 TYR A CA 1
ATOM 2635 C C . TYR A 1 349 ? 7.905 -3.619 55.550 1.00 90.62 349 TYR A C 1
ATOM 2637 O O . TYR A 1 349 ? 8.869 -3.071 56.078 1.00 90.62 349 TYR A O 1
ATOM 2645 N N . GLY A 1 350 ? 6.648 -3.380 55.945 1.00 85.50 350 GLY A N 1
ATOM 2646 C CA . GLY A 1 350 ? 6.285 -2.567 57.116 1.00 85.50 350 GLY A CA 1
ATOM 2647 C C . GLY A 1 350 ? 6.662 -1.082 57.025 1.00 85.50 350 GLY A C 1
ATOM 2648 O O . GLY A 1 350 ? 6.572 -0.354 58.014 1.00 85.50 350 GLY A O 1
ATOM 2649 N N . PHE A 1 351 ? 7.101 -0.598 55.859 1.00 77.06 351 PHE A N 1
ATOM 2650 C CA . PHE A 1 351 ? 7.544 0.785 55.705 1.00 77.06 351 PHE A CA 1
ATOM 2651 C C . PHE A 1 351 ? 6.345 1.738 55.690 1.00 77.06 351 PHE A C 1
ATOM 2653 O O . PHE A 1 351 ? 5.577 1.762 54.725 1.00 77.06 351 PHE A O 1
ATOM 2660 N N . ARG A 1 352 ? 6.215 2.546 56.753 1.00 82.44 352 ARG A N 1
ATOM 2661 C CA . ARG A 1 352 ? 5.156 3.562 56.920 1.00 82.44 352 ARG A CA 1
ATOM 2662 C C . ARG A 1 352 ? 3.740 3.005 56.739 1.00 82.44 352 ARG A C 1
ATOM 2664 O O . ARG A 1 352 ? 2.874 3.640 56.143 1.00 82.44 352 ARG A O 1
ATOM 2671 N N . GLU A 1 353 ? 3.500 1.813 57.277 1.00 89.19 353 GLU A N 1
ATOM 2672 C CA . GLU A 1 353 ? 2.192 1.152 57.216 1.00 89.19 353 GLU A CA 1
ATOM 2673 C C . GLU A 1 353 ? 1.061 2.045 57.748 1.00 89.19 353 GLU A C 1
ATOM 2675 O O . GLU A 1 353 ? 0.013 2.153 57.115 1.00 89.19 353 GLU A O 1
ATOM 2680 N N . LYS A 1 354 ? 1.304 2.750 58.863 1.00 92.62 354 LYS A N 1
ATOM 2681 C CA . LYS A 1 354 ? 0.323 3.656 59.479 1.00 92.62 354 LYS A CA 1
ATOM 2682 C C . LYS A 1 354 ? -0.094 4.793 58.544 1.00 92.62 354 LYS A C 1
ATOM 2684 O O . LYS A 1 354 ? -1.286 5.044 58.405 1.00 92.62 354 LYS A O 1
ATOM 2689 N N . ASP A 1 355 ? 0.867 5.422 57.870 1.00 93.69 355 ASP A N 1
ATOM 2690 C CA . ASP A 1 355 ? 0.604 6.523 56.935 1.00 93.69 355 ASP A CA 1
ATOM 2691 C C . ASP A 1 355 ? -0.235 6.044 55.743 1.00 93.69 355 ASP A C 1
ATOM 2693 O O . ASP A 1 355 ? -1.146 6.731 55.292 1.00 93.69 355 ASP A O 1
ATOM 2697 N N . LYS A 1 356 ? 0.040 4.831 55.247 1.00 95.50 356 LYS A N 1
ATOM 2698 C CA . LYS A 1 356 ? -0.609 4.253 54.061 1.00 95.50 356 LYS A CA 1
ATOM 2699 C C . LYS A 1 356 ? -1.928 3.530 54.346 1.00 95.50 356 LYS A C 1
ATOM 2701 O O . LYS A 1 356 ? -2.559 3.063 53.398 1.00 95.50 356 LYS A O 1
ATOM 2706 N N . ALA A 1 357 ? -2.373 3.441 55.600 1.00 95.75 357 ALA A N 1
ATOM 2707 C CA . ALA A 1 357 ? -3.592 2.717 55.969 1.00 95.75 357 ALA A CA 1
ATOM 2708 C C . ALA A 1 357 ? -4.847 3.152 55.170 1.00 95.75 357 ALA A C 1
ATOM 2710 O O . ALA A 1 357 ? -5.543 2.270 54.660 1.00 95.75 357 ALA A O 1
ATOM 2711 N N . PRO A 1 358 ? -5.117 4.459 54.941 1.00 96.25 358 PRO A N 1
ATOM 2712 C CA . PRO A 1 358 ? -6.261 4.884 54.126 1.00 96.25 358 PRO A CA 1
ATOM 2713 C C . PRO A 1 358 ? -6.172 4.409 52.667 1.00 96.25 358 PRO A C 1
ATOM 2715 O O . PRO A 1 358 ? -7.175 4.005 52.075 1.00 96.25 358 PRO A O 1
ATOM 2718 N N . ALA A 1 359 ? -4.964 4.410 52.099 1.00 96.50 359 ALA A N 1
ATOM 2719 C CA . ALA A 1 359 ? -4.710 3.973 50.731 1.00 96.50 359 ALA A CA 1
ATOM 2720 C C . ALA A 1 359 ? -4.831 2.448 50.580 1.00 96.50 359 ALA A C 1
ATOM 2722 O O . ALA A 1 359 ? -5.423 1.972 49.611 1.00 96.50 359 ALA A O 1
ATOM 2723 N N . LEU A 1 360 ? -4.334 1.677 51.553 1.00 97.00 360 LEU A N 1
ATOM 2724 C CA . LEU A 1 360 ? -4.512 0.222 51.607 1.00 97.00 360 LEU A CA 1
ATOM 2725 C C . LEU A 1 360 ? -6.002 -0.145 51.689 1.00 97.00 360 LEU A C 1
ATOM 2727 O O . LEU A 1 360 ? -6.467 -0.999 50.934 1.00 97.00 360 LEU A O 1
ATOM 2731 N N . GLU A 1 361 ? -6.771 0.548 52.529 1.00 97.44 361 GLU A N 1
ATOM 2732 C CA . GLU A 1 361 ? -8.218 0.344 52.645 1.00 97.44 361 GLU A CA 1
ATOM 2733 C C . GLU A 1 361 ? -8.957 0.662 51.335 1.00 97.44 361 GLU A C 1
ATOM 2735 O O . GLU A 1 361 ? -9.850 -0.076 50.915 1.00 97.44 361 GLU A O 1
ATOM 2740 N N . ALA A 1 362 ? -8.582 1.750 50.655 1.00 97.00 362 ALA A N 1
ATOM 2741 C CA . ALA A 1 362 ? -9.141 2.105 49.352 1.00 97.00 362 ALA A CA 1
ATOM 2742 C C . ALA A 1 362 ? -8.839 1.040 48.281 1.00 97.00 362 ALA A C 1
ATOM 2744 O O . ALA A 1 362 ? -9.723 0.694 47.495 1.00 97.00 362 ALA A O 1
ATOM 2745 N N . VAL A 1 363 ? -7.629 0.467 48.282 1.00 97.50 363 VAL A N 1
ATOM 2746 C CA . VAL A 1 363 ? -7.266 -0.646 47.390 1.00 97.50 363 VAL A CA 1
ATOM 2747 C C . VAL A 1 363 ? -8.105 -1.892 47.684 1.00 97.50 363 VAL A C 1
ATOM 2749 O O . VAL A 1 363 ? -8.668 -2.465 46.752 1.00 97.50 363 VAL A O 1
ATOM 2752 N N . ALA A 1 364 ? -8.230 -2.301 48.951 1.00 97.62 364 ALA A N 1
ATOM 2753 C CA . ALA A 1 364 ? -9.018 -3.477 49.328 1.00 97.62 364 ALA A CA 1
ATOM 2754 C C . ALA A 1 364 ? -10.494 -3.326 48.924 1.00 97.62 364 ALA A C 1
ATOM 2756 O O . ALA A 1 364 ? -11.058 -4.234 48.313 1.00 97.62 364 ALA A O 1
ATOM 2757 N N . ARG A 1 365 ? -11.089 -2.149 49.165 1.00 97.38 365 ARG A N 1
ATOM 2758 C CA . ARG A 1 365 ? -12.460 -1.830 48.736 1.00 97.38 365 ARG A CA 1
ATOM 2759 C C . ARG A 1 365 ? -12.638 -1.898 47.224 1.00 97.38 365 ARG A C 1
ATOM 2761 O O . ARG A 1 365 ? -13.605 -2.489 46.757 1.00 97.38 365 ARG A O 1
ATOM 2768 N N . ALA A 1 366 ? -11.708 -1.344 46.451 1.00 96.56 366 ALA A N 1
ATOM 2769 C CA . ALA A 1 366 ? -11.798 -1.386 44.994 1.00 96.56 366 ALA A CA 1
ATOM 2770 C C . ALA A 1 366 ? -11.708 -2.822 44.443 1.00 96.56 366 ALA A C 1
ATOM 2772 O O . ALA A 1 366 ? -12.444 -3.182 43.527 1.00 96.56 366 ALA A O 1
ATOM 2773 N N . ILE A 1 367 ? -10.850 -3.664 45.031 1.00 96.69 367 ILE A N 1
ATOM 2774 C CA . ILE A 1 367 ? -10.757 -5.089 44.677 1.00 96.69 367 ILE A CA 1
ATOM 2775 C C . ILE A 1 367 ? -12.057 -5.824 45.044 1.00 96.69 367 ILE A C 1
ATOM 2777 O O . ILE A 1 367 ? -12.551 -6.614 44.241 1.00 96.69 367 ILE A O 1
ATOM 2781 N N . ALA A 1 368 ? -12.625 -5.544 46.220 1.00 96.44 368 ALA A N 1
ATOM 2782 C CA . ALA A 1 368 ? -13.874 -6.144 46.689 1.00 96.44 368 ALA A CA 1
ATOM 2783 C C . ALA A 1 368 ? -15.049 -5.814 45.759 1.00 96.44 368 ALA A C 1
ATOM 2785 O O . ALA A 1 368 ? -15.722 -6.722 45.273 1.00 96.44 368 ALA A O 1
ATOM 2786 N N . VAL A 1 369 ? -15.210 -4.532 45.405 1.00 95.88 369 VAL A N 1
ATOM 2787 C CA . VAL A 1 369 ? -16.226 -4.065 44.446 1.00 95.88 369 VAL A CA 1
ATOM 2788 C C . VAL A 1 369 ? -16.069 -4.760 43.096 1.00 95.88 369 VAL A C 1
ATOM 2790 O O . VAL A 1 369 ? -17.050 -5.249 42.544 1.00 95.88 369 VAL A O 1
ATOM 2793 N N . LYS A 1 370 ? -14.842 -4.854 42.572 1.00 94.25 370 LYS A N 1
ATOM 2794 C CA . LYS A 1 370 ? -14.588 -5.508 41.284 1.00 94.25 370 LYS A CA 1
ATOM 2795 C C . LYS A 1 370 ? -14.953 -6.996 41.289 1.00 94.25 370 LYS A C 1
ATOM 2797 O O . LYS A 1 370 ? -15.423 -7.514 40.279 1.00 94.25 370 LYS A O 1
ATOM 2802 N N . ARG A 1 371 ? -14.684 -7.692 42.392 1.00 95.12 371 ARG A N 1
ATOM 2803 C CA . ARG A 1 371 ? -14.903 -9.139 42.516 1.00 95.12 371 ARG A CA 1
ATOM 2804 C C . ARG A 1 371 ? -16.308 -9.507 42.994 1.00 95.12 371 ARG A C 1
ATOM 2806 O O . ARG A 1 371 ? -16.661 -10.676 42.910 1.00 95.12 371 ARG A O 1
ATOM 2813 N N . GLY A 1 372 ? -17.088 -8.543 43.487 1.00 95.62 372 GLY A N 1
ATOM 2814 C CA . GLY A 1 372 ? -18.405 -8.796 44.074 1.00 95.62 372 GLY A CA 1
ATOM 2815 C C . GLY A 1 372 ? -18.339 -9.583 45.387 1.00 95.62 372 GLY A C 1
ATOM 2816 O O . GLY A 1 372 ? -19.229 -10.382 45.657 1.00 95.62 372 GLY A O 1
ATOM 2817 N N . VAL A 1 373 ? -17.278 -9.388 46.174 1.00 97.69 373 VAL A N 1
ATOM 2818 C CA . VAL A 1 373 ? -17.064 -10.054 47.473 1.00 97.69 373 VAL A CA 1
ATOM 2819 C C . VAL A 1 373 ? -16.950 -9.021 48.592 1.00 97.69 373 VAL A C 1
ATOM 2821 O O . VAL A 1 373 ? -16.805 -7.826 48.328 1.00 97.69 373 VAL A O 1
ATOM 2824 N N . ASP A 1 374 ? -16.993 -9.474 49.842 1.00 97.75 374 ASP A N 1
ATOM 2825 C CA . ASP A 1 374 ? -16.825 -8.595 50.998 1.00 97.75 374 ASP A CA 1
ATOM 2826 C C . ASP A 1 374 ? -15.375 -8.082 51.136 1.00 97.75 374 ASP A C 1
ATOM 2828 O O . ASP A 1 374 ? -14.401 -8.747 50.764 1.00 97.75 374 ASP A O 1
ATOM 2832 N N . VAL A 1 375 ? -15.215 -6.874 51.683 1.00 97.94 375 VAL A N 1
ATOM 2833 C CA . VAL A 1 375 ? -13.904 -6.225 51.858 1.00 97.94 375 VAL A CA 1
ATOM 2834 C C . VAL A 1 375 ? -13.010 -7.017 52.813 1.00 97.94 375 VAL A C 1
ATOM 2836 O O . VAL A 1 375 ? -11.802 -7.121 52.578 1.00 97.94 375 VAL A O 1
ATOM 2839 N N . GLU A 1 376 ? -13.580 -7.609 53.861 1.00 97.81 376 GLU A N 1
ATOM 2840 C CA . GLU A 1 376 ? -12.832 -8.398 54.839 1.00 97.81 376 GLU A CA 1
ATOM 2841 C C . GLU A 1 376 ? -12.340 -9.720 54.238 1.00 97.81 376 GLU A C 1
ATOM 2843 O O . GLU A 1 376 ? -11.229 -10.164 54.538 1.00 97.81 376 GLU A O 1
ATOM 2848 N N . GLU A 1 377 ? -13.094 -10.304 53.300 1.00 97.81 377 GLU A N 1
ATOM 2849 C CA . GLU A 1 377 ? -12.654 -11.481 52.544 1.00 97.81 377 GLU A CA 1
ATOM 2850 C C . GLU A 1 377 ? -11.421 -11.163 51.681 1.00 97.81 377 GLU A C 1
ATOM 2852 O O . GLU A 1 377 ? -10.424 -11.895 51.709 1.00 97.81 377 GLU A O 1
ATOM 2857 N N . VAL A 1 378 ? -11.432 -10.022 50.980 1.00 98.00 378 VAL A N 1
ATOM 2858 C CA . VAL A 1 378 ? -10.269 -9.546 50.211 1.00 98.00 378 VAL A CA 1
ATOM 2859 C C . VAL A 1 378 ? -9.066 -9.308 51.119 1.00 98.00 378 VAL A C 1
ATOM 2861 O O . VAL A 1 378 ? -7.959 -9.747 50.796 1.00 98.00 378 VAL A O 1
ATOM 2864 N N . LYS A 1 379 ? -9.255 -8.642 52.264 1.00 97.88 379 LYS A N 1
ATOM 2865 C CA . LYS A 1 379 ? -8.176 -8.409 53.238 1.00 97.88 379 LYS A CA 1
ATOM 2866 C C . LYS A 1 379 ? -7.588 -9.722 53.745 1.00 97.88 379 LYS A C 1
ATOM 2868 O O . LYS A 1 379 ? -6.365 -9.853 53.791 1.00 97.88 379 LYS A O 1
ATOM 2873 N N . ALA A 1 380 ? -8.422 -10.713 54.058 1.00 97.69 380 ALA A N 1
ATOM 2874 C CA . ALA A 1 380 ? -7.971 -12.028 54.504 1.00 97.69 380 ALA A CA 1
ATOM 2875 C C . ALA A 1 380 ? -7.141 -12.755 53.429 1.00 97.69 380 ALA A C 1
ATOM 2877 O O . ALA A 1 380 ? -6.115 -13.370 53.738 1.00 97.69 380 ALA A O 1
ATOM 2878 N N . GLU A 1 381 ? -7.530 -12.669 52.153 1.00 97.69 381 GLU A N 1
ATOM 2879 C CA . GLU A 1 381 ? -6.738 -13.215 51.044 1.00 97.69 381 GLU A CA 1
ATOM 2880 C C . GLU A 1 381 ? -5.396 -12.481 50.881 1.00 97.69 381 GLU A C 1
ATOM 2882 O O . GLU A 1 381 ? -4.340 -13.113 50.747 1.00 97.69 381 GLU A O 1
ATOM 2887 N N . LEU A 1 382 ? -5.414 -11.145 50.909 1.00 97.56 382 LEU A N 1
ATOM 2888 C CA . LEU A 1 382 ? -4.208 -10.326 50.798 1.00 97.56 382 LEU A CA 1
ATOM 2889 C C . LEU A 1 382 ? -3.253 -10.573 51.972 1.00 97.56 382 LEU A C 1
ATOM 2891 O O . LEU A 1 382 ? -2.050 -10.686 51.744 1.00 97.56 382 LEU A O 1
ATOM 2895 N N . ALA A 1 383 ? -3.762 -10.767 53.190 1.00 97.06 383 ALA A N 1
ATOM 2896 C CA . ALA A 1 383 ? -2.964 -11.123 54.362 1.00 97.06 383 ALA A CA 1
ATOM 2897 C C . ALA A 1 383 ? -2.201 -12.444 54.159 1.00 97.06 383 ALA A C 1
ATOM 2899 O O . ALA A 1 383 ? -0.999 -12.511 54.417 1.00 97.06 383 ALA A O 1
ATOM 2900 N N . LYS A 1 384 ? -2.839 -13.477 53.583 1.00 97.69 384 LYS A N 1
ATOM 2901 C CA . LYS A 1 384 ? -2.150 -14.735 53.220 1.00 97.69 384 LYS A CA 1
ATOM 2902 C C . LYS A 1 384 ? -1.005 -14.488 52.229 1.00 97.69 384 LYS A C 1
ATOM 2904 O O . LYS A 1 384 ? 0.068 -15.083 52.356 1.00 97.69 384 LYS A O 1
ATOM 2909 N N . LYS A 1 385 ? -1.204 -13.598 51.247 1.00 97.00 385 LYS A N 1
ATOM 2910 C CA . LYS A 1 385 ? -0.164 -13.206 50.275 1.00 97.00 385 LYS A CA 1
ATOM 2911 C C . LYS A 1 385 ? 0.975 -12.418 50.930 1.00 97.00 385 LYS A C 1
ATOM 2913 O O . LYS A 1 385 ? 2.133 -12.668 50.594 1.00 97.00 385 LYS A O 1
ATOM 2918 N N . VAL A 1 386 ? 0.663 -11.524 51.869 1.00 96.56 386 VAL A N 1
ATOM 2919 C CA . VAL A 1 386 ? 1.638 -10.780 52.684 1.00 96.56 386 VAL A CA 1
ATOM 2920 C C . VAL A 1 386 ? 2.505 -11.742 53.488 1.00 96.56 386 VAL A C 1
ATOM 2922 O O . VAL A 1 386 ? 3.726 -11.692 53.363 1.00 96.56 386 VAL A O 1
ATOM 2925 N N . GLU A 1 387 ? 1.910 -12.681 54.222 1.00 95.38 387 GLU A N 1
ATOM 2926 C CA . GLU A 1 387 ? 2.661 -13.669 55.006 1.00 95.38 387 GLU A CA 1
ATOM 2927 C C . GLU A 1 387 ? 3.533 -14.569 54.118 1.00 95.38 387 GLU A C 1
ATOM 2929 O O . GLU A 1 387 ? 4.710 -14.813 54.403 1.00 95.38 387 GLU A O 1
ATOM 2934 N N . ALA A 1 388 ? 3.016 -14.993 52.962 1.00 95.62 388 ALA A N 1
ATOM 2935 C CA . ALA A 1 388 ? 3.804 -15.734 51.981 1.00 95.62 388 ALA A CA 1
ATOM 2936 C C . ALA A 1 388 ? 4.963 -14.910 51.380 1.00 95.62 388 ALA A C 1
ATOM 2938 O O . ALA A 1 388 ? 5.981 -15.490 50.986 1.00 95.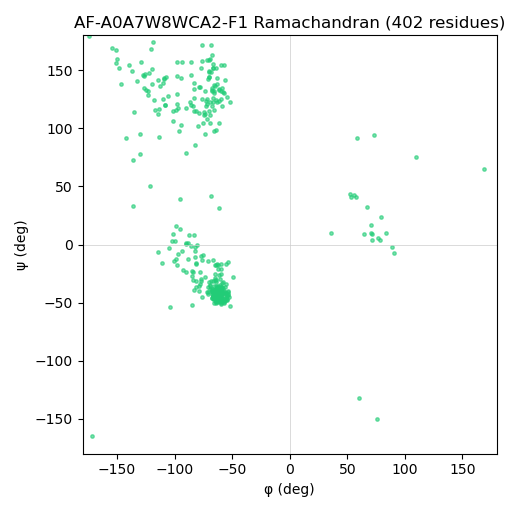62 388 ALA A O 1
ATOM 2939 N N . LYS A 1 389 ? 4.829 -13.581 51.267 1.00 94.62 389 LYS A N 1
ATOM 2940 C CA . LYS A 1 389 ? 5.897 -12.675 50.815 1.00 94.62 389 LYS A CA 1
ATOM 2941 C C . LYS A 1 389 ? 6.924 -12.445 51.923 1.00 94.62 389 LYS A C 1
ATOM 2943 O O . LYS A 1 389 ? 8.109 -12.581 51.634 1.00 94.62 389 LYS A O 1
ATOM 2948 N N . LYS A 1 390 ? 6.499 -12.196 53.169 1.00 93.75 390 LYS A N 1
ATOM 2949 C CA . LYS A 1 390 ? 7.380 -12.091 54.347 1.00 93.75 390 LYS A CA 1
ATOM 2950 C C . LYS A 1 390 ? 8.247 -13.336 54.491 1.00 93.75 390 LYS A C 1
ATOM 2952 O O . LYS A 1 390 ? 9.463 -13.224 54.543 1.00 93.75 390 LYS A O 1
ATOM 2957 N N . ARG A 1 391 ? 7.655 -14.534 54.403 1.00 92.75 391 ARG A N 1
ATOM 2958 C CA . ARG A 1 391 ? 8.401 -15.807 54.406 1.00 92.75 391 ARG A CA 1
ATOM 2959 C C . ARG A 1 391 ? 9.466 -15.901 53.309 1.00 92.75 391 ARG A C 1
ATOM 2961 O O . ARG A 1 391 ? 10.518 -16.485 53.539 1.00 92.75 391 ARG A O 1
ATOM 2968 N N . ARG A 1 392 ? 9.197 -15.354 52.118 1.00 90.62 392 ARG A N 1
ATOM 2969 C CA . ARG A 1 392 ? 10.147 -15.335 50.992 1.00 90.62 392 ARG A CA 1
ATOM 2970 C C . ARG A 1 392 ? 11.222 -14.256 51.135 1.00 90.62 392 ARG A C 1
ATOM 2972 O O . ARG A 1 392 ? 12.344 -14.497 50.720 1.00 90.62 392 ARG A O 1
ATOM 2979 N N . GLY A 1 393 ? 10.889 -13.094 51.698 1.00 82.38 393 GLY A N 1
ATOM 2980 C CA . GLY A 1 393 ? 11.830 -11.995 51.949 1.00 82.38 393 GLY A CA 1
ATOM 2981 C C . GLY A 1 393 ? 12.728 -12.228 53.167 1.00 82.38 393 GLY A C 1
ATOM 2982 O O . GLY A 1 393 ? 13.886 -11.830 53.158 1.00 82.38 393 GLY A O 1
ATOM 2983 N N . CYS A 1 394 ? 12.220 -12.931 54.181 1.00 62.41 394 CYS A N 1
ATOM 2984 C CA . CYS A 1 394 ? 12.980 -13.405 55.337 1.00 62.41 394 CYS A CA 1
ATOM 2985 C C . CYS A 1 394 ? 13.744 -14.704 55.064 1.00 62.41 394 CYS A C 1
ATOM 2987 O O . CYS A 1 394 ? 14.493 -15.127 55.937 1.00 62.41 394 CYS A O 1
ATOM 2989 N N . ALA A 1 395 ? 13.582 -15.340 53.893 1.00 52.97 395 ALA A N 1
ATOM 2990 C CA . ALA A 1 395 ? 14.521 -16.365 53.456 1.00 52.97 395 ALA A CA 1
ATOM 2991 C C . ALA A 1 395 ? 15.830 -15.632 53.138 1.00 52.97 395 ALA A C 1
ATOM 2993 O O . ALA A 1 395 ? 15.897 -14.903 52.145 1.00 52.97 395 ALA A O 1
ATOM 2994 N N . PRO A 1 396 ? 16.846 -15.735 54.005 1.00 47.72 396 PRO A N 1
ATOM 2995 C CA . PRO A 1 396 ? 18.027 -14.921 53.855 1.00 47.72 396 PRO A CA 1
ATOM 2996 C C . PRO A 1 396 ? 18.708 -15.304 52.547 1.00 47.72 396 PRO A C 1
ATOM 2998 O O . PRO A 1 396 ? 18.666 -16.454 52.100 1.00 47.72 396 PRO A O 1
ATOM 3001 N N . ASN A 1 397 ? 19.410 -14.338 51.974 1.00 48.09 397 ASN A N 1
ATOM 3002 C CA . ASN A 1 397 ? 20.362 -14.492 50.881 1.00 48.09 397 ASN A CA 1
ATOM 3003 C C . ASN A 1 397 ? 21.559 -15.411 51.270 1.00 48.09 397 ASN A C 1
ATOM 3005 O O . ASN A 1 397 ? 22.675 -15.222 50.803 1.00 48.09 397 ASN A O 1
ATOM 3009 N N . MET A 1 398 ? 21.348 -16.411 52.140 1.00 46.12 398 MET A N 1
ATOM 3010 C CA . MET A 1 398 ? 22.322 -17.398 52.610 1.00 46.12 398 MET A CA 1
ATOM 3011 C C . MET A 1 398 ? 22.788 -18.352 51.501 1.00 46.12 398 MET A C 1
ATOM 3013 O O . MET A 1 398 ? 23.808 -19.008 51.666 1.00 46.12 398 MET A O 1
ATOM 3017 N N . ARG A 1 399 ? 22.124 -18.405 50.336 1.00 49.25 399 ARG A N 1
ATOM 3018 C CA . ARG A 1 399 ? 22.625 -19.187 49.188 1.00 49.25 399 ARG A CA 1
ATOM 3019 C C . ARG A 1 399 ? 23.781 -18.525 48.429 1.00 49.25 399 ARG A C 1
ATOM 3021 O O . ARG A 1 399 ? 24.391 -19.193 47.604 1.00 49.25 399 ARG A O 1
ATOM 3028 N N . ARG A 1 400 ? 24.123 -17.258 48.704 1.00 48.41 400 ARG A N 1
ATOM 3029 C CA . ARG A 1 400 ? 25.313 -16.603 48.122 1.00 48.41 400 ARG A CA 1
ATOM 3030 C C . ARG A 1 400 ? 26.575 -16.688 48.989 1.00 48.41 400 ARG A C 1
ATOM 3032 O O . ARG A 1 400 ? 27.631 -16.310 48.506 1.00 48.41 400 ARG A O 1
ATOM 3039 N N . ALA A 1 401 ? 26.486 -17.226 50.206 1.00 48.00 401 ALA A N 1
ATOM 3040 C CA . ALA A 1 401 ? 27.633 -17.407 51.105 1.00 48.00 401 ALA A CA 1
ATOM 3041 C C . ALA A 1 401 ? 28.204 -18.843 51.112 1.00 48.00 401 ALA A C 1
ATOM 3043 O O . ALA A 1 401 ? 29.121 -19.122 51.870 1.00 48.00 401 ALA A O 1
ATOM 3044 N N . ALA A 1 402 ? 27.679 -19.757 50.285 1.00 50.50 402 ALA A N 1
ATOM 3045 C CA . ALA A 1 402 ? 28.132 -21.155 50.221 1.00 50.50 402 ALA A CA 1
ATOM 3046 C C . ALA A 1 402 ? 29.062 -21.468 49.024 1.00 50.50 402 ALA A C 1
ATOM 3048 O O . ALA A 1 402 ? 29.349 -22.633 48.766 1.00 50.50 402 ALA A O 1
ATOM 3049 N N . HIS A 1 403 ? 29.516 -20.450 48.281 1.00 53.44 403 HIS A N 1
ATOM 3050 C CA . HIS A 1 403 ? 30.426 -20.595 47.131 1.00 53.44 403 HIS A CA 1
ATOM 3051 C C . HIS A 1 403 ? 31.557 -19.544 47.108 1.00 53.44 403 HIS A C 1
ATOM 3053 O O . HIS A 1 403 ? 31.989 -19.128 46.033 1.00 53.44 403 HIS A O 1
ATOM 3059 N N . GLN A 1 404 ? 32.038 -19.109 48.275 1.00 43.09 404 GLN A N 1
ATOM 3060 C CA . GLN A 1 404 ? 33.319 -18.402 48.394 1.00 43.09 404 GLN A CA 1
ATOM 3061 C C . GLN A 1 404 ? 34.217 -19.114 49.390 1.00 43.09 404 GLN A C 1
ATOM 3063 O O . GLN A 1 404 ? 33.689 -19.489 50.461 1.00 43.09 404 GLN A O 1
#